Protein AF-A0AAE3VCZ1-F1 (afdb_monomer_lite)

pLDDT: mean 80.94, std 23.02, range [22.48, 98.75]

Secondary structure (DSSP, 8-state):
-HHHHHHHHHHHHHTT-HHHHHHHHHHHH---S---S----SSHHHHHHHHHHHS---HHHHHHHHHHHHHHHHHH-GGGPPPHHHHHHHHHHHHHHHHHTT-SSS-TTHHHHHHHHS---HHHHHHHHHHHHHHHHHHT-HHHHHHHHHTSPP--SSTTHHHHHHHHHHHHHHTT-HHHHHHHHHT----S-HHHHHHHHHHHHHHHHHTT-HHHHHHHHHHHTTSS-HHHHHHHHHHHHHHHHHHTSPBPPGGG-SEEE---B-SSTT-GGGTS-SSEEEETTTTSSS-EEE-SS---EEEEEESSTTSPPEEEEEEEEE--TTSEEETTTTEEEEEEEE--GGGS-TT-S--EEEEEEEEEEEEEEEEEE---GGG--TT--EEEEEE-TT--EEEEEEE---TT-EEEEEEEEEEEEEEEEEE-TTSSS-EE-EEEEE----PPPPGGGSSSSHHHHHHHHHHHHHHHHHH--GGGHHHHHHHHHHHHHHHHTT--S--HHHHHHHHHHHHHHHHHT-HHHHHHHHHHHHHT-SSHHHHHHHHHHHHHHHHTT------PPP-S-HHHHHHHHHHHHHHHHHHHT----S--------S-SSSSSS------------------------------------

Foldseek 3Di:
DLVVLLVVLVVCVVVVNLQLSLVSLVVSQDLDLFAFLDQDAQDPVLNVQNCSHLDGRDLVSLLSSLVSNLSSCCVQPVVQRDDPVVSVVLSVLSNVLRRQLSHLPHQNLVSLVVVLVPPHPPVSNLSSLLSSLSSCVSQLVLVVSLVSLVPDDDDPRHLCVLSSLQSNLSSCQLQQNLVVSLVSLVPRDNPSDLVSVLVSLLSNLQSCVQVVVLVVSLVSLVVNCPGPPPVSVQLSVLVNVVSVVQVPFAADDQVPFQKGWGRKGLNCAQVQVLQWAQQKKWFACLVVVGIDMDHQHDDKDKDKQWQPNVFRWDKDWPDNADPISNFHQDPVVRGGTPIFTKRQLLVDAFSDIGFMKMKIQDDAAKKKKKWKDAQRSNNHDPFFKKKKWKAFPSRHTRGIGIDTSANSMMIGIMIGHDSTIMMITIHRRRHSMGTTGMMTIGQLADAQQDVVLCPDDPSVVLNVLLVVLRVCSRVDRRSCLVVSLVSLVVSLVVLVVDDDDQDLSVLSSLQSNLSSCSSNNNSVVSVVSNVVSVVSDPDVVVVVCVVCSRCVVSPPPDLDDDDDAHDDDPVSVVVVVVNVVNVVVNVVPDDPDDDDDDDDPDPDDDPPPDDDDDDDDDDDDDDDDDDDDDDDDDDDDDDDDDDDDD

Radius of gyration: 28.64 Å; chains: 1; bounding box: 70×82×97 Å

Structure (mmCIF, N/CA/C/O backbone):
data_AF-A0AAE3VCZ1-F1
#
_entry.id   AF-A0AAE3VCZ1-F1
#
loop_
_atom_site.group_PDB
_atom_site.id
_atom_site.type_symbol
_atom_site.label_atom_id
_atom_site.label_alt_id
_atom_site.label_comp_id
_atom_site.label_asym_id
_atom_site.label_entity_id
_atom_site.label_seq_id
_atom_site.pdbx_PDB_ins_code
_atom_site.Cartn_x
_atom_site.Cartn_y
_atom_site.Cartn_z
_atom_site.occupancy
_atom_site.B_iso_or_equiv
_atom_site.auth_seq_id
_atom_site.auth_comp_id
_atom_site.auth_asym_id
_atom_site.auth_atom_id
_atom_site.pdbx_PDB_model_num
ATOM 1 N N . MET A 1 1 ? 13.447 -16.850 -12.783 1.00 76.75 1 MET A N 1
ATOM 2 C CA . MET A 1 1 ? 12.503 -15.849 -13.332 1.00 76.75 1 MET A CA 1
ATOM 3 C C . MET A 1 1 ? 13.233 -14.716 -14.045 1.00 76.75 1 MET A C 1
ATOM 5 O O . MET A 1 1 ? 13.114 -14.663 -15.256 1.00 76.75 1 MET A O 1
ATOM 9 N N . ARG A 1 2 ? 14.001 -13.852 -13.356 1.00 87.75 2 ARG A N 1
ATOM 10 C CA . ARG A 1 2 ? 14.729 -12.739 -14.011 1.00 87.75 2 ARG A CA 1
ATOM 11 C C . ARG A 1 2 ? 15.708 -13.219 -15.088 1.00 87.75 2 ARG A C 1
ATOM 13 O O . ARG A 1 2 ? 15.653 -12.732 -16.204 1.00 87.75 2 ARG A O 1
ATOM 20 N N . GLU A 1 3 ? 16.503 -14.243 -14.780 1.00 90.62 3 GLU A N 1
ATOM 21 C CA . GLU A 1 3 ? 17.408 -14.885 -15.747 1.00 90.62 3 GLU A CA 1
ATOM 22 C C . GLU A 1 3 ? 16.666 -15.373 -17.002 1.00 90.62 3 GLU A C 1
ATOM 24 O O . GLU A 1 3 ? 17.041 -15.050 -18.120 1.00 90.62 3 GLU A O 1
ATOM 29 N N . THR A 1 4 ? 15.546 -16.075 -16.811 1.00 90.69 4 THR A N 1
ATOM 30 C CA . THR A 1 4 ? 14.678 -16.540 -17.901 1.00 90.69 4 THR A CA 1
ATOM 31 C C . THR A 1 4 ? 14.129 -15.381 -18.737 1.00 90.69 4 THR A C 1
ATOM 33 O O . THR A 1 4 ? 14.042 -15.507 -19.953 1.00 90.69 4 THR A O 1
ATOM 36 N N . ALA A 1 5 ? 13.774 -14.253 -18.110 1.00 91.00 5 ALA A N 1
ATOM 37 C CA . ALA A 1 5 ? 13.305 -13.065 -18.821 1.00 91.00 5 ALA A CA 1
ATOM 38 C C . ALA A 1 5 ? 14.411 -12.464 -19.702 1.00 91.00 5 ALA A C 1
ATOM 40 O O . ALA A 1 5 ? 14.149 -12.197 -20.868 1.00 91.00 5 ALA A O 1
ATOM 41 N N . VAL A 1 6 ? 15.639 -12.332 -19.181 1.00 95.62 6 VAL A N 1
ATOM 42 C CA . VAL A 1 6 ? 16.805 -11.858 -19.952 1.00 95.62 6 VAL A CA 1
ATOM 43 C C . VAL A 1 6 ? 17.097 -12.799 -21.122 1.00 95.62 6 VAL A C 1
ATOM 45 O O . VAL A 1 6 ? 17.152 -12.351 -22.257 1.00 95.62 6 VAL A O 1
ATOM 48 N N . GLN A 1 7 ? 17.180 -14.109 -20.877 1.00 95.69 7 GLN A N 1
ATOM 49 C CA . GLN A 1 7 ? 17.443 -15.101 -21.928 1.00 95.69 7 GLN A CA 1
ATOM 50 C C . GLN A 1 7 ? 16.367 -15.102 -23.022 1.00 95.69 7 GLN A C 1
ATOM 52 O O . GLN A 1 7 ? 16.675 -15.203 -24.204 1.00 95.69 7 GLN A O 1
ATOM 57 N N . THR A 1 8 ? 15.094 -14.970 -22.640 1.00 94.69 8 THR A N 1
ATOM 58 C CA . THR A 1 8 ? 13.994 -14.892 -23.612 1.00 94.69 8 THR A CA 1
ATOM 59 C C . THR A 1 8 ? 14.058 -13.583 -24.402 1.00 94.69 8 THR A C 1
ATOM 61 O O . THR A 1 8 ? 13.832 -13.590 -25.606 1.00 94.69 8 THR A O 1
ATOM 64 N N . ALA A 1 9 ? 14.404 -12.468 -23.753 1.00 95.06 9 ALA A N 1
ATOM 65 C CA . ALA A 1 9 ? 14.588 -11.182 -24.418 1.00 95.06 9 ALA A CA 1
ATOM 66 C C . ALA A 1 9 ? 15.743 -11.215 -25.432 1.00 95.06 9 ALA A C 1
ATOM 68 O O . ALA A 1 9 ? 15.590 -10.699 -26.537 1.00 95.06 9 ALA A O 1
ATOM 69 N N . ASP A 1 10 ? 16.854 -11.876 -25.093 1.00 96.19 10 ASP A N 1
ATOM 70 C CA . ASP A 1 10 ? 17.996 -12.076 -25.993 1.00 96.19 10 ASP A CA 1
ATOM 71 C C . ASP A 1 10 ? 17.574 -12.844 -27.266 1.00 96.19 10 ASP A C 1
ATOM 73 O O . ASP A 1 10 ? 17.953 -12.468 -28.376 1.00 96.19 10 ASP A O 1
ATOM 77 N N . LEU A 1 11 ? 16.724 -13.873 -27.130 1.00 96.62 11 LEU A N 1
ATOM 78 C CA . LEU A 1 11 ? 16.164 -14.610 -28.273 1.00 96.62 11 LEU A CA 1
ATOM 79 C C . LEU A 1 11 ? 15.242 -13.734 -29.135 1.00 96.62 11 LEU A C 1
ATOM 81 O O . LEU A 1 11 ? 15.343 -13.757 -30.358 1.00 96.62 11 LEU A O 1
ATOM 85 N N . LEU A 1 12 ? 14.374 -12.927 -28.520 1.00 95.25 12 LEU A N 1
ATOM 86 C CA . LEU A 1 12 ? 13.495 -12.008 -29.255 1.00 95.25 12 LEU A CA 1
ATOM 87 C C . LEU A 1 12 ? 14.289 -10.935 -30.013 1.00 95.25 12 LEU A C 1
ATOM 89 O O . LEU A 1 12 ? 13.937 -10.587 -31.139 1.00 95.25 12 LEU A O 1
ATOM 93 N N . LEU A 1 13 ? 15.387 -10.440 -29.435 1.00 95.19 13 LEU A N 1
ATOM 94 C CA . LEU A 1 13 ? 16.310 -9.547 -30.135 1.00 95.19 13 LEU A CA 1
ATOM 95 C C . LEU A 1 13 ? 16.936 -10.220 -31.361 1.00 95.19 13 LEU A C 1
ATOM 97 O O . LEU A 1 13 ? 16.996 -9.595 -32.422 1.00 95.19 13 LEU A O 1
ATOM 101 N N . ALA A 1 14 ? 17.360 -11.482 -31.242 1.00 95.25 14 ALA A N 1
ATOM 102 C CA . ALA A 1 14 ? 17.897 -12.248 -32.367 1.00 95.25 14 ALA A CA 1
ATOM 103 C C . ALA A 1 14 ? 16.864 -12.422 -33.499 1.00 95.25 14 ALA A C 1
ATOM 105 O O . ALA A 1 14 ? 17.211 -12.313 -34.675 1.00 95.25 14 ALA A O 1
ATOM 106 N N . GLU A 1 15 ? 15.586 -12.576 -33.145 1.00 96.25 15 GLU A N 1
ATOM 107 C CA . GLU A 1 15 ? 14.443 -12.635 -34.070 1.00 96.25 15 GLU A CA 1
ATOM 108 C C . GLU A 1 15 ? 13.951 -11.252 -34.543 1.00 96.25 15 GLU A C 1
ATOM 110 O O . GLU A 1 15 ? 12.906 -11.137 -35.185 1.00 96.25 15 GLU A O 1
ATOM 115 N N . LYS A 1 16 ? 14.700 -10.176 -34.259 1.00 95.19 16 LYS A N 1
ATOM 116 C CA . LYS A 1 16 ? 14.382 -8.791 -34.652 1.00 95.19 16 LYS A CA 1
ATOM 117 C C . LYS A 1 16 ? 13.039 -8.289 -34.105 1.00 95.19 16 LYS A C 1
ATOM 119 O O . LYS A 1 16 ? 12.345 -7.517 -34.767 1.00 95.19 16 LYS A O 1
ATOM 124 N N . GLN A 1 17 ? 12.710 -8.668 -32.871 1.00 93.94 17 GLN A N 1
ATOM 125 C CA . GLN A 1 17 ? 11.534 -8.216 -32.118 1.00 93.94 17 GLN A CA 1
ATOM 126 C C . GLN A 1 17 ? 11.948 -7.311 -30.939 1.00 93.94 17 GLN A C 1
ATOM 128 O O . GLN A 1 17 ? 11.846 -7.694 -29.769 1.00 93.94 17 GLN A O 1
ATOM 133 N N . PRO A 1 18 ? 12.479 -6.098 -31.207 1.00 93.56 18 PRO A N 1
ATOM 134 C CA . PRO A 1 18 ? 13.075 -5.257 -30.171 1.00 93.56 18 PRO A CA 1
ATOM 135 C C . PRO A 1 18 ? 12.056 -4.682 -29.182 1.00 93.56 18 PRO A C 1
ATOM 137 O O . PRO A 1 18 ? 12.439 -4.344 -28.067 1.00 93.56 18 PRO A O 1
ATOM 140 N N . ARG A 1 19 ? 10.771 -4.553 -29.542 1.00 91.06 19 ARG A N 1
ATOM 141 C CA . ARG A 1 19 ? 9.749 -4.018 -28.622 1.00 91.06 19 ARG A CA 1
ATOM 142 C C . ARG A 1 19 ? 9.385 -5.033 -27.544 1.00 91.06 19 ARG A C 1
ATOM 144 O O . ARG A 1 19 ? 9.329 -4.696 -26.363 1.00 91.06 19 ARG A O 1
ATOM 151 N N . GLU A 1 20 ? 9.177 -6.273 -27.953 1.00 90.81 20 GLU A N 1
ATOM 152 C CA . GLU A 1 20 ? 8.859 -7.407 -27.098 1.00 90.81 20 GLU A CA 1
ATOM 153 C C . GLU A 1 20 ? 10.060 -7.750 -26.206 1.00 90.81 20 GLU A C 1
ATOM 155 O O . GLU A 1 20 ? 9.905 -7.932 -24.995 1.00 90.81 20 GLU A O 1
ATOM 160 N N . ALA A 1 21 ? 11.274 -7.732 -26.771 1.00 94.19 21 ALA A N 1
ATOM 161 C CA . ALA A 1 21 ? 12.503 -7.885 -26.000 1.00 94.19 21 ALA A CA 1
ATOM 162 C C . ALA A 1 21 ? 12.673 -6.776 -24.950 1.00 94.19 21 ALA A C 1
ATOM 164 O O . ALA A 1 21 ? 12.960 -7.072 -23.788 1.00 94.19 21 ALA A O 1
ATOM 165 N N . PHE A 1 22 ? 12.430 -5.510 -25.319 1.00 94.06 22 PHE A N 1
ATOM 166 C CA . PHE A 1 22 ? 12.506 -4.379 -24.389 1.00 94.06 22 PHE A CA 1
ATOM 167 C C . PHE A 1 22 ? 11.606 -4.606 -23.170 1.00 94.06 22 PHE A C 1
ATOM 169 O O . PHE A 1 22 ? 12.067 -4.471 -22.038 1.00 94.06 22 PHE A O 1
ATOM 176 N N . ALA A 1 23 ? 10.351 -5.019 -23.377 1.00 90.94 23 ALA A N 1
ATOM 177 C CA . ALA A 1 23 ? 9.414 -5.289 -22.285 1.00 90.94 23 ALA A CA 1
ATOM 178 C C . ALA A 1 23 ? 9.906 -6.400 -21.332 1.00 90.94 23 ALA A C 1
ATOM 180 O O . ALA A 1 23 ? 9.741 -6.301 -20.111 1.00 90.94 23 ALA A O 1
ATOM 181 N N . LEU A 1 24 ? 10.559 -7.443 -21.853 1.00 92.31 24 LEU A N 1
ATOM 182 C CA . LEU A 1 24 ? 11.150 -8.499 -21.025 1.00 92.31 24 LEU A CA 1
ATOM 183 C C . LEU A 1 24 ? 12.408 -8.041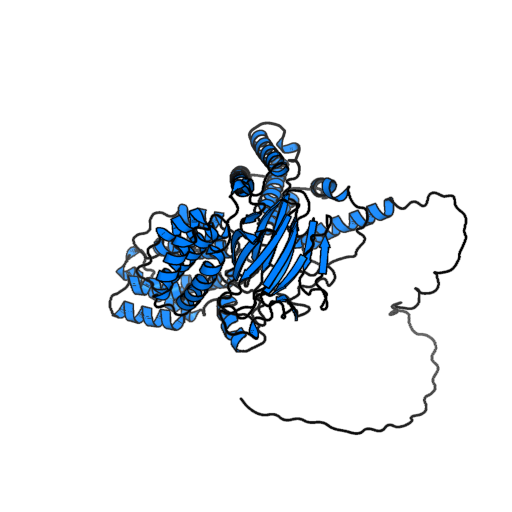 -20.272 1.00 92.31 24 LEU A C 1
ATOM 185 O O . LEU A 1 24 ? 12.578 -8.418 -19.109 1.00 92.31 24 LEU A O 1
ATOM 189 N N . PHE A 1 25 ? 13.249 -7.184 -20.862 1.00 95.31 25 PHE A N 1
ATOM 190 C CA . PHE A 1 25 ? 14.356 -6.570 -20.123 1.00 95.31 25 PHE A CA 1
ATOM 191 C C . PHE A 1 25 ? 13.854 -5.652 -19.005 1.00 95.31 25 PHE A C 1
ATOM 193 O O . PHE A 1 25 ? 14.390 -5.707 -17.896 1.00 95.31 25 PHE A O 1
ATOM 200 N N . LEU A 1 26 ? 12.778 -4.885 -19.225 1.00 92.62 26 LEU A N 1
ATOM 201 C CA . LEU A 1 26 ? 12.131 -4.136 -18.142 1.00 92.62 26 LEU A CA 1
ATOM 202 C C . LEU A 1 26 ? 11.672 -5.064 -17.025 1.00 92.62 26 LEU A C 1
ATOM 204 O O . LEU A 1 26 ? 11.907 -4.784 -15.854 1.00 92.62 26 LEU A O 1
ATOM 208 N N . ARG A 1 27 ? 11.080 -6.213 -17.360 1.00 89.50 27 ARG A N 1
ATOM 209 C CA . ARG A 1 27 ? 10.681 -7.200 -16.352 1.00 89.50 27 ARG A CA 1
ATOM 210 C C . ARG A 1 27 ? 11.870 -7.754 -15.558 1.00 89.50 27 ARG A C 1
ATOM 212 O O . ARG A 1 27 ? 11.703 -8.084 -14.385 1.00 89.50 27 ARG A O 1
ATOM 219 N N . ALA A 1 28 ? 13.053 -7.855 -16.158 1.00 92.06 28 ALA A N 1
ATOM 220 C CA . ALA A 1 28 ? 14.267 -8.239 -15.440 1.00 92.06 28 ALA A CA 1
ATOM 221 C C . ALA A 1 28 ? 14.766 -7.135 -14.484 1.00 92.06 28 ALA A C 1
ATOM 223 O O . ALA A 1 28 ? 15.277 -7.459 -13.409 1.00 92.06 28 ALA A O 1
ATOM 224 N N . LEU A 1 29 ? 14.577 -5.861 -14.853 1.00 91.88 29 LEU A N 1
ATOM 225 C CA . LEU A 1 29 ? 14.916 -4.678 -14.045 1.00 91.88 29 LEU A CA 1
ATOM 226 C C . LEU A 1 29 ? 13.864 -4.340 -12.976 1.00 91.88 29 LEU A C 1
ATOM 228 O O . LEU A 1 29 ? 14.154 -3.609 -12.028 1.00 91.88 29 LEU A O 1
ATOM 232 N N . ASP A 1 30 ? 12.648 -4.864 -13.111 1.00 87.31 30 ASP A N 1
ATOM 233 C CA . ASP A 1 30 ? 11.567 -4.682 -12.152 1.00 87.31 30 ASP A CA 1
ATOM 234 C C . ASP A 1 30 ? 11.934 -5.296 -10.786 1.00 87.31 30 ASP A C 1
ATOM 236 O O . ASP A 1 30 ? 12.222 -6.494 -10.630 1.00 87.31 30 ASP A O 1
ATOM 240 N N . SER A 1 31 ? 11.931 -4.439 -9.768 1.00 81.25 31 SER A N 1
ATOM 241 C CA . SER A 1 31 ? 12.227 -4.808 -8.385 1.00 81.25 31 SER A CA 1
ATOM 242 C C . SER A 1 31 ? 10.982 -5.155 -7.571 1.00 81.25 31 SER A C 1
ATOM 244 O O . SER A 1 31 ? 11.121 -5.500 -6.399 1.00 81.25 31 SER A O 1
ATOM 246 N N . GLY A 1 32 ? 9.797 -5.121 -8.191 1.00 86.62 32 GLY A N 1
ATOM 247 C CA . GLY A 1 32 ? 8.519 -5.414 -7.555 1.00 86.62 32 GLY A CA 1
ATOM 248 C C . GLY A 1 32 ? 8.104 -4.350 -6.541 1.00 86.62 32 GLY A C 1
ATOM 249 O O . GLY A 1 32 ? 8.879 -3.468 -6.177 1.00 86.62 32 GLY A O 1
ATOM 250 N N . LEU A 1 33 ? 6.858 -4.425 -6.078 1.00 89.06 33 LEU A N 1
ATOM 251 C CA . LEU A 1 33 ? 6.342 -3.513 -5.053 1.00 89.06 33 LEU A CA 1
ATOM 252 C C . LEU A 1 33 ? 6.476 -4.081 -3.642 1.00 89.06 33 LEU A C 1
ATOM 254 O O . LEU A 1 33 ? 6.589 -3.318 -2.690 1.00 89.06 33 LEU A O 1
ATOM 258 N N . ASP A 1 34 ? 6.494 -5.406 -3.497 1.00 91.25 34 ASP A N 1
ATOM 259 C CA . ASP A 1 34 ? 6.707 -6.019 -2.193 1.00 91.25 34 ASP A CA 1
ATOM 260 C C . ASP A 1 34 ? 8.178 -5.939 -1.784 1.00 91.25 34 ASP A C 1
ATOM 262 O O . ASP A 1 34 ? 9.071 -6.233 -2.585 1.00 91.25 34 ASP A O 1
ATOM 266 N N . ARG A 1 35 ? 8.431 -5.534 -0.539 1.00 88.56 35 ARG A N 1
ATOM 267 C CA . ARG A 1 35 ? 9.783 -5.342 -0.011 1.00 88.56 35 ARG A CA 1
ATOM 268 C C . ARG A 1 35 ? 9.901 -5.753 1.425 1.00 88.56 35 ARG A C 1
ATOM 270 O O . ARG A 1 35 ? 9.105 -5.319 2.235 1.00 88.56 35 ARG A O 1
ATOM 277 N N . CYS A 1 36 ? 10.958 -6.482 1.747 1.00 90.56 36 CYS A N 1
ATOM 278 C CA . CYS A 1 36 ? 11.313 -6.789 3.126 1.00 90.56 36 CYS A CA 1
ATOM 279 C C . CYS A 1 36 ? 12.678 -6.193 3.455 1.00 90.56 36 CYS A C 1
ATOM 281 O O . CYS A 1 36 ? 13.575 -6.177 2.616 1.00 90.56 36 CYS A O 1
ATOM 283 N N . PHE A 1 37 ? 12.848 -5.731 4.691 1.00 88.56 37 PHE A N 1
ATOM 284 C CA . PHE A 1 37 ? 14.122 -5.173 5.158 1.00 88.56 37 PHE A CA 1
ATOM 285 C C . PHE A 1 37 ? 14.983 -6.218 5.872 1.00 88.56 37 PHE A C 1
ATOM 287 O O . PHE A 1 37 ? 16.201 -6.073 5.971 1.00 88.56 37 PHE A O 1
ATOM 294 N N . SER A 1 38 ? 14.363 -7.306 6.327 1.00 90.06 38 SER A N 1
ATOM 295 C CA . SER A 1 38 ? 15.065 -8.477 6.840 1.00 90.06 38 SER A CA 1
ATOM 296 C C . SER A 1 38 ? 15.505 -9.404 5.716 1.00 90.06 38 SER A C 1
ATOM 298 O O . SER A 1 38 ? 14.793 -9.610 4.738 1.00 90.06 38 SER A O 1
ATOM 300 N N . THR A 1 39 ? 16.678 -10.014 5.882 1.00 90.94 39 THR A N 1
ATOM 301 C CA . THR A 1 39 ? 17.327 -10.819 4.836 1.00 90.94 39 THR A CA 1
ATOM 302 C C . THR A 1 39 ? 17.480 -12.295 5.191 1.00 90.94 39 THR A C 1
ATOM 304 O O . THR A 1 39 ? 17.992 -13.051 4.363 1.00 90.94 39 THR A O 1
ATOM 307 N N . THR A 1 40 ? 17.017 -12.712 6.374 1.00 91.62 40 THR A N 1
ATOM 308 C CA . THR A 1 40 ? 17.169 -14.080 6.883 1.00 91.62 40 THR A CA 1
ATOM 309 C C . THR A 1 40 ? 15.815 -14.658 7.275 1.00 91.62 40 THR A C 1
ATOM 311 O O . THR A 1 40 ? 15.200 -14.198 8.234 1.00 91.62 40 THR A O 1
ATOM 314 N N . ALA A 1 41 ? 15.373 -15.682 6.551 1.00 93.44 41 ALA A N 1
ATOM 315 C CA . ALA A 1 41 ? 14.187 -16.467 6.866 1.00 93.44 41 ALA A CA 1
ATOM 316 C C . ALA A 1 41 ? 14.555 -17.718 7.680 1.00 93.44 41 ALA A C 1
ATOM 318 O O . ALA A 1 41 ? 15.723 -18.092 7.790 1.00 93.44 41 ALA A O 1
ATOM 319 N N . ARG A 1 42 ? 13.551 -18.396 8.243 1.00 91.75 42 ARG A N 1
ATOM 320 C CA . ARG A 1 42 ? 13.755 -19.579 9.090 1.00 91.75 42 ARG A CA 1
ATOM 321 C C . ARG A 1 42 ? 13.974 -20.867 8.296 1.00 91.75 42 ARG A C 1
ATOM 323 O O . ARG A 1 42 ? 14.730 -21.723 8.742 1.00 91.75 42 ARG A O 1
ATOM 330 N N . LEU A 1 43 ? 13.306 -21.018 7.151 1.00 93.06 43 LEU A N 1
ATOM 331 C CA . LEU A 1 43 ? 13.392 -22.209 6.297 1.00 93.06 43 LEU A CA 1
ATOM 332 C C . LEU A 1 43 ? 14.013 -21.862 4.942 1.00 93.06 43 LEU A C 1
ATOM 334 O O . LEU A 1 43 ? 13.855 -20.747 4.445 1.00 93.06 43 LEU A O 1
ATOM 338 N N . ALA A 1 44 ? 14.669 -22.837 4.309 1.00 94.88 44 ALA A N 1
ATOM 339 C CA . ALA A 1 44 ? 15.352 -22.640 3.029 1.00 94.88 44 ALA A CA 1
ATOM 340 C C . ALA A 1 44 ? 14.408 -22.181 1.902 1.00 94.88 44 ALA A C 1
ATOM 342 O O . ALA A 1 44 ? 14.780 -21.327 1.099 1.00 94.88 44 ALA A O 1
ATOM 343 N N . GLU A 1 45 ? 13.178 -22.703 1.850 1.00 93.44 45 GLU A N 1
ATOM 344 C CA . GLU A 1 45 ? 12.182 -22.263 0.864 1.00 93.44 45 GLU A CA 1
ATOM 345 C C . GLU A 1 45 ? 11.736 -20.816 1.113 1.00 93.44 45 GLU A C 1
ATOM 347 O O . GLU A 1 45 ? 11.767 -20.003 0.191 1.00 93.44 45 GLU A O 1
ATOM 352 N N . ASN A 1 46 ? 11.430 -20.448 2.362 1.00 94.12 46 ASN A N 1
ATOM 353 C CA . ASN A 1 46 ? 11.118 -19.057 2.702 1.00 94.12 46 ASN A CA 1
ATOM 354 C C . ASN A 1 46 ? 12.303 -18.131 2.404 1.00 94.12 46 ASN A C 1
ATOM 356 O O . ASN A 1 46 ? 12.100 -17.018 1.936 1.00 94.12 46 ASN A O 1
ATOM 360 N N . GLN A 1 47 ? 13.544 -18.591 2.596 1.00 95.56 47 GLN A N 1
ATOM 361 C CA . GLN A 1 47 ? 14.738 -17.817 2.255 1.00 95.56 47 GLN A CA 1
ATOM 362 C C . GLN A 1 47 ? 14.840 -17.562 0.747 1.00 95.56 47 GLN A C 1
ATOM 364 O O . GLN A 1 47 ? 15.195 -16.454 0.340 1.00 95.56 47 GLN A O 1
ATOM 369 N N . ARG A 1 48 ? 14.522 -18.561 -0.091 1.00 92.69 48 ARG A N 1
ATOM 370 C CA . ARG A 1 48 ? 14.480 -18.389 -1.552 1.00 92.69 48 ARG A CA 1
ATOM 371 C C . ARG A 1 48 ? 13.470 -17.320 -1.955 1.00 92.69 48 ARG A C 1
ATOM 373 O O . ARG A 1 48 ? 13.805 -16.471 -2.776 1.00 92.69 48 ARG A O 1
ATOM 380 N N . GLN A 1 49 ? 12.280 -17.340 -1.359 1.00 93.12 49 GLN A N 1
ATOM 381 C CA . GLN A 1 49 ? 11.230 -16.357 -1.630 1.00 93.12 49 GLN A CA 1
ATOM 382 C C . GLN A 1 49 ? 11.599 -14.966 -1.097 1.00 93.12 49 GLN A C 1
ATOM 384 O O . GLN A 1 49 ? 11.527 -13.989 -1.839 1.00 93.12 49 GLN A O 1
ATOM 389 N N . LEU A 1 50 ? 12.094 -14.879 0.142 1.00 94.19 50 LEU A N 1
ATOM 390 C CA . LEU A 1 50 ? 12.524 -13.630 0.775 1.00 94.19 50 LEU A CA 1
ATOM 391 C C . LEU A 1 50 ? 13.627 -12.939 -0.036 1.00 94.19 50 LEU A C 1
ATOM 393 O O . LEU A 1 50 ? 13.589 -11.728 -0.224 1.00 94.19 50 LEU A O 1
ATOM 397 N N . ASN A 1 51 ? 14.581 -13.694 -0.592 1.00 92.06 51 ASN A N 1
ATOM 398 C CA . ASN A 1 51 ? 15.651 -13.138 -1.426 1.00 92.06 51 ASN A CA 1
ATOM 399 C C . ASN A 1 51 ? 15.138 -12.377 -2.663 1.00 92.06 51 ASN A C 1
ATOM 401 O O . ASN A 1 51 ? 15.867 -11.533 -3.180 1.00 92.06 51 ASN A O 1
ATOM 405 N N . LEU A 1 52 ? 13.918 -12.647 -3.144 1.00 89.12 52 LEU A N 1
ATOM 406 C CA . LEU A 1 52 ? 13.344 -11.943 -4.296 1.00 89.12 52 LEU A CA 1
ATOM 407 C C . LEU A 1 52 ? 12.925 -10.502 -3.966 1.00 89.12 52 LEU A C 1
ATOM 409 O O . LEU A 1 52 ? 12.933 -9.662 -4.871 1.00 89.12 52 LEU A O 1
ATOM 413 N N . VAL A 1 53 ? 12.591 -10.236 -2.698 1.00 91.00 53 VAL A N 1
ATOM 414 C CA . VAL A 1 53 ? 12.014 -8.967 -2.215 1.00 91.00 53 VAL A CA 1
ATOM 415 C C . VAL A 1 53 ? 12.864 -8.254 -1.163 1.00 91.00 53 VAL A C 1
ATOM 417 O O . VAL A 1 53 ? 12.652 -7.075 -0.900 1.00 91.00 53 VAL A O 1
ATOM 420 N N . ALA A 1 54 ? 13.834 -8.947 -0.566 1.00 91.44 54 ALA A N 1
ATOM 421 C CA . ALA A 1 54 ? 14.758 -8.394 0.424 1.00 91.44 54 ALA A CA 1
ATOM 422 C C . ALA A 1 54 ? 16.124 -8.024 -0.160 1.00 91.44 54 ALA A C 1
ATOM 424 O O . ALA A 1 54 ? 16.970 -7.457 0.530 1.00 91.44 54 ALA A O 1
ATOM 425 N N . ARG A 1 55 ? 16.380 -8.384 -1.423 1.00 89.62 55 ARG A N 1
ATOM 426 C CA . ARG A 1 55 ? 17.641 -8.092 -2.105 1.00 89.62 55 ARG A CA 1
ATOM 427 C C . ARG A 1 55 ? 17.379 -7.549 -3.505 1.00 89.62 55 ARG A C 1
ATOM 429 O O . ARG A 1 55 ? 16.442 -8.006 -4.168 1.00 89.62 55 ARG A O 1
ATOM 436 N N . PRO A 1 56 ? 18.218 -6.615 -3.982 1.00 89.06 56 PRO A N 1
ATOM 437 C CA . PRO A 1 56 ? 18.174 -6.214 -5.375 1.00 89.06 56 PRO A CA 1
ATOM 438 C C . PRO A 1 56 ? 18.507 -7.406 -6.296 1.00 89.06 56 PRO A C 1
ATOM 440 O O . PRO A 1 56 ? 19.168 -8.359 -5.867 1.00 89.06 56 PRO A O 1
ATOM 443 N N . PRO A 1 57 ? 18.073 -7.363 -7.570 1.00 88.44 57 PRO A N 1
ATOM 444 C CA . PRO A 1 57 ? 18.651 -8.172 -8.640 1.00 88.44 57 PRO A CA 1
ATOM 445 C C . PRO A 1 57 ? 20.186 -8.197 -8.577 1.00 88.44 57 PRO A C 1
ATOM 447 O O . PRO A 1 57 ? 20.815 -7.224 -8.156 1.00 88.44 57 PRO A O 1
ATOM 450 N N . SER A 1 58 ? 20.797 -9.309 -8.998 1.00 90.94 58 SER A N 1
ATOM 451 C CA . SER A 1 58 ? 22.257 -9.395 -9.021 1.00 90.94 58 SER A CA 1
ATOM 452 C C . SER A 1 58 ? 22.840 -8.370 -10.005 1.00 90.94 58 SER A C 1
ATOM 454 O O . SER A 1 58 ? 22.238 -8.136 -11.058 1.00 90.94 58 SER A O 1
ATOM 456 N N . PRO A 1 59 ? 24.027 -7.801 -9.719 1.00 94.38 59 PRO A N 1
ATOM 457 C CA . PRO A 1 59 ? 24.657 -6.830 -10.611 1.00 94.38 59 PRO A CA 1
ATOM 458 C C . PRO A 1 59 ? 24.831 -7.328 -12.049 1.00 94.38 59 PRO A C 1
ATOM 460 O O . PRO A 1 59 ? 24.685 -6.542 -12.981 1.00 94.38 59 PRO A O 1
ATOM 463 N N . ASP A 1 60 ? 25.085 -8.629 -12.234 1.00 94.94 60 ASP A N 1
ATOM 464 C CA . ASP A 1 60 ? 25.212 -9.239 -13.561 1.00 94.94 60 ASP A CA 1
ATOM 465 C C . ASP A 1 60 ? 23.892 -9.238 -14.347 1.00 94.94 60 ASP A C 1
ATOM 467 O O . ASP A 1 60 ? 23.871 -8.811 -15.501 1.00 94.94 60 ASP A O 1
ATOM 471 N N . ILE A 1 61 ? 22.778 -9.627 -13.711 1.00 94.44 61 ILE A N 1
ATOM 472 C CA . ILE A 1 61 ? 21.450 -9.584 -14.339 1.00 94.44 61 ILE A CA 1
ATOM 473 C C . ILE A 1 61 ? 21.093 -8.142 -14.701 1.00 94.44 61 ILE A C 1
ATOM 475 O O . ILE A 1 61 ? 20.631 -7.895 -15.813 1.00 94.44 61 ILE A O 1
ATOM 479 N N . THR A 1 62 ? 21.334 -7.187 -13.796 1.00 95.31 62 THR A N 1
ATOM 480 C CA . THR A 1 62 ? 21.086 -5.763 -14.059 1.00 95.31 62 THR A CA 1
ATOM 481 C C . THR A 1 62 ? 21.896 -5.277 -15.260 1.00 95.31 62 THR A C 1
ATOM 483 O O . THR A 1 62 ? 21.332 -4.690 -16.179 1.00 95.31 62 THR A O 1
ATOM 486 N N . ARG A 1 63 ? 23.206 -5.555 -15.291 1.00 96.62 63 ARG A N 1
ATOM 487 C CA . ARG A 1 63 ? 24.106 -5.146 -16.379 1.00 96.62 63 ARG A CA 1
ATOM 488 C C . ARG A 1 63 ? 23.671 -5.743 -17.719 1.00 96.62 63 ARG A C 1
ATOM 490 O O . ARG A 1 63 ? 23.571 -5.016 -18.702 1.00 96.62 63 ARG A O 1
ATOM 497 N N . ARG A 1 64 ? 23.356 -7.043 -17.760 1.00 97.12 64 ARG A N 1
ATOM 498 C CA . ARG A 1 64 ? 22.851 -7.712 -18.971 1.00 97.12 64 ARG A CA 1
ATOM 499 C C . ARG A 1 64 ? 21.525 -7.123 -19.440 1.00 97.12 64 ARG A C 1
ATOM 501 O O . ARG A 1 64 ? 21.372 -6.859 -20.626 1.00 97.12 64 ARG A O 1
ATOM 508 N N . ALA A 1 65 ? 20.595 -6.863 -18.522 1.00 97.31 65 ALA A N 1
ATOM 509 C CA . ALA A 1 65 ? 19.309 -6.272 -18.868 1.00 97.31 65 ALA A CA 1
ATOM 510 C C . ALA A 1 65 ? 19.454 -4.838 -19.405 1.00 97.31 65 ALA A C 1
ATOM 512 O O . ALA A 1 65 ? 18.835 -4.510 -20.412 1.00 97.31 65 ALA A O 1
ATOM 513 N N . LEU A 1 66 ? 20.303 -3.999 -18.798 1.00 97.81 66 LEU A N 1
ATOM 514 C CA . LEU A 1 66 ? 20.586 -2.650 -19.305 1.00 97.81 66 LEU A CA 1
ATOM 515 C C . LEU A 1 66 ? 21.291 -2.693 -20.669 1.00 97.81 66 LEU A C 1
ATOM 517 O O . LEU A 1 66 ? 20.955 -1.911 -21.555 1.00 97.81 66 LEU A O 1
ATOM 521 N N . ALA A 1 67 ? 22.213 -3.634 -20.883 1.00 97.75 67 ALA A N 1
ATOM 522 C CA . ALA A 1 67 ? 22.824 -3.838 -22.194 1.00 97.75 67 ALA A CA 1
ATOM 523 C C . ALA A 1 67 ? 21.797 -4.251 -23.259 1.00 97.75 67 ALA A C 1
ATOM 525 O O . ALA A 1 67 ? 21.799 -3.692 -24.355 1.00 97.75 67 ALA A O 1
ATOM 526 N N . GLY A 1 68 ? 20.878 -5.154 -22.919 1.00 97.62 68 GLY A N 1
ATOM 527 C CA . GLY A 1 68 ? 19.763 -5.543 -23.780 1.00 97.62 68 GLY A CA 1
ATOM 528 C C . GLY A 1 68 ? 18.813 -4.386 -24.100 1.00 97.62 68 GLY A C 1
ATOM 529 O O . GLY A 1 68 ? 18.461 -4.176 -25.261 1.00 97.62 68 GLY A O 1
ATOM 530 N N . VAL A 1 69 ? 18.468 -3.562 -23.101 1.00 97.31 69 VAL A N 1
ATOM 531 C CA . VAL A 1 69 ? 17.725 -2.303 -23.305 1.00 97.31 69 VAL A CA 1
ATOM 532 C C . VAL A 1 69 ? 18.460 -1.404 -24.297 1.00 97.31 69 VAL A C 1
ATOM 534 O O . VAL A 1 69 ? 17.844 -0.918 -25.243 1.00 97.31 69 VAL A O 1
ATOM 537 N N . ASN A 1 70 ? 19.773 -1.223 -24.137 1.00 97.75 70 ASN A N 1
ATOM 538 C CA . ASN A 1 70 ? 20.569 -0.399 -25.044 1.00 97.75 70 ASN A CA 1
ATOM 539 C C . ASN A 1 70 ? 20.535 -0.930 -26.488 1.00 97.75 70 ASN A C 1
ATOM 541 O O . ASN A 1 70 ? 20.368 -0.154 -27.424 1.00 97.75 70 ASN A O 1
ATOM 545 N N . GLN A 1 71 ? 20.620 -2.251 -26.678 1.00 97.31 71 GLN A N 1
ATOM 546 C CA . GLN A 1 71 ? 20.504 -2.885 -27.998 1.00 97.31 71 GLN A CA 1
ATOM 547 C C . GLN A 1 71 ? 19.113 -2.698 -28.619 1.00 97.31 71 GLN A C 1
ATOM 549 O O . GLN A 1 71 ? 18.999 -2.422 -29.814 1.00 97.31 71 GLN A O 1
ATOM 554 N N . CYS A 1 72 ? 18.050 -2.780 -27.816 1.00 96.62 72 CYS A N 1
ATOM 555 C CA . CYS A 1 72 ? 16.702 -2.460 -28.278 1.00 96.62 72 CYS A CA 1
ATOM 556 C C . CYS A 1 72 ? 16.616 -0.994 -28.737 1.00 96.62 72 CYS A C 1
ATOM 558 O O . CYS A 1 72 ? 16.050 -0.711 -29.793 1.00 96.62 72 CYS A O 1
ATOM 560 N N . LEU A 1 73 ? 17.211 -0.060 -27.981 1.00 96.06 73 LEU A N 1
ATOM 561 C CA . LEU A 1 73 ? 17.226 1.366 -28.325 1.00 96.06 73 LEU A CA 1
ATOM 562 C C . LEU A 1 73 ? 17.963 1.647 -29.635 1.00 96.06 73 LEU A C 1
ATOM 564 O O . LEU A 1 73 ? 17.481 2.471 -30.403 1.00 96.06 73 LEU A O 1
ATOM 568 N N . VAL A 1 74 ? 19.037 0.919 -29.961 1.00 95.62 74 VAL A N 1
ATOM 569 C CA . VAL A 1 74 ? 19.697 1.026 -31.280 1.00 95.62 74 VAL A CA 1
ATOM 570 C C . VAL A 1 74 ? 18.707 0.806 -32.431 1.00 95.62 74 VAL A C 1
ATOM 572 O O . VAL A 1 74 ? 18.849 1.432 -33.474 1.00 95.62 74 VAL A O 1
ATOM 575 N N . SER A 1 75 ? 17.692 -0.044 -32.247 1.00 93.31 75 SER A N 1
ATOM 576 C CA . SER A 1 75 ? 16.674 -0.308 -33.275 1.00 93.31 75 SER A CA 1
ATOM 577 C C . SER A 1 75 ? 15.465 0.628 -33.187 1.00 93.31 75 SER A C 1
ATOM 579 O O . SER A 1 75 ? 14.884 0.980 -34.209 1.00 93.31 75 SER A O 1
ATOM 581 N N . LEU A 1 76 ? 15.053 1.004 -31.973 1.00 92.44 76 LEU A N 1
ATOM 582 C CA . LEU A 1 76 ? 13.819 1.761 -31.733 1.00 92.44 76 LEU A CA 1
ATOM 583 C C . LEU A 1 76 ? 14.027 3.277 -31.787 1.00 92.44 76 LEU A C 1
ATOM 585 O O . LEU A 1 76 ? 13.215 3.993 -32.370 1.00 92.44 76 LEU A O 1
ATOM 589 N N . VAL A 1 77 ? 15.092 3.762 -31.149 1.00 94.00 77 VAL A N 1
ATOM 590 C CA . VAL A 1 77 ? 15.427 5.184 -30.998 1.00 94.00 77 VAL A CA 1
ATOM 591 C C . VAL A 1 77 ? 16.960 5.327 -30.987 1.00 94.00 77 VAL A C 1
ATOM 593 O O . VAL A 1 77 ? 17.551 5.532 -29.925 1.00 94.00 77 VAL A O 1
ATOM 596 N N . PRO A 1 78 ? 17.640 5.216 -32.148 1.00 93.88 78 PRO A N 1
ATOM 597 C CA . PRO A 1 78 ? 19.104 5.124 -32.200 1.00 93.88 78 PRO A CA 1
ATOM 598 C C . PRO A 1 78 ? 19.839 6.285 -31.511 1.00 93.88 78 PRO A C 1
ATOM 600 O O . PRO A 1 78 ? 20.916 6.089 -30.957 1.00 93.88 78 PRO A O 1
ATOM 603 N N . ALA A 1 79 ? 19.243 7.483 -31.508 1.00 94.19 79 ALA A N 1
ATOM 604 C CA . ALA A 1 79 ? 19.795 8.677 -30.863 1.00 94.19 79 ALA A CA 1
ATOM 605 C C . ALA A 1 79 ? 19.927 8.557 -29.331 1.00 94.19 79 ALA A C 1
ATOM 607 O O . ALA A 1 79 ? 20.720 9.280 -28.732 1.00 94.19 79 ALA A O 1
ATOM 608 N N . ASP A 1 80 ? 19.177 7.644 -28.706 1.00 94.81 80 ASP A N 1
ATOM 609 C CA . ASP A 1 80 ? 19.203 7.409 -27.261 1.00 94.81 80 ASP A CA 1
ATOM 610 C C . ASP A 1 80 ? 20.115 6.232 -26.858 1.00 94.81 80 ASP A C 1
ATOM 612 O O . ASP A 1 80 ? 20.266 5.951 -25.664 1.00 94.81 80 ASP A O 1
ATOM 616 N N . ALA A 1 81 ? 20.734 5.538 -27.820 1.00 96.06 81 ALA A N 1
ATOM 617 C CA . ALA A 1 81 ? 21.681 4.466 -27.533 1.00 96.06 81 ALA A CA 1
ATOM 618 C C . ALA A 1 81 ? 22.981 5.027 -26.929 1.00 96.06 81 ALA A C 1
ATOM 620 O O . ALA A 1 81 ? 23.555 6.006 -27.407 1.00 96.06 81 ALA A O 1
ATOM 621 N N . LEU A 1 82 ? 23.461 4.391 -25.863 1.00 97.06 82 LEU A N 1
ATOM 622 C CA . LEU A 1 82 ? 24.669 4.787 -25.150 1.00 97.06 82 LEU A CA 1
ATOM 623 C C . LEU A 1 82 ? 25.901 4.043 -25.677 1.00 97.06 82 LEU A C 1
ATOM 625 O O . LEU A 1 82 ? 25.808 2.849 -25.988 1.00 97.06 82 LEU A O 1
ATOM 629 N N . PRO A 1 83 ? 27.072 4.704 -25.710 1.00 96.50 83 PRO A N 1
ATOM 630 C CA . PRO A 1 83 ? 28.335 4.023 -25.945 1.00 96.50 83 PRO A CA 1
ATOM 631 C C . PRO A 1 83 ? 28.708 3.124 -24.746 1.00 96.50 83 PRO A C 1
ATOM 633 O O . PRO A 1 83 ? 28.234 3.363 -23.625 1.00 96.50 83 PRO A O 1
ATOM 636 N N . PRO A 1 84 ? 29.554 2.094 -24.950 1.00 95.19 84 PRO A N 1
ATOM 637 C CA . PRO A 1 84 ? 29.839 1.074 -23.938 1.00 95.19 84 PRO A CA 1
ATOM 638 C C . PRO A 1 84 ? 30.319 1.628 -22.589 1.00 95.19 84 PRO A C 1
ATOM 640 O O . PRO A 1 84 ? 29.843 1.194 -21.543 1.00 95.19 84 PRO A O 1
ATOM 643 N N . GLU A 1 85 ? 31.202 2.629 -22.585 1.00 95.00 85 GLU A N 1
ATOM 644 C CA . GLU A 1 85 ? 31.749 3.212 -21.354 1.00 95.00 85 GLU A CA 1
ATOM 645 C C . GLU A 1 85 ? 30.691 3.943 -20.512 1.00 95.00 85 GLU A C 1
ATOM 647 O O . GLU A 1 85 ? 30.704 3.876 -19.277 1.00 95.00 85 GLU A O 1
ATOM 652 N N . LYS A 1 86 ? 29.722 4.596 -21.169 1.00 95.75 86 LYS A N 1
ATOM 653 C CA . LYS A 1 86 ? 28.595 5.240 -20.482 1.00 95.75 86 LYS A CA 1
ATOM 654 C C . LYS A 1 86 ? 27.600 4.208 -19.968 1.00 95.75 86 LYS A C 1
ATOM 656 O O . LYS A 1 86 ? 27.053 4.396 -18.885 1.00 95.75 86 LYS A O 1
ATOM 661 N N . LEU A 1 87 ? 27.384 3.123 -20.710 1.00 96.88 87 LEU A N 1
ATOM 662 C CA . LEU A 1 87 ? 26.493 2.038 -20.303 1.00 96.88 87 LEU A CA 1
ATOM 663 C C . LEU A 1 87 ? 27.017 1.287 -19.067 1.00 96.88 87 LEU A C 1
ATOM 665 O O . LEU A 1 87 ? 26.239 0.990 -18.161 1.00 96.88 87 LEU A O 1
ATOM 669 N N . GLU A 1 88 ? 28.321 1.013 -18.994 1.00 95.94 88 GLU A N 1
ATOM 670 C CA . GLU A 1 88 ? 28.937 0.405 -17.805 1.00 95.94 88 GLU A CA 1
ATOM 671 C C . GLU A 1 88 ? 28.841 1.337 -16.589 1.00 95.94 88 GLU A C 1
ATOM 673 O O . GLU A 1 88 ? 28.405 0.921 -15.512 1.00 95.94 88 GLU A O 1
ATOM 678 N N . SER A 1 89 ? 29.136 2.629 -16.777 1.00 95.88 89 SER A N 1
ATOM 679 C CA . SER A 1 89 ? 28.988 3.643 -15.723 1.00 95.88 89 SER A CA 1
ATOM 680 C C . SER A 1 89 ? 27.539 3.742 -15.222 1.00 95.88 89 SER A C 1
ATOM 682 O O . SER A 1 89 ? 27.291 3.744 -14.013 1.00 95.88 89 SER A O 1
ATOM 684 N N . LEU A 1 90 ? 26.566 3.753 -16.141 1.00 96.94 90 LEU A N 1
ATOM 685 C CA . LEU A 1 90 ? 25.140 3.735 -15.815 1.00 96.94 90 LEU A CA 1
ATOM 686 C C . LEU A 1 90 ? 24.752 2.455 -15.070 1.00 96.94 90 LEU A C 1
ATOM 688 O O . LEU A 1 90 ? 24.008 2.525 -14.098 1.00 96.94 90 LEU A O 1
ATOM 692 N N . SER A 1 91 ? 25.270 1.296 -15.477 1.00 96.88 91 SER A N 1
ATOM 693 C CA . SER A 1 91 ? 24.979 0.015 -14.824 1.00 96.88 91 SER A CA 1
ATOM 694 C C . SER A 1 91 ? 25.472 -0.021 -13.376 1.00 96.88 91 SER A C 1
ATOM 696 O O . SER A 1 91 ? 24.766 -0.514 -12.491 1.00 96.88 91 SER A O 1
ATOM 698 N N . ALA A 1 92 ? 26.654 0.538 -13.103 1.00 95.81 92 ALA A N 1
ATOM 699 C CA . ALA A 1 92 ? 27.171 0.679 -11.744 1.00 95.81 92 ALA A CA 1
ATOM 700 C C . ALA A 1 92 ? 26.281 1.603 -10.894 1.00 95.81 92 ALA A C 1
ATOM 702 O O . ALA A 1 92 ? 25.848 1.219 -9.803 1.00 95.81 92 ALA A O 1
ATOM 703 N N . ALA A 1 93 ? 25.941 2.783 -11.421 1.00 95.75 93 ALA A N 1
ATOM 704 C CA . ALA A 1 93 ? 25.098 3.750 -10.725 1.00 95.75 93 ALA A CA 1
ATOM 705 C C . ALA A 1 93 ? 23.661 3.233 -10.511 1.00 95.75 93 ALA A C 1
ATOM 707 O O . ALA A 1 93 ? 23.089 3.417 -9.437 1.00 95.75 93 ALA A O 1
ATOM 708 N N . TRP A 1 94 ? 23.100 2.502 -11.478 1.00 96.06 94 TRP A N 1
ATOM 709 C CA . TRP A 1 94 ? 21.796 1.847 -11.364 1.00 96.06 94 TRP A CA 1
ATOM 710 C C . TRP A 1 94 ? 21.785 0.799 -10.252 1.00 96.06 94 TRP A C 1
ATOM 712 O O . TRP A 1 94 ? 20.859 0.767 -9.447 1.00 96.06 94 TRP A O 1
ATOM 722 N N . ASN A 1 95 ? 22.816 -0.047 -10.162 1.00 94.56 95 ASN A N 1
ATOM 723 C CA . ASN A 1 95 ? 22.927 -1.030 -9.082 1.00 94.56 95 ASN A CA 1
ATOM 724 C C . ASN A 1 95 ? 23.019 -0.358 -7.705 1.00 94.56 95 ASN A C 1
ATOM 726 O O . ASN A 1 95 ? 22.390 -0.824 -6.753 1.00 94.56 95 ASN A O 1
ATOM 730 N N . GLN A 1 96 ? 23.755 0.753 -7.596 1.00 92.31 96 GLN A N 1
ATOM 731 C CA . GLN A 1 96 ? 23.828 1.533 -6.361 1.00 92.31 96 GLN A CA 1
ATOM 732 C C . GLN A 1 96 ? 22.469 2.144 -5.999 1.00 92.31 96 GLN A C 1
ATOM 734 O O . GLN A 1 96 ? 22.028 2.013 -4.854 1.00 92.31 96 GLN A O 1
ATOM 739 N N . ALA A 1 97 ? 21.793 2.766 -6.968 1.00 92.38 97 ALA A N 1
ATOM 740 C CA . ALA A 1 97 ? 20.462 3.327 -6.787 1.00 92.38 97 ALA A CA 1
ATOM 741 C C . ALA A 1 97 ? 19.474 2.252 -6.337 1.00 92.38 97 ALA A C 1
ATOM 743 O O . ALA A 1 97 ? 18.786 2.416 -5.332 1.00 92.38 97 ALA A O 1
ATOM 744 N N . LEU A 1 98 ? 19.483 1.101 -7.008 1.00 90.56 98 LEU A N 1
ATOM 745 C CA . LEU A 1 98 ? 18.631 -0.027 -6.685 1.00 90.56 98 LEU A CA 1
ATOM 746 C C . LEU A 1 98 ? 18.902 -0.559 -5.277 1.00 90.56 98 LEU A C 1
ATOM 748 O O . LEU A 1 98 ? 17.958 -0.729 -4.513 1.00 90.56 98 LEU A O 1
ATOM 752 N N . ALA A 1 99 ? 20.165 -0.756 -4.895 1.00 89.62 99 ALA A N 1
ATOM 753 C CA . ALA A 1 99 ? 20.541 -1.207 -3.557 1.00 89.62 99 ALA A CA 1
ATOM 754 C C . ALA A 1 99 ? 20.109 -0.229 -2.453 1.00 89.62 99 ALA A C 1
ATOM 756 O O . ALA A 1 99 ? 19.665 -0.671 -1.393 1.00 89.62 99 ALA A O 1
ATOM 757 N N . ALA A 1 100 ? 20.196 1.083 -2.695 1.00 88.25 100 ALA A N 1
ATOM 758 C CA . ALA A 1 100 ? 19.736 2.099 -1.748 1.00 88.25 100 ALA A CA 1
ATOM 759 C C . ALA A 1 100 ? 18.243 1.955 -1.443 1.00 88.25 100 ALA A C 1
ATOM 761 O O . ALA A 1 100 ? 17.818 2.126 -0.306 1.00 88.25 100 ALA A O 1
ATOM 762 N N . THR A 1 101 ? 17.457 1.546 -2.436 1.00 86.31 101 THR A N 1
ATOM 763 C CA . THR A 1 101 ? 16.018 1.385 -2.261 1.00 86.31 101 THR A CA 1
ATOM 764 C C . THR A 1 101 ? 15.642 0.215 -1.317 1.00 86.31 101 THR A C 1
ATOM 766 O O . THR A 1 101 ? 14.529 0.188 -0.805 1.00 86.31 101 THR A O 1
ATOM 769 N N . TYR A 1 102 ? 16.543 -0.739 -1.045 1.00 85.56 102 TYR A N 1
ATOM 770 C CA . TYR A 1 102 ? 16.318 -1.838 -0.082 1.00 85.56 102 TYR A CA 1
ATOM 771 C C . TYR A 1 102 ? 16.719 -1.475 1.353 1.00 85.56 102 TYR A C 1
ATOM 773 O O . TYR A 1 102 ? 16.666 -2.324 2.244 1.00 85.56 102 TYR A O 1
ATOM 781 N N . ARG A 1 103 ? 17.144 -0.232 1.594 1.00 82.12 103 ARG A N 1
ATOM 782 C CA . ARG A 1 103 ? 17.497 0.233 2.932 1.00 82.12 103 ARG A CA 1
ATOM 783 C C . ARG A 1 103 ? 16.306 0.955 3.563 1.00 82.12 103 ARG A C 1
ATOM 785 O O . ARG A 1 103 ? 15.708 1.802 2.907 1.00 82.12 103 ARG A O 1
ATOM 792 N N . PRO A 1 104 ? 15.942 0.637 4.815 1.00 71.88 104 PRO A N 1
ATOM 793 C CA . PRO A 1 104 ? 14.765 1.219 5.450 1.00 71.88 104 PRO A CA 1
ATOM 794 C C . PRO A 1 104 ? 14.919 2.717 5.767 1.00 71.88 104 PRO A C 1
ATOM 796 O O . PRO A 1 104 ? 13.918 3.407 5.927 1.00 71.88 104 PRO A O 1
ATOM 799 N N . ASP A 1 105 ? 16.144 3.210 5.889 1.00 65.56 105 ASP A N 1
ATOM 800 C CA . ASP A 1 105 ? 16.516 4.557 6.328 1.00 65.56 105 ASP A CA 1
ATOM 801 C C . ASP A 1 105 ? 16.791 5.533 5.173 1.00 65.56 105 ASP A C 1
ATOM 803 O O . ASP A 1 105 ? 16.683 6.747 5.348 1.00 65.56 105 ASP A O 1
ATOM 807 N N . ILE A 1 106 ? 17.111 5.025 3.980 1.00 56.69 106 ILE A N 1
ATOM 808 C CA . ILE A 1 106 ? 17.401 5.856 2.809 1.00 56.69 106 ILE A CA 1
ATOM 809 C C . ILE A 1 106 ? 16.108 6.117 2.038 1.00 56.69 106 ILE A C 1
ATOM 811 O O . ILE A 1 106 ? 15.419 5.182 1.638 1.00 56.69 106 ILE A O 1
ATOM 815 N N . GLY A 1 107 ? 15.798 7.395 1.788 1.00 59.88 107 GLY A N 1
ATOM 816 C CA . GLY A 1 107 ? 14.713 7.789 0.886 1.00 59.88 107 GLY A CA 1
ATOM 817 C C . GLY A 1 107 ? 14.857 7.068 -0.456 1.00 59.88 107 GLY A C 1
ATOM 818 O O . GLY A 1 107 ? 15.828 7.276 -1.183 1.00 59.88 107 GLY A O 1
ATOM 819 N N . THR A 1 108 ? 13.918 6.175 -0.765 1.00 75.06 108 THR A N 1
ATOM 820 C CA . THR A 1 108 ? 14.145 5.103 -1.746 1.00 75.06 108 THR A CA 1
ATOM 821 C C . THR A 1 108 ? 14.119 5.572 -3.201 1.00 75.06 108 THR A C 1
ATOM 823 O O . THR A 1 108 ? 14.572 4.844 -4.079 1.00 75.06 108 THR A O 1
ATOM 826 N N . ALA A 1 109 ? 13.636 6.784 -3.473 1.00 88.06 109 ALA A N 1
ATOM 827 C CA . ALA A 1 109 ? 13.516 7.343 -4.819 1.00 88.06 109 ALA A CA 1
ATOM 828 C C . ALA A 1 109 ? 14.688 8.264 -5.222 1.00 88.06 109 ALA A C 1
ATOM 830 O O . ALA A 1 109 ? 15.009 8.365 -6.407 1.00 88.06 109 ALA A O 1
ATOM 831 N N . ALA A 1 110 ? 15.358 8.903 -4.254 1.00 89.19 110 ALA A N 1
ATOM 832 C CA . ALA A 1 110 ? 16.329 9.975 -4.506 1.00 89.19 110 ALA A CA 1
ATOM 833 C C . ALA A 1 110 ? 17.489 9.588 -5.449 1.00 89.19 110 ALA A C 1
ATOM 835 O O . ALA A 1 110 ? 17.805 10.373 -6.343 1.00 89.19 110 ALA A O 1
ATOM 836 N N . PRO A 1 111 ? 18.094 8.387 -5.351 1.00 91.81 111 PRO A N 1
ATOM 837 C CA . PRO A 1 111 ? 19.156 7.996 -6.279 1.00 91.81 111 PRO A CA 1
ATOM 838 C C . PRO A 1 111 ? 18.698 7.904 -7.742 1.00 91.81 111 PRO A C 1
ATOM 840 O O . PRO A 1 111 ? 19.462 8.239 -8.643 1.00 91.81 111 PRO A O 1
ATOM 843 N N . PHE A 1 112 ? 17.454 7.479 -7.992 1.00 94.12 112 PHE A N 1
ATOM 844 C CA . PHE A 1 112 ? 16.903 7.424 -9.349 1.00 94.12 112 PHE A CA 1
ATOM 845 C C . PHE A 1 112 ? 16.513 8.807 -9.881 1.00 94.12 112 PHE A C 1
ATOM 847 O O . PHE A 1 112 ? 16.663 9.049 -11.078 1.00 94.12 112 PHE A O 1
ATOM 854 N N . ILE A 1 113 ? 16.100 9.730 -9.006 1.00 92.88 113 ILE A N 1
ATOM 855 C CA . ILE A 1 113 ? 15.916 11.148 -9.356 1.00 92.88 113 ILE A CA 1
ATOM 856 C C . ILE A 1 113 ? 17.255 11.744 -9.809 1.00 92.88 113 ILE A C 1
ATOM 858 O O . ILE A 1 113 ? 17.358 12.208 -10.943 1.00 92.88 113 ILE A O 1
ATOM 862 N N . ALA A 1 114 ? 18.310 11.610 -9.002 1.00 92.75 114 ALA A N 1
ATOM 863 C CA . ALA A 1 114 ? 19.640 12.117 -9.347 1.00 92.75 114 ALA A CA 1
ATOM 864 C C . ALA A 1 114 ? 20.178 11.516 -10.662 1.00 92.75 114 ALA A C 1
ATOM 866 O O . ALA A 1 114 ? 20.758 12.214 -11.491 1.00 92.75 114 ALA A O 1
ATOM 867 N N . LEU A 1 115 ? 19.939 10.220 -10.895 1.00 94.06 115 LEU A N 1
ATOM 868 C CA . LEU A 1 115 ? 20.255 9.565 -12.169 1.00 94.06 115 LEU A CA 1
ATOM 869 C C . LEU A 1 115 ? 19.496 10.186 -13.348 1.00 94.06 115 LEU A C 1
ATOM 871 O O . LEU A 1 115 ? 20.100 10.439 -14.390 1.00 94.06 115 LEU A O 1
ATOM 875 N N . SER A 1 116 ? 18.200 10.468 -13.197 1.00 93.50 116 SER A N 1
ATOM 876 C CA . SER A 1 116 ? 17.398 11.101 -14.254 1.00 93.50 116 SER A CA 1
ATOM 877 C C . SER A 1 116 ? 17.887 12.513 -14.623 1.00 93.50 116 SER A C 1
ATOM 879 O O . SER A 1 116 ? 17.737 12.940 -15.767 1.00 93.50 116 SER A O 1
ATOM 881 N N . GLU A 1 117 ? 18.549 13.204 -13.693 1.00 93.88 117 GLU A N 1
ATOM 882 C CA . GLU A 1 117 ? 19.083 14.564 -13.856 1.00 93.88 117 GLU A CA 1
ATOM 883 C C . GLU A 1 117 ? 20.532 14.595 -14.379 1.00 93.88 117 GLU A C 1
ATOM 885 O O . GLU A 1 117 ? 21.045 15.651 -14.742 1.00 93.88 117 GLU A O 1
ATOM 890 N N . SER A 1 118 ? 21.192 13.437 -14.502 1.00 92.88 118 SER A N 1
ATOM 891 C CA . SER A 1 118 ? 22.615 13.306 -14.874 1.00 92.88 118 SER A CA 1
ATOM 892 C C . SER A 1 118 ? 22.931 13.526 -16.365 1.00 92.88 118 SER A C 1
ATOM 894 O O . SER A 1 118 ? 24.010 13.174 -16.844 1.00 92.88 118 SER A O 1
ATOM 896 N N . GLY A 1 119 ? 21.997 14.104 -17.126 1.00 92.56 119 GLY A N 1
ATOM 897 C CA . GLY A 1 119 ? 22.171 14.360 -18.559 1.00 92.56 119 GLY A CA 1
ATOM 898 C C . GLY A 1 119 ? 22.000 13.122 -19.449 1.00 92.56 119 GLY A C 1
ATOM 899 O O . GLY A 1 119 ? 22.515 13.092 -20.567 1.00 92.56 119 GLY A O 1
ATOM 900 N N . LEU A 1 120 ? 21.293 12.092 -18.970 1.00 95.31 120 LEU A N 1
ATOM 901 C CA . LEU A 1 120 ? 20.972 10.905 -19.766 1.00 95.31 120 LEU A CA 1
ATOM 902 C C . LEU A 1 120 ? 20.040 11.232 -20.957 1.00 95.31 120 LEU A C 1
ATOM 904 O O . LEU A 1 120 ? 19.211 12.149 -20.866 1.00 95.31 120 LEU A O 1
ATOM 908 N N . PRO A 1 121 ? 20.105 10.453 -22.057 1.00 95.06 121 PRO A N 1
ATOM 909 C CA . PRO A 1 121 ? 19.146 10.560 -23.156 1.00 95.06 121 PRO A CA 1
ATOM 910 C C . PRO A 1 121 ? 17.699 10.330 -22.696 1.00 95.06 121 PRO A C 1
ATOM 912 O O . PRO A 1 121 ? 17.448 9.781 -21.618 1.00 95.06 121 PRO A O 1
ATOM 915 N N . ALA A 1 122 ? 16.725 10.755 -23.505 1.00 92.56 122 ALA A N 1
ATOM 916 C CA . ALA A 1 122 ? 15.321 10.821 -23.090 1.00 92.56 122 ALA A CA 1
ATOM 917 C C . ALA A 1 122 ? 14.763 9.457 -22.644 1.00 92.56 122 ALA A C 1
ATOM 919 O O . ALA A 1 122 ? 14.174 9.367 -21.565 1.00 92.56 122 ALA A O 1
ATOM 920 N N . SER A 1 123 ? 15.015 8.392 -23.409 1.00 93.88 123 SER A N 1
ATOM 921 C CA . SER A 1 123 ? 14.575 7.029 -23.074 1.00 93.88 123 SER A CA 1
ATOM 922 C C . SER A 1 123 ? 15.124 6.536 -21.731 1.00 93.88 123 SER A C 1
ATOM 924 O O . SER A 1 123 ? 14.396 5.932 -20.944 1.00 93.88 123 SER A O 1
ATOM 926 N N . TRP A 1 124 ? 16.385 6.840 -21.417 1.00 95.31 124 TRP A N 1
ATOM 927 C CA . TRP A 1 124 ? 17.009 6.459 -20.147 1.00 95.31 124 TRP A CA 1
ATOM 928 C C . TRP A 1 124 ? 16.466 7.260 -18.964 1.00 95.31 124 TRP A C 1
ATOM 930 O O . TRP A 1 124 ? 16.213 6.686 -17.907 1.00 95.31 124 TRP A O 1
ATOM 940 N N . ARG A 1 125 ? 16.197 8.559 -19.148 1.00 94.12 125 ARG A N 1
ATOM 941 C CA . ARG A 1 125 ? 15.527 9.375 -18.120 1.00 94.12 125 ARG A CA 1
ATOM 942 C C . ARG A 1 125 ? 14.137 8.843 -17.793 1.00 94.12 125 ARG A C 1
ATOM 944 O O . ARG A 1 125 ? 13.778 8.766 -16.622 1.00 94.12 125 ARG A O 1
ATOM 951 N N . LEU A 1 126 ? 13.383 8.403 -18.801 1.00 93.69 126 LEU A N 1
ATOM 952 C CA . LEU A 1 126 ? 12.077 7.770 -18.597 1.00 93.69 126 LEU A CA 1
ATOM 953 C C . LEU A 1 126 ? 12.181 6.464 -17.798 1.00 93.69 126 LEU A C 1
ATOM 955 O O . LEU A 1 126 ? 11.350 6.222 -16.926 1.00 93.69 126 LEU A O 1
ATOM 959 N N . LEU A 1 127 ? 13.216 5.649 -18.027 1.00 94.50 127 LEU A N 1
ATOM 960 C CA . LEU A 1 127 ? 13.470 4.453 -17.215 1.00 94.50 127 LEU A CA 1
ATOM 961 C C . LEU A 1 127 ? 13.779 4.799 -15.755 1.00 94.50 127 LEU A C 1
ATOM 963 O O . LEU A 1 127 ? 13.271 4.136 -14.848 1.00 94.50 127 LEU A O 1
ATOM 967 N N . CYS A 1 128 ? 14.562 5.854 -15.519 1.00 95.00 128 CYS A N 1
ATOM 968 C CA . CYS A 1 128 ? 14.798 6.365 -14.172 1.00 95.00 128 CYS A CA 1
ATOM 969 C C . CYS A 1 128 ? 13.492 6.853 -13.530 1.00 95.00 128 CYS A C 1
ATOM 971 O O . CYS A 1 128 ? 13.204 6.460 -12.405 1.00 95.00 128 CYS A O 1
ATOM 973 N N . HIS A 1 129 ? 12.653 7.611 -14.244 1.00 94.44 129 HIS A N 1
ATOM 974 C CA . HIS A 1 129 ? 11.349 8.052 -13.736 1.00 94.44 129 HIS A CA 1
ATOM 975 C C . HIS A 1 129 ? 10.408 6.888 -13.411 1.00 94.44 129 HIS A C 1
ATOM 977 O O . HIS A 1 129 ? 9.707 6.934 -12.403 1.00 94.44 129 HIS A O 1
ATOM 983 N N . TRP A 1 130 ? 10.413 5.821 -14.212 1.00 93.75 130 TRP A N 1
ATOM 984 C CA . TRP A 1 130 ? 9.660 4.602 -13.913 1.00 93.75 130 TRP A CA 1
ATOM 985 C C . TRP A 1 130 ? 10.107 3.957 -12.590 1.00 93.75 130 TRP A C 1
ATOM 987 O O . TRP A 1 130 ? 9.267 3.605 -11.753 1.00 93.75 130 TRP A O 1
ATOM 997 N N . GLN A 1 131 ? 11.418 3.854 -12.351 1.00 93.75 131 GLN A N 1
ATOM 998 C CA . GLN A 1 131 ? 11.951 3.339 -11.084 1.00 93.75 131 GLN A CA 1
ATOM 999 C C . GLN A 1 131 ? 11.685 4.283 -9.908 1.00 93.75 131 GLN A C 1
ATOM 1001 O O . GLN A 1 131 ? 11.331 3.812 -8.826 1.00 93.75 131 GLN A O 1
ATOM 1006 N N . THR A 1 132 ? 11.788 5.597 -10.119 1.00 94.62 132 THR A N 1
ATOM 1007 C CA . THR A 1 132 ? 11.424 6.626 -9.137 1.00 94.62 132 THR A CA 1
ATOM 1008 C C . THR A 1 132 ? 9.961 6.479 -8.726 1.00 94.62 132 THR A C 1
ATOM 1010 O O . THR A 1 132 ? 9.681 6.324 -7.541 1.00 94.62 132 THR A O 1
ATOM 1013 N N . ALA A 1 133 ? 9.028 6.434 -9.683 1.00 94.62 133 ALA A N 1
ATOM 1014 C CA . ALA A 1 133 ? 7.601 6.277 -9.405 1.00 94.62 133 ALA A CA 1
ATOM 1015 C C . ALA A 1 133 ? 7.301 4.964 -8.662 1.00 94.62 133 ALA A C 1
ATOM 1017 O O . ALA A 1 133 ? 6.537 4.951 -7.699 1.00 94.62 133 ALA A O 1
ATOM 1018 N N . SER A 1 134 ? 7.964 3.870 -9.050 1.00 93.06 134 SER A N 1
ATOM 1019 C CA . SER A 1 134 ? 7.847 2.579 -8.360 1.00 93.06 134 SER A CA 1
ATOM 1020 C C . SER A 1 134 ? 8.376 2.640 -6.921 1.00 93.06 134 SER A C 1
ATOM 1022 O O . SER A 1 134 ? 7.798 2.037 -6.021 1.00 93.06 134 SER A O 1
ATOM 1024 N N . ALA A 1 135 ? 9.475 3.360 -6.676 1.00 92.38 135 ALA A N 1
ATOM 1025 C CA . ALA A 1 135 ? 10.017 3.561 -5.334 1.00 92.38 135 ALA A CA 1
ATOM 1026 C C . ALA A 1 135 ? 9.088 4.408 -4.458 1.00 92.38 135 ALA A C 1
ATOM 1028 O O . ALA A 1 135 ? 8.805 4.008 -3.332 1.00 92.38 135 ALA A O 1
ATOM 1029 N N . LEU A 1 136 ? 8.552 5.502 -4.999 1.00 92.50 136 LEU A N 1
ATOM 1030 C CA . LEU A 1 136 ? 7.581 6.356 -4.318 1.00 92.50 136 LEU A CA 1
ATOM 1031 C C . LEU A 1 136 ? 6.317 5.581 -3.924 1.00 92.50 136 LEU A C 1
ATOM 1033 O O . LEU A 1 136 ? 5.897 5.649 -2.772 1.00 92.50 136 LEU A O 1
ATOM 1037 N N . LEU A 1 137 ? 5.765 4.775 -4.838 1.00 92.69 137 LEU A N 1
ATOM 1038 C CA . LEU A 1 137 ? 4.599 3.925 -4.568 1.00 92.69 137 LEU A CA 1
ATOM 1039 C C . LEU A 1 137 ? 4.847 2.966 -3.388 1.00 92.69 137 LEU A C 1
ATOM 1041 O O . LEU A 1 137 ? 3.989 2.811 -2.524 1.00 92.69 137 LEU A O 1
ATOM 1045 N N . ARG A 1 138 ? 6.041 2.364 -3.304 1.00 90.19 138 ARG A N 1
ATOM 1046 C CA . ARG A 1 138 ? 6.407 1.460 -2.197 1.00 90.19 138 ARG A CA 1
ATOM 1047 C C . ARG A 1 138 ? 6.473 2.147 -0.840 1.00 90.19 138 ARG A C 1
ATOM 1049 O O . ARG A 1 138 ? 6.137 1.520 0.158 1.00 90.19 138 ARG A O 1
ATOM 1056 N N . GLU A 1 139 ? 6.883 3.409 -0.805 1.00 88.19 139 GLU A N 1
ATOM 1057 C CA . GLU A 1 139 ? 6.956 4.190 0.435 1.00 88.19 139 GLU A CA 1
ATOM 1058 C C . GLU A 1 139 ? 5.628 4.850 0.812 1.00 88.19 139 GLU A C 1
ATOM 1060 O O . GLU A 1 139 ? 5.543 5.481 1.859 1.00 88.19 139 GLU A O 1
ATOM 1065 N N . GLY A 1 140 ? 4.581 4.698 -0.002 1.00 90.31 140 GLY A N 1
ATOM 1066 C CA . GLY A 1 140 ? 3.299 5.356 0.242 1.00 90.31 140 GLY A CA 1
ATOM 1067 C C . GLY A 1 140 ? 3.213 6.787 -0.298 1.00 90.31 140 GLY A C 1
ATOM 1068 O O . GLY A 1 140 ? 2.242 7.485 -0.029 1.00 90.31 140 GLY A O 1
ATOM 1069 N N . ASN A 1 141 ? 4.193 7.236 -1.090 1.00 91.25 141 ASN A N 1
ATOM 1070 C CA . ASN A 1 141 ? 4.227 8.579 -1.681 1.00 91.25 141 ASN A CA 1
ATOM 1071 C C . ASN A 1 141 ? 3.421 8.621 -2.993 1.00 91.25 141 ASN A C 1
ATOM 1073 O O . ASN A 1 141 ? 3.935 8.961 -4.063 1.00 91.25 141 ASN A O 1
ATOM 1077 N N . PHE A 1 142 ? 2.142 8.241 -2.926 1.00 92.25 142 PHE A N 1
ATOM 1078 C CA . PHE A 1 142 ? 1.269 8.059 -4.095 1.00 92.25 142 PHE A CA 1
ATOM 1079 C C . PHE A 1 142 ? 1.104 9.340 -4.911 1.00 92.25 142 PHE A C 1
ATOM 1081 O O . PHE A 1 142 ? 1.182 9.322 -6.140 1.00 92.25 142 PHE A O 1
ATOM 1088 N N . ARG A 1 143 ? 0.945 10.476 -4.227 1.00 89.06 143 ARG A N 1
ATOM 1089 C CA . ARG A 1 143 ? 0.824 11.790 -4.858 1.00 89.06 143 ARG A CA 1
ATOM 1090 C C . ARG A 1 143 ? 2.050 12.146 -5.691 1.00 89.06 143 ARG A C 1
ATOM 1092 O O . ARG A 1 143 ? 1.898 12.535 -6.846 1.00 89.06 143 ARG A O 1
ATOM 1099 N N . GLU A 1 144 ? 3.245 11.999 -5.123 1.00 91.25 144 GLU A N 1
ATOM 1100 C CA . GLU A 1 144 ? 4.505 12.292 -5.816 1.00 91.25 144 GLU A CA 1
ATOM 1101 C C . GLU A 1 144 ? 4.689 11.361 -7.019 1.00 91.25 144 GLU A C 1
ATOM 1103 O O . GLU A 1 144 ? 5.065 11.818 -8.097 1.00 91.25 144 GLU A O 1
ATOM 1108 N N . ALA A 1 145 ? 4.344 10.075 -6.875 1.00 94.00 145 ALA A N 1
ATOM 1109 C CA . ALA A 1 145 ? 4.389 9.119 -7.979 1.00 94.00 145 ALA A CA 1
ATOM 1110 C C . ALA A 1 145 ? 3.470 9.542 -9.139 1.00 94.00 145 ALA A C 1
ATOM 1112 O O . ALA A 1 145 ? 3.910 9.593 -10.288 1.00 94.00 145 ALA A O 1
ATOM 1113 N N . LYS A 1 146 ? 2.212 9.908 -8.852 1.00 93.06 146 LYS A N 1
ATOM 1114 C CA . LYS A 1 146 ? 1.267 10.399 -9.869 1.00 93.06 146 LYS A CA 1
ATOM 1115 C C . LYS A 1 146 ? 1.713 11.723 -10.478 1.00 93.06 146 LYS A C 1
ATOM 1117 O O . LYS A 1 146 ? 1.614 11.889 -11.689 1.00 93.06 146 LYS A O 1
ATOM 1122 N N . GLY A 1 147 ? 2.186 12.663 -9.659 1.00 92.12 147 GLY A N 1
ATOM 1123 C CA . GLY A 1 147 ? 2.681 13.963 -10.111 1.00 92.12 147 GLY A CA 1
ATOM 1124 C C . GLY A 1 147 ? 3.836 13.804 -11.095 1.00 92.12 147 GLY A C 1
ATOM 1125 O O . GLY A 1 147 ? 3.796 14.377 -12.182 1.00 92.12 147 GLY A O 1
ATOM 1126 N N . LEU A 1 148 ? 4.795 12.934 -10.761 1.00 93.12 148 LEU A N 1
ATOM 1127 C CA . LEU A 1 148 ? 5.895 12.571 -11.645 1.00 93.12 148 LEU A CA 1
ATOM 1128 C C . LEU A 1 148 ? 5.381 12.004 -12.970 1.00 93.12 148 LEU A C 1
ATOM 1130 O O . LEU A 1 148 ? 5.791 12.481 -14.020 1.00 93.12 148 LEU A O 1
ATOM 1134 N N . ILE A 1 149 ? 4.469 11.027 -12.933 1.00 92.12 149 ILE A N 1
ATOM 1135 C CA . ILE A 1 149 ? 3.938 10.365 -14.136 1.00 92.12 149 ILE A CA 1
ATOM 1136 C C . ILE A 1 149 ? 3.165 11.339 -15.028 1.00 92.12 149 ILE A C 1
ATOM 1138 O O . ILE A 1 149 ? 3.355 11.350 -16.242 1.00 92.12 149 ILE A O 1
ATOM 1142 N N . ARG A 1 150 ? 2.303 12.170 -14.439 1.00 89.50 150 ARG A N 1
ATOM 1143 C CA . ARG A 1 150 ? 1.432 13.108 -15.165 1.00 89.50 150 ARG A CA 1
ATOM 1144 C C . ARG A 1 150 ? 2.195 14.277 -15.779 1.00 89.50 150 ARG A C 1
ATOM 1146 O O . ARG A 1 150 ? 1.710 14.868 -16.737 1.00 89.50 150 ARG A O 1
ATOM 1153 N N . ALA A 1 151 ? 3.370 14.600 -15.242 1.00 90.00 151 ALA A N 1
ATOM 1154 C CA . ALA A 1 151 ? 4.262 15.601 -15.812 1.00 90.00 151 ALA A CA 1
ATOM 1155 C C . ALA A 1 151 ? 5.053 15.081 -17.028 1.00 90.00 151 ALA A C 1
ATOM 1157 O O . ALA A 1 151 ? 5.667 15.879 -17.739 1.00 90.00 151 ALA A O 1
ATOM 1158 N N . LEU A 1 152 ? 5.066 13.765 -17.282 1.00 87.38 152 LEU A N 1
ATOM 1159 C CA . LEU A 1 152 ? 5.788 13.206 -18.422 1.00 87.38 152 LEU A CA 1
ATOM 1160 C C . LEU A 1 152 ? 5.046 13.485 -19.734 1.00 87.38 152 LEU A C 1
ATOM 1162 O O . LEU A 1 152 ? 3.822 13.354 -19.798 1.00 87.38 152 LEU A O 1
ATOM 1166 N N . PRO A 1 153 ? 5.775 13.815 -20.814 1.00 82.06 153 PRO A N 1
ATOM 1167 C CA . PRO A 1 153 ? 5.171 13.892 -22.135 1.00 82.06 153 PRO A CA 1
ATOM 1168 C C . PRO A 1 153 ? 4.647 12.509 -22.561 1.00 82.06 153 PRO A C 1
ATOM 1170 O O . PRO A 1 153 ? 5.191 11.492 -22.122 1.00 82.06 153 PRO A O 1
ATOM 1173 N N . PRO A 1 154 ? 3.645 12.434 -23.456 1.00 76.62 154 PRO A N 1
ATOM 1174 C CA . PRO A 1 154 ? 3.206 11.166 -24.029 1.00 76.62 154 PRO A CA 1
ATOM 1175 C C . PRO A 1 154 ? 4.385 10.411 -24.664 1.00 76.62 154 PRO A C 1
ATOM 1177 O O . PRO A 1 154 ? 5.065 10.935 -25.548 1.00 76.62 154 PRO A O 1
ATOM 1180 N N . VAL A 1 155 ? 4.633 9.177 -24.217 1.00 69.19 155 VAL A N 1
ATOM 1181 C CA . VAL A 1 155 ? 5.748 8.344 -24.692 1.00 69.19 155 VAL A CA 1
ATOM 1182 C C . VAL A 1 155 ? 5.213 7.243 -25.600 1.00 69.19 155 VAL A C 1
ATOM 1184 O O . VAL A 1 155 ? 4.663 6.260 -25.116 1.00 69.19 155 VAL A O 1
ATOM 1187 N N . ASN A 1 156 ? 5.427 7.371 -26.911 1.00 71.00 156 ASN A N 1
ATOM 1188 C CA . ASN A 1 156 ? 5.039 6.340 -27.890 1.00 71.00 156 ASN A CA 1
ATOM 1189 C C . ASN A 1 156 ? 6.242 5.596 -28.499 1.00 71.00 156 ASN A C 1
ATOM 1191 O O . ASN A 1 156 ? 6.070 4.652 -29.271 1.00 71.00 156 ASN A O 1
ATOM 1195 N N . THR A 1 157 ? 7.464 6.034 -28.194 1.00 71.25 157 THR A N 1
ATOM 1196 C CA . THR A 1 157 ? 8.696 5.539 -28.828 1.00 71.25 157 THR A CA 1
ATOM 1197 C C . THR A 1 157 ? 9.232 4.259 -28.186 1.00 71.25 157 THR A C 1
ATOM 1199 O O . THR A 1 157 ? 9.794 3.420 -28.887 1.00 71.25 157 THR A O 1
ATOM 1202 N N . ILE A 1 158 ? 9.011 4.074 -26.882 1.00 81.56 158 ILE A N 1
ATOM 1203 C CA . ILE A 1 158 ? 9.401 2.886 -26.108 1.00 81.56 158 ILE A CA 1
ATOM 1204 C C . ILE A 1 158 ? 8.215 2.377 -25.270 1.00 81.56 158 ILE A C 1
ATOM 1206 O O . ILE A 1 158 ? 7.370 3.184 -24.872 1.00 81.56 158 ILE A O 1
ATOM 1210 N N . PRO A 1 159 ? 8.126 1.065 -24.973 1.00 81.50 159 PRO A N 1
ATOM 1211 C CA . PRO A 1 159 ? 6.961 0.455 -24.327 1.00 81.50 159 PRO A CA 1
ATOM 1212 C C . PRO A 1 159 ? 6.960 0.682 -22.800 1.00 81.50 159 PRO A C 1
ATOM 1214 O O . PRO A 1 159 ? 6.978 -0.260 -22.012 1.00 81.50 159 PRO A O 1
ATOM 1217 N N . LEU A 1 160 ? 6.964 1.951 -22.374 1.00 86.81 160 LEU A N 1
ATOM 1218 C CA . LEU A 1 160 ? 6.881 2.366 -20.964 1.00 86.81 160 LEU A CA 1
ATOM 1219 C C . LEU A 1 160 ? 5.536 2.982 -20.577 1.00 86.81 160 LEU A C 1
ATOM 1221 O O . LEU A 1 160 ? 5.201 2.982 -19.394 1.00 86.81 160 LEU A O 1
ATOM 1225 N N . ALA A 1 161 ? 4.756 3.484 -21.539 1.00 86.12 161 ALA A N 1
ATOM 1226 C CA . ALA A 1 161 ? 3.463 4.112 -21.259 1.00 86.12 161 ALA A CA 1
ATOM 1227 C C . ALA A 1 161 ? 2.542 3.194 -20.437 1.00 86.12 161 ALA A C 1
ATOM 1229 O O . ALA A 1 161 ? 1.936 3.626 -19.463 1.00 86.12 161 ALA A O 1
ATOM 1230 N N . GLU A 1 162 ? 2.527 1.903 -20.767 1.00 86.81 162 GLU A N 1
ATOM 1231 C CA . GLU A 1 162 ? 1.732 0.882 -20.080 1.00 86.81 162 GLU A CA 1
ATOM 1232 C C . GLU A 1 162 ? 2.142 0.712 -18.606 1.00 86.81 162 GLU A C 1
ATOM 1234 O O . GLU A 1 162 ? 1.284 0.604 -17.732 1.00 86.81 162 GLU A O 1
ATOM 1239 N N . TYR A 1 163 ? 3.447 0.757 -18.307 1.00 89.88 163 TYR A N 1
ATOM 1240 C CA . TYR A 1 163 ? 3.963 0.700 -16.936 1.00 89.88 163 TYR A CA 1
ATOM 1241 C C . TYR A 1 163 ? 3.581 1.946 -16.136 1.00 89.88 163 TYR A C 1
ATOM 1243 O O . TYR A 1 163 ? 3.217 1.835 -14.967 1.00 89.88 163 TYR A O 1
ATOM 1251 N N . PHE A 1 164 ? 3.631 3.125 -16.756 1.00 91.50 164 PHE A N 1
ATOM 1252 C CA . PHE A 1 164 ? 3.207 4.364 -16.110 1.00 91.50 164 PHE A CA 1
ATOM 1253 C C . PHE A 1 164 ? 1.704 4.377 -15.823 1.00 91.50 164 PHE A C 1
ATOM 1255 O O . PHE A 1 164 ? 1.313 4.703 -14.705 1.00 91.50 164 PHE A O 1
ATOM 1262 N N . SER A 1 165 ? 0.866 3.954 -16.774 1.00 91.12 165 SER A N 1
ATOM 1263 C CA . SER A 1 165 ? -0.579 3.813 -16.546 1.00 91.12 165 SER A CA 1
ATOM 1264 C C . SER A 1 165 ? -0.891 2.798 -15.446 1.00 91.12 165 SER A C 1
ATOM 1266 O O . SER A 1 165 ? -1.777 3.035 -14.628 1.00 91.12 165 SER A O 1
ATOM 1268 N N . TYR A 1 166 ? -0.146 1.690 -15.391 1.00 93.25 166 TYR A N 1
ATOM 1269 C CA . TYR A 1 166 ? -0.271 0.712 -14.314 1.00 93.25 166 TYR A CA 1
ATOM 1270 C C . TYR A 1 166 ? 0.082 1.316 -12.945 1.00 93.25 166 TYR A C 1
ATOM 1272 O O . TYR A 1 166 ? -0.688 1.156 -12.002 1.00 93.25 166 TYR A O 1
ATOM 1280 N N . ILE A 1 167 ? 1.195 2.052 -12.831 1.00 94.38 167 ILE A N 1
ATOM 1281 C CA . ILE A 1 167 ? 1.599 2.699 -11.570 1.00 94.38 167 ILE A CA 1
ATOM 1282 C C . ILE A 1 167 ? 0.607 3.793 -11.148 1.00 94.38 167 ILE A C 1
ATOM 1284 O O . ILE A 1 167 ? 0.269 3.853 -9.970 1.00 94.38 167 ILE A O 1
ATOM 1288 N N . ASP A 1 168 ? 0.108 4.623 -12.073 1.00 94.88 168 ASP A N 1
ATOM 1289 C CA . ASP A 1 168 ? -0.927 5.637 -11.780 1.00 94.88 168 ASP A CA 1
ATOM 1290 C C . ASP A 1 168 ? -2.214 4.965 -11.269 1.00 94.88 168 ASP A C 1
ATOM 1292 O O . ASP A 1 168 ? -2.764 5.374 -10.248 1.00 94.88 168 ASP A O 1
ATOM 1296 N N . GLY A 1 169 ? -2.632 3.861 -11.901 1.00 96.31 169 GLY A N 1
ATOM 1297 C CA . GLY A 1 169 ? -3.755 3.045 -11.438 1.00 96.31 169 GLY A CA 1
ATOM 1298 C C . GLY A 1 169 ? -3.557 2.495 -10.022 1.00 96.31 169 GLY A C 1
ATOM 1299 O O . GLY A 1 169 ? -4.448 2.630 -9.185 1.00 96.31 169 GLY A O 1
ATOM 1300 N N . LEU A 1 170 ? -2.384 1.929 -9.721 1.00 96.44 170 LEU A N 1
ATOM 1301 C CA . LEU A 1 170 ? -2.067 1.430 -8.379 1.00 96.44 170 LEU A CA 1
ATOM 1302 C C . LEU A 1 170 ? -2.000 2.535 -7.324 1.00 96.44 170 LEU A C 1
ATOM 1304 O O . LEU A 1 170 ? -2.464 2.328 -6.206 1.00 96.44 170 LEU A O 1
ATOM 1308 N N . ALA A 1 171 ? -1.450 3.701 -7.664 1.00 96.12 171 ALA A N 1
ATOM 1309 C CA . ALA A 1 171 ? -1.425 4.842 -6.758 1.00 96.12 171 ALA A CA 1
ATOM 1310 C C . ALA A 1 171 ? -2.855 5.263 -6.378 1.00 96.12 171 ALA A C 1
ATOM 1312 O O . ALA A 1 171 ? -3.130 5.495 -5.205 1.00 96.12 171 ALA A O 1
ATOM 1313 N N . CYS A 1 172 ? -3.790 5.272 -7.335 1.00 95.69 172 CYS A N 1
ATOM 1314 C CA . CYS A 1 172 ? -5.204 5.513 -7.045 1.00 95.69 172 CYS A CA 1
ATOM 1315 C C . CYS A 1 172 ? -5.837 4.418 -6.167 1.00 95.69 172 CYS A C 1
ATOM 1317 O O . CYS A 1 172 ? -6.662 4.739 -5.312 1.00 95.69 172 CYS A O 1
ATOM 1319 N N . MET A 1 173 ? -5.465 3.142 -6.348 1.00 96.00 173 MET A N 1
ATOM 1320 C CA . MET A 1 173 ? -5.947 2.051 -5.484 1.00 96.00 173 MET A CA 1
ATOM 1321 C C . MET A 1 173 ? -5.494 2.236 -4.038 1.00 96.00 173 MET A C 1
ATOM 1323 O O . MET A 1 173 ? -6.307 2.106 -3.123 1.00 96.00 173 MET A O 1
ATOM 1327 N N . ASP A 1 174 ? -4.212 2.533 -3.833 1.00 94.38 174 ASP A N 1
ATOM 1328 C CA . ASP A 1 174 ? -3.635 2.677 -2.497 1.00 94.38 174 ASP A CA 1
ATOM 1329 C C . ASP A 1 174 ? -4.078 3.987 -1.810 1.00 94.38 174 ASP A C 1
ATOM 1331 O O . ASP A 1 174 ? -4.117 4.051 -0.587 1.00 94.38 174 ASP A O 1
ATOM 1335 N N . GLU A 1 175 ? -4.520 5.002 -2.558 1.00 92.44 175 GLU A N 1
ATOM 1336 C CA . GLU A 1 175 ? -5.248 6.165 -2.017 1.00 92.44 175 GLU A CA 1
ATOM 1337 C C . GLU A 1 175 ? -6.709 5.851 -1.638 1.00 92.44 175 GLU A C 1
ATOM 1339 O O . GLU A 1 175 ? -7.414 6.692 -1.089 1.00 92.44 175 GLU A O 1
ATOM 1344 N N . GLY A 1 176 ? -7.212 4.655 -1.945 1.00 91.88 176 GLY A N 1
ATOM 1345 C CA . GLY A 1 176 ? -8.615 4.300 -1.729 1.00 91.88 176 GLY A CA 1
ATOM 1346 C C . GLY A 1 176 ? -9.578 4.865 -2.783 1.00 91.88 176 GLY A C 1
ATOM 1347 O O . GLY A 1 176 ? -10.792 4.695 -2.656 1.00 91.88 176 GLY A O 1
ATOM 1348 N N . ASN A 1 177 ? -9.077 5.485 -3.860 1.00 93.94 177 ASN A N 1
ATOM 1349 C CA . ASN A 1 177 ? -9.890 5.959 -4.982 1.00 93.94 177 ASN A CA 1
ATOM 1350 C C . ASN A 1 177 ? -10.049 4.867 -6.055 1.00 93.94 177 ASN A C 1
ATOM 1352 O O . ASN A 1 177 ? -9.521 4.940 -7.168 1.00 93.94 177 ASN A O 1
ATOM 1356 N N . PHE A 1 178 ? -10.806 3.827 -5.706 1.00 96.06 178 PHE A N 1
ATOM 1357 C CA . PHE A 1 178 ? -10.949 2.626 -6.533 1.00 96.06 178 PHE A CA 1
ATOM 1358 C C . PHE A 1 178 ? -11.671 2.856 -7.869 1.00 96.06 178 PHE A C 1
ATOM 1360 O O . PHE A 1 178 ? -11.393 2.153 -8.840 1.00 96.06 178 PHE A O 1
ATOM 1367 N N . ARG A 1 179 ? -12.568 3.848 -7.955 1.00 95.25 179 ARG A N 1
ATOM 1368 C CA . ARG A 1 179 ? -13.252 4.183 -9.217 1.00 95.25 179 ARG A CA 1
ATOM 1369 C C . ARG A 1 179 ? -12.290 4.804 -10.220 1.00 95.25 179 ARG A C 1
ATOM 1371 O O . ARG A 1 179 ? -12.269 4.399 -11.381 1.00 95.25 179 ARG A O 1
ATOM 1378 N N . GLU A 1 180 ? -11.474 5.751 -9.762 1.00 95.25 180 GLU A N 1
ATOM 1379 C CA . GLU A 1 180 ? -10.431 6.344 -10.596 1.00 95.25 180 GLU A CA 1
ATOM 1380 C C . GLU A 1 180 ? -9.399 5.288 -10.995 1.00 95.25 180 GLU A C 1
ATOM 1382 O O . GLU A 1 180 ? -9.057 5.185 -12.170 1.00 95.25 180 GLU A O 1
ATOM 1387 N N . ALA A 1 181 ? -8.979 4.431 -10.058 1.00 97.06 181 ALA A N 1
ATOM 1388 C CA . ALA A 1 181 ? -8.083 3.317 -10.359 1.00 97.06 181 ALA A CA 1
ATOM 1389 C C . ALA A 1 181 ? -8.633 2.409 -11.471 1.00 97.06 181 ALA A C 1
ATOM 1391 O O . ALA A 1 181 ? -7.930 2.133 -12.443 1.00 97.06 181 ALA A O 1
ATOM 1392 N N . ALA A 1 182 ? -9.903 1.998 -11.376 1.00 97.62 182 ALA A N 1
ATOM 1393 C CA . ALA A 1 182 ? -10.551 1.185 -12.402 1.00 97.62 182 ALA A CA 1
ATOM 1394 C C . ALA A 1 182 ? -10.574 1.899 -13.765 1.00 97.62 182 ALA A C 1
ATOM 1396 O O . ALA A 1 182 ? -10.226 1.289 -14.773 1.00 97.62 182 ALA A O 1
ATOM 1397 N N . SER A 1 183 ? -10.904 3.195 -13.800 1.00 96.00 183 SER A N 1
ATOM 1398 C CA . SER A 1 183 ? -10.875 4.008 -15.026 1.00 96.00 183 SER A CA 1
ATOM 1399 C C . SER A 1 183 ? -9.479 4.042 -15.666 1.00 96.00 183 SER A C 1
ATOM 1401 O O . SER A 1 183 ? -9.327 3.794 -16.864 1.00 96.00 183 SER A O 1
ATOM 1403 N N . ARG A 1 184 ? -8.428 4.277 -14.870 1.00 93.88 184 ARG A N 1
ATOM 1404 C CA . ARG A 1 184 ? -7.035 4.312 -15.350 1.00 93.88 184 ARG A CA 1
ATOM 1405 C C . ARG A 1 184 ? -6.578 2.956 -15.882 1.00 93.88 184 ARG A C 1
ATOM 1407 O O . ARG A 1 184 ? -6.007 2.884 -16.969 1.00 93.88 184 ARG A O 1
ATOM 1414 N N . LEU A 1 185 ? -6.870 1.883 -15.151 1.00 95.88 185 LEU A N 1
ATOM 1415 C CA . LEU A 1 185 ? -6.463 0.523 -15.509 1.00 95.88 185 LEU A CA 1
ATOM 1416 C C . LEU A 1 185 ? -7.245 -0.023 -16.710 1.00 95.88 185 LEU A C 1
ATOM 1418 O O . LEU A 1 185 ? -6.680 -0.756 -17.515 1.00 95.88 185 LEU A O 1
ATOM 1422 N N . GLN A 1 186 ? -8.509 0.368 -16.884 1.00 94.31 186 GLN A N 1
ATOM 1423 C CA . GLN A 1 186 ? -9.330 -0.019 -18.036 1.00 94.31 186 GLN A CA 1
ATOM 1424 C C . GLN A 1 186 ? -8.772 0.513 -19.364 1.00 94.31 186 GLN A C 1
ATOM 1426 O O . GLN A 1 186 ? -8.925 -0.148 -20.393 1.00 94.31 186 GLN A O 1
ATOM 1431 N N . ASN A 1 187 ? -8.114 1.675 -19.324 1.00 87.56 187 ASN A N 1
ATOM 1432 C CA . ASN A 1 187 ? -7.455 2.309 -20.469 1.00 87.56 187 ASN A CA 1
ATOM 1433 C C . ASN A 1 187 ? -6.015 1.808 -20.692 1.00 87.56 187 ASN A C 1
ATOM 1435 O O . ASN A 1 187 ? -5.363 2.192 -21.663 1.00 87.56 187 ASN A O 1
ATOM 1439 N N . CYS A 1 188 ? -5.494 0.965 -19.797 1.00 87.94 188 CYS A N 1
ATOM 1440 C CA . CYS A 1 188 ? -4.175 0.366 -19.932 1.00 87.94 188 CYS A CA 1
ATOM 1441 C C . CYS A 1 188 ? -4.279 -0.910 -20.786 1.00 87.94 188 CYS A C 1
ATOM 1443 O O . CYS A 1 188 ? -4.941 -1.877 -20.407 1.00 87.94 188 CYS A O 1
ATOM 1445 N N . HIS A 1 189 ? -3.611 -0.930 -21.942 1.00 81.19 189 HIS A N 1
ATOM 1446 C CA . HIS A 1 189 ? -3.662 -2.048 -22.893 1.00 81.19 189 HIS A CA 1
ATOM 1447 C C . HIS A 1 189 ? -2.279 -2.665 -23.137 1.00 81.19 189 HIS A C 1
ATOM 1449 O O . HIS A 1 189 ? -1.731 -2.512 -24.228 1.00 81.19 189 HIS A O 1
ATOM 1455 N N . PRO A 1 190 ? -1.711 -3.377 -22.148 1.00 75.44 190 PRO A N 1
ATOM 1456 C CA . PRO A 1 190 ? -0.372 -3.940 -22.253 1.00 75.44 190 PRO A CA 1
ATOM 1457 C C . PRO A 1 190 ? -0.280 -5.135 -23.199 1.00 75.44 190 PRO A C 1
ATOM 1459 O O . PRO A 1 190 ? -0.404 -6.290 -22.796 1.00 75.44 190 PRO A O 1
ATOM 1462 N N . SER A 1 191 ? -0.077 -4.864 -24.483 1.00 69.19 191 SER A N 1
ATOM 1463 C CA . SER A 1 191 ? -0.121 -5.897 -25.528 1.00 69.19 191 SER A CA 1
ATOM 1464 C C . SER A 1 191 ? 1.178 -6.705 -25.647 1.00 69.19 191 SER A C 1
ATOM 1466 O O . SER A 1 191 ? 1.132 -7.885 -25.989 1.00 69.19 191 SER A O 1
ATOM 1468 N N . ALA A 1 192 ? 2.327 -6.110 -25.310 1.00 72.69 192 ALA A N 1
ATOM 1469 C CA . ALA A 1 192 ? 3.644 -6.718 -25.524 1.00 72.69 192 ALA A CA 1
ATOM 1470 C C . ALA A 1 192 ? 4.097 -7.670 -24.398 1.00 72.69 192 ALA A C 1
ATOM 1472 O O . ALA A 1 192 ? 4.984 -8.496 -24.602 1.00 72.69 192 ALA A O 1
ATOM 1473 N N . CYS A 1 193 ? 3.510 -7.574 -23.199 1.00 81.75 193 CYS A N 1
ATOM 1474 C CA . CYS A 1 193 ? 3.924 -8.354 -22.031 1.00 81.75 193 CYS A CA 1
ATOM 1475 C C . CYS A 1 193 ? 2.721 -9.060 -21.386 1.00 81.75 193 CYS A C 1
ATOM 1477 O O . CYS A 1 193 ? 1.994 -8.443 -20.602 1.00 81.75 193 CYS A O 1
ATOM 1479 N N . PRO A 1 194 ? 2.526 -10.375 -21.626 1.00 85.31 194 PRO A N 1
ATOM 1480 C CA . PRO A 1 194 ? 1.395 -11.122 -21.070 1.00 85.31 194 PRO A CA 1
ATOM 1481 C C . PRO A 1 194 ? 1.333 -11.103 -19.539 1.00 85.31 194 PRO A C 1
ATOM 1483 O O . PRO A 1 194 ? 0.253 -11.191 -18.955 1.00 85.31 194 PRO A O 1
ATOM 1486 N N . VAL A 1 195 ? 2.489 -10.975 -18.878 1.00 87.88 195 VAL A N 1
ATOM 1487 C CA . VAL A 1 195 ? 2.564 -10.852 -17.419 1.00 87.88 195 VAL A CA 1
ATOM 1488 C C . VAL A 1 195 ? 2.009 -9.506 -16.967 1.00 87.88 195 VAL A C 1
ATOM 1490 O O . VAL A 1 195 ? 1.125 -9.497 -16.117 1.00 87.88 195 VAL A O 1
ATOM 1493 N N . LEU A 1 196 ? 2.464 -8.393 -17.557 1.00 89.75 196 LEU A N 1
ATOM 1494 C CA . LEU A 1 196 ? 1.945 -7.059 -17.239 1.00 89.75 196 LEU A CA 1
ATOM 1495 C C . LEU A 1 196 ? 0.446 -6.969 -17.540 1.00 89.75 196 LEU A C 1
ATOM 1497 O O . LEU A 1 196 ? -0.301 -6.467 -16.709 1.00 89.75 196 LEU A O 1
ATOM 1501 N N . ALA A 1 197 ? -0.008 -7.534 -18.661 1.00 91.88 197 ALA A N 1
ATOM 1502 C CA . ALA A 1 197 ? -1.427 -7.614 -19.002 1.00 91.88 197 ALA A CA 1
ATOM 1503 C C . ALA A 1 197 ? -2.267 -8.318 -17.957 1.00 91.88 197 ALA A C 1
ATOM 1505 O O . ALA A 1 197 ? -3.315 -7.821 -17.547 1.00 91.88 197 ALA A O 1
ATOM 1506 N N . SER A 1 198 ? -1.777 -9.459 -17.491 1.00 94.38 198 SER A N 1
ATOM 1507 C CA . SER A 1 198 ? -2.427 -10.198 -16.426 1.00 94.38 198 SER A CA 1
ATOM 1508 C C . SER A 1 198 ? -2.448 -9.399 -15.116 1.00 94.38 198 SER A C 1
ATOM 1510 O O . SER A 1 198 ? -3.468 -9.368 -14.436 1.00 94.38 198 SER A O 1
ATOM 1512 N N . THR A 1 199 ? -1.359 -8.700 -14.782 1.00 94.12 199 THR A N 1
ATOM 1513 C CA . THR A 1 199 ? -1.269 -7.863 -13.575 1.00 94.12 199 THR A CA 1
ATOM 1514 C C . THR A 1 199 ? -2.210 -6.654 -13.622 1.00 94.12 199 THR A C 1
ATOM 1516 O O . THR A 1 199 ? -2.909 -6.388 -12.648 1.00 94.12 199 THR A O 1
ATOM 1519 N N . VAL A 1 200 ? -2.271 -5.941 -14.750 1.00 95.88 200 VAL A N 1
ATOM 1520 C CA . VAL A 1 200 ? -3.180 -4.799 -14.958 1.00 95.88 200 VAL A CA 1
ATOM 1521 C C . VAL A 1 200 ? -4.633 -5.248 -14.843 1.00 95.88 200 VAL A C 1
ATOM 1523 O O . VAL A 1 200 ? -5.425 -4.614 -14.150 1.00 95.88 200 VAL A O 1
ATOM 1526 N N . LEU A 1 201 ? -4.983 -6.372 -15.473 1.00 96.94 201 LEU A N 1
ATOM 1527 C CA . LEU A 1 201 ? -6.340 -6.907 -15.423 1.00 96.94 201 LEU A CA 1
ATOM 1528 C C . LEU A 1 201 ? -6.730 -7.378 -14.010 1.00 96.94 201 LEU A C 1
ATOM 1530 O O . LEU A 1 201 ? -7.883 -7.214 -13.615 1.00 96.94 201 LEU A O 1
ATOM 1534 N N . LEU A 1 202 ? -5.784 -7.921 -13.237 1.00 97.44 202 LEU A N 1
ATOM 1535 C CA . LEU A 1 202 ? -5.983 -8.248 -11.822 1.00 97.44 202 LEU A CA 1
ATOM 1536 C C . LEU A 1 202 ? -6.245 -6.993 -10.989 1.00 97.44 202 LEU A C 1
ATOM 1538 O O . LEU A 1 202 ? -7.258 -6.939 -10.298 1.00 97.44 202 LEU A O 1
ATOM 1542 N N . ALA A 1 203 ? -5.407 -5.965 -11.117 1.00 97.62 203 ALA A N 1
ATOM 1543 C CA . ALA A 1 203 ? -5.600 -4.696 -10.419 1.00 97.62 203 ALA A CA 1
ATOM 1544 C C . ALA A 1 203 ? -6.943 -4.029 -10.788 1.00 97.62 203 ALA A C 1
ATOM 1546 O O . ALA A 1 203 ? -7.628 -3.482 -9.921 1.00 97.62 203 ALA A O 1
ATOM 1547 N N . LEU A 1 204 ? -7.365 -4.124 -12.056 1.00 98.38 204 LEU A N 1
ATOM 1548 C CA . LEU A 1 204 ? -8.669 -3.641 -12.520 1.00 98.38 204 LEU A CA 1
ATOM 1549 C C . LEU A 1 204 ? -9.815 -4.400 -11.841 1.00 98.38 204 LEU A C 1
ATOM 1551 O O . LEU A 1 204 ? -10.747 -3.780 -11.332 1.00 98.38 204 LEU A O 1
ATOM 1555 N N . ALA A 1 205 ? -9.746 -5.733 -11.814 1.00 98.50 205 ALA A N 1
ATOM 1556 C CA . ALA A 1 205 ? -10.763 -6.568 -11.182 1.00 98.50 205 ALA A CA 1
ATOM 1557 C C . ALA A 1 205 ? -10.901 -6.258 -9.680 1.00 98.50 205 ALA A C 1
ATOM 1559 O O . ALA A 1 205 ? -12.018 -6.125 -9.182 1.00 98.50 205 ALA A O 1
ATOM 1560 N N . GLU A 1 206 ? -9.777 -6.073 -8.985 1.00 98.38 206 GLU A N 1
ATOM 1561 C CA . GLU A 1 206 ? -9.739 -5.678 -7.571 1.00 98.38 206 GLU A CA 1
ATOM 1562 C C . GLU A 1 206 ? -10.281 -4.260 -7.342 1.00 98.38 206 GLU A C 1
ATOM 1564 O O . GLU A 1 206 ? -11.049 -4.035 -6.411 1.00 98.38 206 GLU A O 1
ATOM 1569 N N . SER A 1 207 ? -9.965 -3.305 -8.220 1.00 98.50 207 SER A N 1
ATOM 1570 C CA . SER A 1 207 ? -10.513 -1.940 -8.148 1.00 98.50 207 SER A CA 1
ATOM 1571 C C . SER A 1 207 ? -12.035 -1.919 -8.328 1.00 98.50 207 SER A C 1
ATOM 1573 O O . SER A 1 207 ? -12.750 -1.211 -7.613 1.00 98.50 207 SER A O 1
ATOM 1575 N N . LEU A 1 208 ? -12.558 -2.728 -9.254 1.00 98.56 208 LEU A N 1
ATOM 1576 C CA . LEU A 1 208 ? -13.999 -2.890 -9.461 1.00 98.56 208 LEU A CA 1
ATOM 1577 C C . LEU A 1 208 ? -14.663 -3.565 -8.253 1.00 98.56 208 LEU A C 1
ATOM 1579 O O . LEU A 1 208 ? -15.732 -3.137 -7.818 1.00 98.56 208 LEU A O 1
ATOM 1583 N N . GLU A 1 209 ? -14.025 -4.588 -7.676 1.00 98.31 209 GLU A N 1
ATOM 1584 C CA . GLU A 1 209 ? -14.508 -5.265 -6.469 1.00 98.31 209 GLU A CA 1
ATOM 1585 C C . GLU A 1 209 ? -14.563 -4.304 -5.270 1.00 98.31 209 GLU A C 1
ATOM 1587 O O . GLU A 1 209 ? -15.599 -4.210 -4.610 1.00 98.31 209 GLU A O 1
ATOM 1592 N N . ALA A 1 210 ? -13.498 -3.533 -5.038 1.00 97.75 210 ALA A N 1
ATOM 1593 C CA . ALA A 1 210 ? -13.422 -2.522 -3.984 1.00 97.75 210 ALA A CA 1
ATOM 1594 C C . ALA A 1 210 ? -14.422 -1.367 -4.181 1.00 97.75 210 ALA A C 1
ATOM 1596 O O . ALA A 1 210 ? -14.956 -0.827 -3.212 1.00 97.75 210 ALA A O 1
ATOM 1597 N N . SER A 1 211 ? -14.756 -1.047 -5.436 1.00 96.25 211 SER A N 1
ATOM 1598 C CA . SER A 1 211 ? -15.826 -0.100 -5.792 1.00 96.25 211 SER A CA 1
ATOM 1599 C C . SER A 1 211 ? -17.241 -0.682 -5.643 1.00 96.25 211 SER A C 1
ATOM 1601 O O . SER A 1 211 ? -18.216 0.028 -5.885 1.00 96.25 211 SER A O 1
ATOM 1603 N N . LEU A 1 212 ? -17.369 -1.952 -5.234 1.00 95.69 212 LEU A N 1
ATOM 1604 C CA . LEU A 1 212 ? -18.618 -2.722 -5.152 1.00 95.69 212 LEU A CA 1
ATOM 1605 C C . LEU A 1 212 ? -19.339 -2.924 -6.499 1.00 95.69 212 LEU A C 1
ATOM 1607 O O . LEU A 1 212 ? -20.528 -3.265 -6.526 1.00 95.69 212 LEU A O 1
ATOM 1611 N N . GLU A 1 213 ? -18.611 -2.810 -7.611 1.00 96.88 213 GLU A N 1
ATOM 1612 C CA . GLU A 1 213 ? -19.065 -3.122 -8.972 1.00 96.88 213 GLU A CA 1
ATOM 1613 C C . GLU A 1 213 ? -18.928 -4.633 -9.243 1.00 96.88 213 GLU A C 1
ATOM 1615 O O . GLU A 1 213 ? -18.237 -5.092 -10.155 1.00 96.88 213 GLU A O 1
ATOM 1620 N N . LEU A 1 214 ? -19.585 -5.449 -8.406 1.00 96.88 214 LEU A N 1
ATOM 1621 C CA . LEU A 1 214 ? -19.350 -6.900 -8.303 1.00 96.88 214 LEU A CA 1
ATOM 1622 C C . LEU A 1 214 ? -19.634 -7.684 -9.597 1.00 96.88 214 LEU A C 1
ATOM 1624 O O . LEU A 1 214 ? -19.126 -8.798 -9.776 1.00 96.88 214 LEU A O 1
ATOM 1628 N N . ILE A 1 215 ? -20.475 -7.157 -10.494 1.00 97.00 215 ILE A N 1
ATOM 1629 C CA . ILE A 1 215 ? -20.749 -7.773 -11.802 1.00 97.00 215 ILE A CA 1
ATOM 1630 C C . ILE A 1 215 ? -19.527 -7.617 -12.707 1.00 97.00 215 ILE A C 1
ATOM 1632 O O . ILE A 1 215 ? -18.971 -8.630 -13.140 1.00 97.00 215 ILE A O 1
ATOM 1636 N N . GLN A 1 216 ? -19.074 -6.376 -12.896 1.00 98.12 216 GLN A N 1
ATOM 1637 C CA . GLN A 1 216 ? -17.925 -6.015 -13.729 1.00 98.12 216 GLN A CA 1
ATOM 1638 C C . GLN A 1 216 ? -16.629 -6.624 -13.180 1.00 98.12 216 GLN A C 1
ATOM 1640 O O . GLN A 1 216 ? -15.853 -7.209 -13.934 1.00 98.12 216 GLN A O 1
ATOM 1645 N N . ALA A 1 217 ? -16.438 -6.608 -11.855 1.00 98.44 217 ALA A N 1
ATOM 1646 C CA . ALA A 1 217 ? -15.326 -7.301 -11.202 1.00 98.44 217 ALA A CA 1
ATOM 1647 C C . ALA A 1 217 ? -15.306 -8.795 -11.569 1.00 98.44 217 ALA A C 1
ATOM 1649 O O . ALA A 1 217 ? -14.281 -9.344 -11.969 1.00 98.44 217 ALA A O 1
ATOM 1650 N N . GLY A 1 218 ? -16.469 -9.455 -11.516 1.00 98.50 218 GLY A N 1
ATOM 1651 C CA . GLY A 1 218 ? -16.593 -10.862 -11.892 1.00 98.50 218 GLY A CA 1
ATOM 1652 C C . GLY A 1 218 ? -16.334 -11.131 -13.377 1.00 98.50 218 GLY A C 1
ATOM 1653 O O . GLY A 1 218 ? -15.896 -12.225 -13.722 1.00 98.50 218 GLY A O 1
ATOM 1654 N N . GLU A 1 219 ? -16.608 -10.180 -14.269 1.00 98.19 219 GLU A N 1
ATOM 1655 C CA . GLU A 1 219 ? -16.237 -10.281 -15.688 1.00 98.19 219 GLU A CA 1
ATOM 1656 C C . GLU A 1 219 ? -14.727 -10.159 -15.883 1.00 98.19 219 GLU A C 1
ATOM 1658 O O . GLU A 1 219 ? -14.137 -10.962 -16.607 1.00 98.19 219 GLU A O 1
ATOM 1663 N N . ALA A 1 220 ? -14.089 -9.207 -15.200 1.00 97.69 220 ALA A N 1
ATOM 1664 C CA . ALA A 1 220 ? -12.642 -9.035 -15.229 1.00 97.69 220 ALA A CA 1
ATOM 1665 C C . ALA A 1 220 ? -11.909 -10.275 -14.675 1.00 97.69 220 ALA A C 1
ATOM 1667 O O . ALA A 1 220 ? -11.009 -10.796 -15.335 1.00 97.69 220 ALA A O 1
ATOM 1668 N N . PHE A 1 221 ? -12.355 -10.841 -13.546 1.00 98.44 221 PHE A N 1
ATOM 1669 C CA . PHE A 1 221 ? -11.803 -12.099 -13.026 1.00 98.44 221 PHE A CA 1
ATOM 1670 C C . PHE A 1 221 ? -12.024 -13.286 -13.976 1.00 98.44 221 PHE A C 1
ATOM 1672 O O . PHE A 1 221 ? -11.115 -14.087 -14.172 1.00 98.44 221 PHE A O 1
ATOM 1679 N N . ARG A 1 222 ? -13.180 -13.393 -14.645 1.00 98.31 222 ARG A N 1
ATOM 1680 C CA . ARG A 1 222 ? -13.401 -14.433 -15.673 1.00 98.31 222 ARG A CA 1
ATOM 1681 C C . ARG A 1 222 ? -12.458 -14.300 -16.872 1.00 98.31 222 ARG A C 1
ATOM 1683 O O . ARG A 1 222 ? -12.072 -15.305 -17.453 1.00 98.31 222 ARG A O 1
ATOM 1690 N N . LYS A 1 223 ? -12.049 -13.086 -17.246 1.00 96.81 223 LYS A N 1
ATOM 1691 C CA . LYS A 1 223 ? -11.004 -12.904 -18.270 1.00 96.81 223 LYS A CA 1
ATOM 1692 C C . LYS A 1 223 ? -9.649 -13.426 -17.773 1.00 96.81 223 LYS A C 1
ATOM 1694 O O . LYS A 1 223 ? -8.926 -14.065 -18.536 1.00 96.81 223 LYS A O 1
ATOM 1699 N N . LEU A 1 224 ? -9.332 -13.226 -16.490 1.00 96.38 224 LEU A N 1
ATOM 1700 C CA . LEU A 1 224 ? -8.092 -13.722 -15.882 1.00 96.38 224 LEU A CA 1
ATOM 1701 C C . LEU A 1 224 ? -8.003 -15.241 -15.826 1.00 96.38 224 LEU A C 1
ATOM 1703 O O . LEU A 1 224 ? -6.896 -15.749 -15.929 1.00 96.38 224 LEU A O 1
ATOM 1707 N N . THR A 1 225 ? -9.103 -15.993 -15.736 1.00 96.56 225 THR A N 1
ATOM 1708 C CA . THR A 1 225 ? -9.024 -17.469 -15.712 1.00 96.56 225 THR A CA 1
ATOM 1709 C C . THR A 1 225 ? -8.431 -18.064 -16.997 1.00 96.56 225 THR A C 1
ATOM 1711 O O . THR A 1 225 ? -7.986 -19.208 -16.990 1.00 96.56 225 THR A O 1
ATOM 1714 N N . ASN A 1 226 ? -8.351 -17.280 -18.079 1.00 93.31 226 ASN A N 1
ATOM 1715 C CA . ASN A 1 226 ? -7.777 -17.681 -19.368 1.00 93.31 226 ASN A CA 1
ATOM 1716 C C . ASN A 1 226 ? -6.380 -17.084 -19.639 1.00 93.31 226 ASN A C 1
ATOM 1718 O O . ASN A 1 226 ? -5.843 -17.243 -20.732 1.00 93.31 226 ASN A O 1
ATOM 1722 N N . THR A 1 227 ? -5.773 -16.383 -18.675 1.00 92.94 227 THR A N 1
ATOM 1723 C CA . THR A 1 227 ? -4.436 -15.785 -18.839 1.00 92.94 227 THR A CA 1
ATOM 1724 C C . THR A 1 227 ? -3.319 -16.845 -18.782 1.00 92.94 227 THR A C 1
ATOM 1726 O O . THR A 1 227 ? -3.445 -17.828 -18.044 1.00 92.94 227 THR A O 1
ATOM 1729 N N . PRO A 1 228 ? -2.178 -16.666 -19.481 1.00 90.56 228 PRO A N 1
ATOM 1730 C CA . PRO A 1 228 ? -1.039 -17.586 -19.371 1.00 90.56 228 PRO A CA 1
ATOM 1731 C C . PRO A 1 228 ? -0.375 -17.584 -17.980 1.00 90.56 228 PRO A C 1
ATOM 1733 O O . PRO A 1 228 ? 0.368 -18.507 -17.644 1.00 90.56 228 PRO A O 1
ATOM 1736 N N . VAL A 1 229 ? -0.643 -16.580 -17.137 1.00 91.94 229 VAL A N 1
ATOM 1737 C CA . VAL A 1 229 ? -0.068 -16.476 -15.788 1.00 91.94 229 VAL A CA 1
ATOM 1738 C C . VAL A 1 229 ? -0.839 -17.357 -14.801 1.00 91.94 229 VAL A C 1
ATOM 1740 O O . VAL A 1 229 ? -1.896 -16.984 -14.295 1.00 91.94 229 VAL A O 1
ATOM 1743 N N . LEU A 1 230 ? -0.287 -18.536 -14.494 1.00 92.94 230 LEU A N 1
ATOM 1744 C CA . LEU A 1 230 ? -0.920 -19.542 -13.626 1.00 92.94 230 LEU A CA 1
ATOM 1745 C C . LEU A 1 230 ? -1.389 -18.988 -12.272 1.00 92.94 230 LEU A C 1
ATOM 1747 O O . LEU A 1 230 ? -2.475 -19.338 -11.820 1.00 92.94 230 LEU A O 1
ATOM 1751 N N . TRP A 1 231 ? -0.585 -18.146 -11.619 1.00 92.56 231 TRP A N 1
ATOM 1752 C CA . TRP A 1 231 ? -0.936 -17.616 -10.300 1.00 92.56 231 TRP A CA 1
ATOM 1753 C C . TRP A 1 231 ? -2.176 -16.713 -10.350 1.00 92.56 231 TRP A C 1
ATOM 1755 O O . TRP A 1 231 ? -3.093 -16.895 -9.555 1.00 92.56 231 TRP A O 1
ATOM 1765 N N . HIS A 1 232 ? -2.268 -15.824 -11.343 1.00 95.62 232 HIS A N 1
ATOM 1766 C CA . HIS A 1 232 ? -3.439 -14.960 -11.509 1.00 95.62 232 HIS A CA 1
ATOM 1767 C C . HIS A 1 232 ? -4.699 -15.744 -11.893 1.00 95.62 232 HIS A C 1
ATOM 1769 O O . HIS A 1 232 ? -5.786 -15.371 -11.461 1.00 95.62 232 HIS A O 1
ATOM 1775 N N . ARG A 1 233 ? -4.574 -16.865 -12.626 1.00 96.38 233 ARG A N 1
ATOM 1776 C CA . ARG A 1 233 ? -5.711 -17.779 -12.846 1.00 96.38 233 ARG A CA 1
ATOM 1777 C C . ARG A 1 233 ? -6.264 -18.304 -11.526 1.00 96.38 233 ARG A C 1
ATOM 1779 O O . ARG A 1 233 ? -7.458 -18.184 -11.279 1.00 96.38 233 ARG A O 1
ATOM 1786 N N . LYS A 1 234 ? -5.387 -18.827 -10.663 1.00 95.62 234 LYS A N 1
ATOM 1787 C CA . LYS A 1 234 ? -5.776 -19.369 -9.353 1.00 95.62 234 LYS A CA 1
ATOM 1788 C C . LYS A 1 234 ? -6.400 -18.305 -8.449 1.00 95.62 234 LYS A C 1
ATOM 1790 O O . LYS A 1 234 ? -7.425 -18.562 -7.822 1.00 95.62 234 LYS A O 1
ATOM 1795 N N . GLU A 1 235 ? -5.813 -17.109 -8.398 1.00 95.88 235 GLU A N 1
ATOM 1796 C CA . GLU A 1 235 ? -6.389 -15.990 -7.644 1.00 95.88 235 GLU A CA 1
ATOM 1797 C C . GLU A 1 235 ? -7.772 -15.597 -8.177 1.00 95.88 235 GLU A C 1
ATOM 1799 O O . GLU A 1 235 ? -8.694 -15.400 -7.387 1.00 95.88 235 GLU A O 1
ATOM 1804 N N . ALA A 1 236 ? -7.946 -15.536 -9.499 1.00 97.62 236 ALA A N 1
ATOM 1805 C CA . ALA A 1 236 ? -9.223 -15.203 -10.118 1.00 97.62 236 ALA A CA 1
ATOM 1806 C C . ALA A 1 236 ? -10.297 -16.273 -9.868 1.00 97.62 236 ALA A C 1
ATOM 1808 O O . ALA A 1 236 ? -11.433 -15.940 -9.536 1.00 97.62 236 ALA A O 1
ATOM 1809 N N . GLU A 1 237 ? -9.946 -17.557 -9.962 1.00 96.75 237 GLU A N 1
ATOM 1810 C CA . GLU A 1 237 ? -10.842 -18.670 -9.624 1.00 96.75 237 GLU A CA 1
ATOM 1811 C C . GLU A 1 237 ? -11.325 -18.586 -8.170 1.00 96.75 237 GLU A C 1
ATOM 1813 O O . GLU A 1 237 ? -12.510 -18.787 -7.894 1.00 96.75 237 GLU A O 1
ATOM 1818 N N . TYR A 1 238 ? -10.430 -18.251 -7.235 1.00 96.69 238 TYR A N 1
ATOM 1819 C CA . TYR A 1 238 ? -10.812 -18.011 -5.846 1.00 96.69 238 TYR A CA 1
ATOM 1820 C C . TYR A 1 238 ? -11.695 -16.765 -5.705 1.00 96.69 238 TYR A C 1
ATOM 1822 O O . TYR A 1 238 ? -12.741 -16.819 -5.054 1.00 96.69 238 TYR A O 1
ATOM 1830 N N . ALA A 1 239 ? -11.313 -15.652 -6.337 1.00 97.88 239 ALA A N 1
ATOM 1831 C CA . ALA A 1 239 ? -12.060 -14.400 -6.285 1.00 97.88 239 ALA A CA 1
ATOM 1832 C C . ALA A 1 239 ? -13.500 -14.576 -6.786 1.00 97.88 239 ALA A C 1
ATOM 1834 O O . ALA A 1 239 ? -14.426 -14.052 -6.178 1.00 97.88 239 ALA A O 1
ATOM 1835 N N . LEU A 1 240 ? -13.726 -15.387 -7.823 1.00 98.25 240 LEU A N 1
ATOM 1836 C CA . LEU A 1 240 ? -15.073 -15.701 -8.309 1.00 98.25 240 LEU A CA 1
ATOM 1837 C C . LEU A 1 240 ? -15.930 -16.429 -7.261 1.00 98.25 240 LEU A C 1
ATOM 1839 O O . LEU A 1 240 ? -17.120 -16.130 -7.141 1.00 98.25 240 LEU A O 1
ATOM 1843 N N . LYS A 1 241 ? -15.341 -17.330 -6.460 1.00 96.38 241 LYS A N 1
ATOM 1844 C CA . LYS A 1 241 ? -16.039 -17.978 -5.332 1.00 96.38 241 LYS A CA 1
ATOM 1845 C C . LYS A 1 241 ? -16.388 -16.964 -4.243 1.00 96.38 241 LYS A C 1
ATOM 1847 O O . LYS A 1 241 ? -17.513 -16.961 -3.751 1.00 96.38 241 LYS A O 1
ATOM 1852 N N . ARG A 1 242 ? -15.451 -16.074 -3.900 1.00 96.75 242 ARG A N 1
ATOM 1853 C CA . ARG A 1 242 ? -15.686 -14.977 -2.948 1.00 96.75 242 ARG A CA 1
ATOM 1854 C C . ARG A 1 242 ? -16.799 -14.047 -3.435 1.00 96.75 242 ARG A C 1
ATOM 1856 O O . ARG A 1 242 ? -17.736 -13.784 -2.690 1.00 96.75 242 ARG A O 1
ATOM 1863 N N . LEU A 1 243 ? -16.755 -13.608 -4.693 1.00 97.81 243 LEU A N 1
ATOM 1864 C CA . LEU A 1 243 ? -17.777 -12.745 -5.289 1.00 97.81 243 LEU A CA 1
ATOM 1865 C C . LEU A 1 243 ? -19.169 -13.383 -5.271 1.00 97.81 243 LEU A C 1
ATOM 1867 O O . LEU A 1 243 ? -20.151 -12.665 -5.104 1.00 97.81 243 LEU A O 1
ATOM 1871 N N . ALA A 1 244 ? -19.278 -14.707 -5.406 1.00 96.69 244 ALA A N 1
ATOM 1872 C CA . ALA A 1 244 ? -20.558 -15.398 -5.258 1.00 96.69 244 ALA A CA 1
ATOM 1873 C C . ALA A 1 244 ? -21.148 -15.227 -3.847 1.00 96.69 244 ALA A C 1
ATOM 1875 O O . ALA A 1 244 ? -22.352 -15.028 -3.716 1.00 96.69 244 ALA A O 1
ATOM 1876 N N . VAL A 1 245 ? -20.309 -15.228 -2.803 1.00 95.31 245 VAL A N 1
ATOM 1877 C CA . VAL A 1 245 ? -20.739 -14.919 -1.429 1.00 95.31 245 VAL A CA 1
ATOM 1878 C C . VAL A 1 245 ? -21.149 -13.451 -1.312 1.00 95.31 245 VAL A C 1
ATOM 1880 O O . VAL A 1 245 ? -22.239 -13.162 -0.828 1.00 95.31 245 VAL A O 1
ATOM 1883 N N . LEU A 1 246 ? -20.316 -12.526 -1.800 1.00 96.81 246 LEU A N 1
ATOM 1884 C CA . LEU A 1 246 ? -20.563 -11.084 -1.667 1.00 96.81 246 LEU A CA 1
ATOM 1885 C C . LEU A 1 246 ? -21.814 -10.615 -2.417 1.00 96.81 246 LEU A C 1
ATOM 1887 O O . LEU A 1 246 ? -22.501 -9.712 -1.954 1.00 96.81 246 LEU A O 1
ATOM 1891 N N . ARG A 1 247 ? -22.149 -11.237 -3.552 1.00 95.44 247 ARG A N 1
ATOM 1892 C CA . ARG A 1 247 ? -23.371 -10.932 -4.317 1.00 95.44 247 ARG A CA 1
ATOM 1893 C C . ARG A 1 247 ? -24.659 -11.306 -3.587 1.00 95.44 247 ARG A C 1
ATOM 1895 O O . ARG A 1 247 ? -25.696 -10.738 -3.905 1.00 95.44 247 ARG A O 1
ATOM 1902 N N . ASN A 1 248 ? -24.587 -12.237 -2.638 1.00 95.06 248 ASN A N 1
ATOM 1903 C CA . ASN A 1 248 ? -25.729 -12.637 -1.815 1.00 95.06 248 ASN A CA 1
ATOM 1904 C C . ASN A 1 248 ? -25.897 -11.754 -0.572 1.00 95.06 248 ASN A C 1
ATOM 1906 O O . ASN A 1 248 ? -26.874 -11.915 0.155 1.00 95.06 248 ASN A O 1
ATOM 1910 N N . MET A 1 249 ? -24.955 -10.846 -0.308 1.00 95.56 249 MET A N 1
ATOM 1911 C CA . MET A 1 249 ? -25.074 -9.874 0.771 1.00 95.56 249 MET A CA 1
ATOM 1912 C C . MET A 1 249 ? -25.829 -8.644 0.271 1.00 95.56 249 MET A C 1
ATOM 1914 O O . MET A 1 249 ? -25.557 -8.124 -0.815 1.00 95.56 249 MET A O 1
ATOM 1918 N N . GLU A 1 250 ? -26.750 -8.140 1.086 1.00 95.12 250 GLU A N 1
ATOM 1919 C CA . GLU A 1 250 ? -27.327 -6.818 0.860 1.00 95.12 250 GLU A CA 1
ATOM 1920 C C . GLU A 1 250 ? -26.225 -5.755 0.989 1.00 95.12 250 GLU A C 1
ATOM 1922 O O . GLU A 1 250 ? -25.331 -5.872 1.822 1.00 95.12 250 GLU A O 1
ATOM 1927 N N . ARG A 1 251 ? -26.255 -4.718 0.149 1.00 94.69 251 ARG A N 1
ATOM 1928 C CA . ARG A 1 251 ? -25.284 -3.615 0.196 1.00 94.69 251 ARG A CA 1
ATOM 1929 C C . ARG A 1 251 ? -25.897 -2.445 0.947 1.00 94.69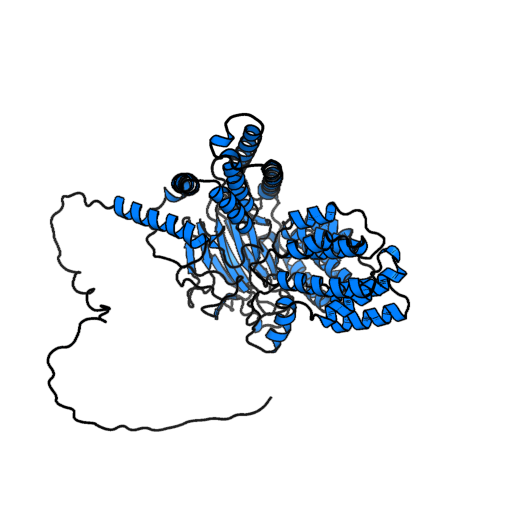 251 ARG A C 1
ATOM 1931 O O . ARG A 1 251 ? -26.991 -2.015 0.594 1.00 94.69 251 ARG A O 1
ATOM 1938 N N . ALA A 1 252 ? -25.171 -1.881 1.908 1.00 91.88 252 ALA A N 1
ATOM 1939 C CA . ALA A 1 252 ? -25.623 -0.649 2.542 1.00 91.88 252 ALA A CA 1
ATOM 1940 C C . ALA A 1 252 ? -25.578 0.527 1.537 1.00 91.88 252 ALA A C 1
ATOM 1942 O O . ALA A 1 252 ? -24.584 0.651 0.793 1.00 91.88 252 ALA A O 1
ATOM 1943 N N . PRO A 1 253 ? -26.607 1.403 1.520 1.00 88.62 253 PRO A N 1
ATOM 1944 C CA . PRO A 1 253 ? -26.572 2.668 0.786 1.00 88.62 253 PRO A CA 1
ATOM 1945 C C . PRO A 1 253 ? -25.328 3.472 1.158 1.00 88.62 253 PRO A C 1
ATOM 1947 O O . PRO A 1 253 ? -24.904 3.437 2.312 1.00 88.62 253 PRO A O 1
ATOM 1950 N N . GLN A 1 254 ? -24.716 4.161 0.194 1.00 85.25 254 GLN A N 1
ATOM 1951 C CA . GLN A 1 254 ? -23.418 4.809 0.398 1.00 85.25 254 GLN A CA 1
ATOM 1952 C C . GLN A 1 254 ? -23.461 5.841 1.531 1.00 85.25 254 GLN A C 1
ATOM 1954 O O . GLN A 1 254 ? -22.558 5.860 2.361 1.00 85.25 254 GLN A O 1
ATOM 1959 N N . GLU A 1 255 ? -24.536 6.620 1.607 1.00 84.19 255 GLU A N 1
ATOM 1960 C CA . GLU A 1 255 ? -24.776 7.671 2.601 1.00 84.19 255 GLU A CA 1
ATOM 1961 C C . GLU A 1 255 ? -24.986 7.114 4.018 1.00 84.19 255 GLU A C 1
ATOM 1963 O O . GLU A 1 255 ? -24.886 7.841 4.999 1.00 84.19 255 GLU A O 1
ATOM 1968 N N . GLN A 1 256 ? -25.284 5.817 4.136 1.00 83.44 256 GLN A N 1
ATOM 1969 C CA . GLN A 1 256 ? -25.532 5.135 5.408 1.00 83.44 256 GLN A CA 1
ATOM 1970 C C . GLN A 1 256 ? -24.324 4.326 5.887 1.00 83.44 256 GLN A C 1
ATOM 1972 O O . GLN A 1 256 ? -24.417 3.625 6.895 1.00 83.44 256 GLN A O 1
ATOM 1977 N N . ARG A 1 257 ? -23.197 4.356 5.163 1.00 92.19 257 ARG A N 1
ATOM 1978 C CA . ARG A 1 257 ? -22.026 3.550 5.519 1.00 92.19 257 ARG A CA 1
ATOM 1979 C C . ARG A 1 257 ? -21.274 4.198 6.676 1.00 92.19 257 ARG A C 1
ATOM 1981 O O . ARG A 1 257 ? -20.688 5.262 6.492 1.00 92.19 257 ARG A O 1
ATOM 1988 N N . PRO A 1 258 ? -21.152 3.518 7.828 1.00 95.62 258 PRO A N 1
ATOM 1989 C CA . PRO A 1 258 ? -20.371 4.013 8.955 1.00 95.62 258 PRO A CA 1
ATOM 1990 C C . PRO A 1 258 ? -18.861 3.818 8.748 1.00 95.62 258 PRO A C 1
ATOM 1992 O O . PRO A 1 258 ? -18.104 3.861 9.713 1.00 95.62 258 PRO A O 1
ATOM 1995 N N . ILE A 1 259 ? -18.414 3.509 7.525 1.00 97.50 259 ILE A N 1
ATOM 1996 C CA . ILE A 1 259 ? -17.021 3.206 7.209 1.00 97.50 259 ILE A CA 1
ATOM 1997 C C . ILE A 1 259 ? -16.687 3.521 5.750 1.00 97.50 259 ILE A C 1
ATOM 1999 O O . ILE A 1 259 ? -17.421 3.130 4.841 1.00 97.50 259 ILE A O 1
ATOM 2003 N N . VAL A 1 260 ? -15.534 4.153 5.528 1.00 96.06 260 VAL A N 1
ATOM 2004 C CA . VAL A 1 260 ? -14.943 4.377 4.200 1.00 96.06 260 VAL A CA 1
ATOM 2005 C C . VAL A 1 260 ? -13.436 4.091 4.256 1.00 96.06 260 VAL A C 1
ATOM 2007 O O . VAL A 1 260 ? -12.776 4.532 5.199 1.00 96.06 260 VAL A O 1
ATOM 2010 N N . PRO A 1 261 ? -12.872 3.330 3.297 1.00 96.06 261 PRO A N 1
ATOM 2011 C CA . PRO A 1 261 ? -11.427 3.135 3.195 1.00 96.06 261 PRO A CA 1
ATOM 2012 C C . PRO A 1 261 ? -10.715 4.448 2.847 1.00 96.06 261 PRO A C 1
ATOM 2014 O O . PRO A 1 261 ? -11.206 5.231 2.039 1.00 96.06 261 PRO A O 1
ATOM 2017 N N . LEU A 1 262 ? -9.554 4.668 3.456 1.00 95.38 262 LEU A N 1
ATOM 2018 C CA . LEU A 1 262 ? -8.692 5.830 3.234 1.00 95.38 262 LEU A CA 1
ATOM 2019 C C . LEU A 1 262 ? -7.373 5.399 2.584 1.00 95.38 262 LEU A C 1
ATOM 2021 O O . LEU A 1 262 ? -7.164 4.217 2.313 1.00 95.38 262 LEU A O 1
ATOM 2025 N N . HIS A 1 263 ? -6.476 6.367 2.390 1.00 92.62 263 HIS A N 1
ATOM 2026 C CA . HIS A 1 263 ? -5.133 6.138 1.873 1.00 92.62 263 HIS A CA 1
ATOM 2027 C C . HIS A 1 263 ? -4.381 5.163 2.782 1.00 92.62 263 HIS A C 1
ATOM 2029 O O . HIS A 1 263 ? -4.352 5.353 4.003 1.00 92.62 263 HIS A O 1
ATOM 2035 N N . ASP A 1 264 ? -3.752 4.159 2.187 1.00 95.31 264 ASP A N 1
ATOM 2036 C CA . ASP A 1 264 ? -2.865 3.231 2.871 1.00 95.31 264 ASP A CA 1
ATOM 2037 C C . ASP A 1 264 ? -1.592 3.939 3.354 1.00 95.31 264 ASP A C 1
ATOM 2039 O O . ASP A 1 264 ? -1.097 4.871 2.725 1.00 95.31 264 ASP A O 1
ATOM 2043 N N . ASP A 1 265 ? -1.015 3.466 4.459 1.00 95.56 265 ASP A N 1
ATOM 2044 C CA . ASP A 1 265 ? 0.293 3.937 4.924 1.00 95.56 265 ASP A CA 1
ATOM 2045 C C . ASP A 1 265 ? 1.316 2.803 4.892 1.00 95.56 265 ASP A C 1
ATOM 2047 O O . ASP A 1 265 ? 1.209 1.803 5.611 1.00 95.56 265 ASP A O 1
ATOM 2051 N N . ARG A 1 266 ? 2.327 2.990 4.044 1.00 92.94 266 ARG A N 1
ATOM 2052 C CA . ARG A 1 266 ? 3.480 2.094 3.875 1.00 92.94 266 ARG A CA 1
ATOM 2053 C C . ARG A 1 266 ? 4.755 2.661 4.518 1.00 92.94 266 ARG A C 1
ATOM 2055 O O . ARG A 1 266 ? 5.714 1.928 4.747 1.00 92.94 266 ARG A O 1
ATOM 2062 N N . SER A 1 267 ? 4.757 3.952 4.853 1.00 89.38 267 SER A N 1
ATOM 2063 C CA . SER A 1 267 ? 5.926 4.697 5.331 1.00 89.38 267 SER A CA 1
ATOM 2064 C C . SER A 1 267 ? 6.214 4.463 6.814 1.00 89.38 267 SER A C 1
ATOM 2066 O O . SER A 1 267 ? 7.373 4.365 7.217 1.00 89.38 267 SER A O 1
ATOM 2068 N N . THR A 1 268 ? 5.169 4.336 7.638 1.00 89.56 268 THR A N 1
ATOM 2069 C CA . THR A 1 268 ? 5.306 4.230 9.101 1.00 89.56 268 THR A CA 1
ATOM 2070 C C . THR A 1 268 ? 5.869 2.899 9.547 1.00 89.56 268 THR A C 1
ATOM 2072 O O . THR A 1 268 ? 6.603 2.827 10.539 1.00 89.56 268 THR A O 1
ATOM 2075 N N . ARG A 1 269 ? 5.553 1.836 8.802 1.00 91.62 269 ARG A N 1
ATOM 2076 C CA . ARG A 1 269 ? 6.016 0.475 9.088 1.00 91.62 269 ARG A CA 1
ATOM 2077 C C . ARG A 1 269 ? 5.739 0.115 10.557 1.00 91.62 269 ARG A C 1
ATOM 2079 O O . ARG A 1 269 ? 4.682 0.437 11.088 1.00 91.62 269 ARG A O 1
ATOM 2086 N N . GLY A 1 270 ? 6.680 -0.503 11.260 1.00 90.81 270 GLY A N 1
ATOM 2087 C CA . GLY A 1 270 ? 6.514 -0.893 12.657 1.00 90.81 270 GLY A CA 1
ATOM 2088 C C . GLY A 1 270 ? 6.491 0.261 13.674 1.00 90.81 270 GLY A C 1
ATOM 2089 O O . GLY A 1 270 ? 6.307 0.009 14.867 1.00 90.81 270 GLY A O 1
ATOM 2090 N N . ASN A 1 271 ? 6.703 1.513 13.247 1.00 87.94 271 ASN A N 1
ATOM 2091 C CA . ASN A 1 271 ? 6.774 2.700 14.111 1.00 87.94 271 ASN A CA 1
ATOM 2092 C C . ASN A 1 271 ? 5.397 3.307 14.398 1.00 87.94 271 ASN A C 1
ATOM 2094 O O . ASN A 1 271 ? 5.219 4.520 14.326 1.00 87.94 271 ASN A O 1
ATOM 2098 N N . TRP A 1 272 ? 4.426 2.468 14.754 1.00 90.50 272 TRP A N 1
ATOM 2099 C CA . TRP A 1 272 ? 3.047 2.886 15.013 1.00 90.50 272 TRP A CA 1
ATOM 2100 C C . TRP A 1 272 ? 2.887 4.098 15.960 1.00 90.50 272 TRP A C 1
ATOM 2102 O O . TRP A 1 272 ? 2.020 4.921 15.665 1.00 90.50 272 TRP A O 1
ATOM 2112 N N . PRO A 1 273 ? 3.722 4.325 17.010 1.00 82.56 273 PRO A N 1
ATOM 2113 C CA . PRO A 1 273 ? 3.552 5.487 17.892 1.00 82.56 273 PRO A CA 1
ATOM 2114 C C . PRO A 1 273 ? 3.749 6.836 17.190 1.00 82.56 273 PRO A C 1
ATOM 2116 O O . PRO A 1 273 ? 3.513 7.884 17.784 1.00 82.56 273 PRO A O 1
ATOM 2119 N N . LEU A 1 274 ? 4.212 6.833 15.936 1.00 78.69 274 LEU A N 1
ATOM 2120 C CA . LEU A 1 274 ? 4.340 8.039 15.135 1.00 78.69 274 LEU A CA 1
ATOM 2121 C C . LEU A 1 274 ? 3.018 8.676 14.753 1.00 78.69 274 LEU A C 1
ATOM 2123 O O . LEU A 1 274 ? 3.005 9.873 14.494 1.00 78.69 274 LEU A O 1
ATOM 2127 N N . GLY A 1 275 ? 1.929 7.924 14.685 1.00 78.50 275 GLY A N 1
ATOM 2128 C CA . GLY A 1 275 ? 0.660 8.484 14.226 1.00 78.50 275 GLY A CA 1
ATOM 2129 C C . GLY A 1 275 ? -0.555 7.612 14.470 1.00 78.50 275 GLY A C 1
ATOM 2130 O O . GLY A 1 275 ? -1.641 8.009 14.065 1.00 78.50 275 GLY A O 1
ATOM 2131 N N . TYR A 1 276 ? -0.381 6.460 15.114 1.00 89.62 276 TYR A N 1
ATOM 2132 C CA . TYR A 1 276 ? -1.440 5.491 15.323 1.00 89.62 276 TYR A CA 1
ATOM 2133 C C . TYR A 1 276 ? -1.593 5.155 16.800 1.00 89.62 276 TYR A C 1
ATOM 2135 O O . TYR A 1 276 ? -0.628 5.168 17.564 1.00 89.62 276 TYR A O 1
ATOM 2143 N N . GLY A 1 277 ? -2.798 4.763 17.188 1.00 87.50 277 GLY A N 1
ATOM 2144 C CA . GLY A 1 277 ? -3.052 4.080 18.445 1.00 87.50 277 GLY A CA 1
ATOM 2145 C C . GLY A 1 277 ? -3.086 4.953 19.690 1.00 87.50 277 GLY A C 1
ATOM 2146 O O . GLY A 1 277 ? -2.945 4.419 20.798 1.00 87.50 277 GLY A O 1
ATOM 2147 N N . MET A 1 278 ? -3.246 6.267 19.526 1.00 84.38 278 MET A N 1
ATOM 2148 C CA . MET A 1 278 ? -3.306 7.217 20.635 1.00 84.38 278 MET A CA 1
ATOM 2149 C C . MET A 1 278 ? -4.592 7.041 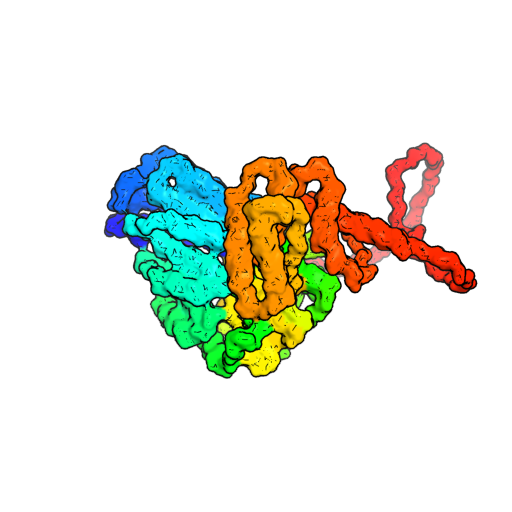21.441 1.00 84.38 278 MET A C 1
ATOM 2151 O O . MET A 1 278 ? -4.548 7.068 22.670 1.00 84.38 278 MET A O 1
ATOM 2155 N N . ILE A 1 279 ? -5.729 6.824 20.770 1.00 84.62 279 ILE A N 1
ATOM 2156 C CA . ILE A 1 279 ? -7.009 6.551 21.440 1.00 84.62 279 ILE A CA 1
ATOM 2157 C C . ILE A 1 279 ? -7.053 5.102 21.902 1.00 84.62 279 ILE A C 1
ATOM 2159 O O . ILE A 1 279 ? -7.310 4.843 23.075 1.00 84.62 279 ILE A O 1
ATOM 2163 N N . PHE A 1 280 ? -6.743 4.168 21.006 1.00 93.00 280 PHE A N 1
ATOM 2164 C CA . PHE A 1 280 ? -6.637 2.754 21.335 1.00 93.00 280 PHE A CA 1
ATOM 2165 C C . PHE A 1 280 ? -5.641 2.056 20.416 1.00 93.00 280 PHE A C 1
ATOM 2167 O O . PHE A 1 280 ? -5.672 2.238 19.204 1.00 93.00 280 PHE A O 1
ATOM 2174 N N . HIS A 1 281 ? -4.827 1.166 20.967 1.00 94.50 281 HIS A N 1
ATOM 2175 C CA . HIS A 1 281 ? -4.035 0.219 20.195 1.00 94.50 281 HIS A CA 1
ATOM 2176 C C . HIS A 1 281 ? -4.191 -1.196 20.736 1.00 94.50 281 HIS A C 1
ATOM 2178 O O . HIS A 1 281 ? -4.340 -1.417 21.937 1.00 94.50 281 HIS A O 1
ATOM 2184 N N . LEU A 1 282 ? -4.075 -2.160 19.831 1.00 96.50 282 LEU A N 1
ATOM 2185 C CA . LEU A 1 282 ? -3.921 -3.580 20.094 1.00 96.50 282 LEU A CA 1
ATOM 2186 C C . LEU A 1 282 ? -2.746 -4.086 19.258 1.00 96.50 282 LEU A C 1
ATOM 2188 O O . LEU A 1 282 ? -2.788 -4.039 18.032 1.00 96.50 282 LEU A O 1
ATOM 2192 N N . LEU A 1 283 ? -1.712 -4.590 19.924 1.00 96.88 283 LEU A N 1
ATOM 2193 C CA . LEU A 1 283 ? -0.558 -5.251 19.323 1.00 96.88 283 LEU A CA 1
ATOM 2194 C C . LEU A 1 283 ? -0.739 -6.766 19.471 1.00 96.88 283 LEU A C 1
ATOM 2196 O O . LEU A 1 283 ? -0.796 -7.295 20.592 1.00 96.88 283 LEU A O 1
ATOM 2200 N N . ALA A 1 284 ? -0.867 -7.463 18.347 1.00 97.00 284 ALA A N 1
ATOM 2201 C CA . ALA A 1 284 ? -1.273 -8.859 18.313 1.00 97.00 284 ALA A CA 1
ATOM 2202 C C . ALA A 1 284 ? -0.217 -9.781 18.937 1.00 97.00 284 ALA A C 1
ATOM 2204 O O . ALA A 1 284 ? 0.946 -9.745 18.557 1.00 97.00 284 ALA A O 1
ATOM 2205 N N . ALA A 1 285 ? -0.603 -10.622 19.900 1.00 95.38 285 ALA A N 1
ATOM 2206 C CA . ALA A 1 285 ? 0.285 -11.579 20.582 1.00 95.38 285 ALA A CA 1
ATOM 2207 C C . ALA A 1 285 ? 1.542 -10.993 21.284 1.00 95.38 285 ALA A C 1
ATOM 2209 O O . ALA A 1 285 ? 2.407 -11.738 21.752 1.00 95.38 285 ALA A O 1
ATOM 2210 N N . HIS A 1 286 ? 1.644 -9.670 21.457 1.00 92.50 286 HIS A N 1
ATOM 2211 C CA . HIS A 1 286 ? 2.804 -9.010 22.082 1.00 92.50 286 HIS A CA 1
ATOM 2212 C C . HIS A 1 286 ? 2.994 -9.329 23.584 1.00 92.50 286 HIS A C 1
ATOM 2214 O O . HIS A 1 286 ? 4.060 -9.053 24.145 1.00 92.50 286 HIS A O 1
ATOM 2220 N N . ASN A 1 287 ? 2.003 -9.957 24.231 1.00 85.81 287 ASN A N 1
ATOM 2221 C CA . ASN A 1 287 ? 2.090 -10.488 25.597 1.00 85.81 287 ASN A CA 1
ATOM 2222 C C . ASN A 1 287 ? 2.191 -12.035 25.638 1.00 85.81 287 ASN A C 1
ATOM 2224 O O . ASN A 1 287 ? 1.951 -12.654 26.675 1.00 85.81 287 ASN A O 1
ATOM 2228 N N . PHE A 1 288 ? 2.535 -12.679 24.514 1.00 79.94 288 PHE A N 1
ATOM 2229 C CA . PHE A 1 288 ? 2.632 -14.135 24.280 1.00 79.94 288 PHE A CA 1
ATOM 2230 C C . PHE A 1 288 ? 1.328 -14.923 24.401 1.00 79.94 288 PHE A C 1
ATOM 2232 O O . PHE A 1 288 ? 0.978 -15.677 23.502 1.00 79.94 288 PHE A O 1
ATOM 2239 N N . ARG A 1 289 ? 0.633 -14.790 25.532 1.00 83.25 289 ARG A N 1
ATOM 2240 C CA . ARG A 1 289 ? -0.633 -15.478 25.818 1.00 83.25 289 ARG A CA 1
ATOM 2241 C C . ARG A 1 289 ? -1.849 -14.645 25.436 1.00 83.25 289 ARG A C 1
ATOM 2243 O O . ARG A 1 289 ? -2.942 -15.189 25.323 1.00 83.25 289 ARG A O 1
ATOM 2250 N N . THR A 1 290 ? -1.665 -13.338 25.275 1.00 88.81 290 THR A N 1
ATOM 2251 C CA . THR A 1 290 ? -2.713 -12.389 24.904 1.00 88.81 290 THR A CA 1
ATOM 2252 C C . THR A 1 290 ? -2.153 -11.329 23.966 1.00 88.81 290 THR A C 1
ATOM 2254 O O . THR A 1 290 ? -0.934 -11.154 23.846 1.00 88.81 290 THR A O 1
ATOM 2257 N N . ASP A 1 291 ? -3.055 -10.580 23.345 1.00 93.88 291 ASP A N 1
ATOM 2258 C CA . ASP A 1 291 ? -2.701 -9.299 22.747 1.00 93.88 291 ASP A CA 1
ATOM 2259 C C . ASP A 1 291 ? -2.291 -8.304 23.842 1.00 93.88 291 ASP A C 1
ATOM 2261 O O . ASP A 1 291 ? -2.667 -8.452 25.013 1.00 93.88 291 ASP A O 1
ATOM 2265 N N . TYR A 1 292 ? -1.504 -7.303 23.460 1.00 91.44 292 TYR A N 1
ATOM 2266 C CA . TYR A 1 292 ? -1.203 -6.142 24.293 1.00 91.44 292 TYR A CA 1
ATOM 2267 C C . TYR A 1 292 ? -2.080 -4.980 23.835 1.00 91.44 292 TYR A C 1
ATOM 2269 O O . TYR A 1 292 ? -2.045 -4.642 22.658 1.00 91.44 292 TYR A O 1
ATOM 2277 N N . SER A 1 293 ? -2.857 -4.369 24.728 1.00 91.62 293 SER A N 1
ATOM 2278 C CA . SER A 1 293 ? -3.722 -3.238 24.377 1.00 91.62 293 SER A CA 1
ATOM 2279 C C . SER A 1 293 ? -3.569 -2.071 25.343 1.00 91.62 293 SER A C 1
ATOM 2281 O O . SER A 1 293 ? -3.420 -2.302 26.543 1.00 91.62 293 SER A O 1
ATOM 2283 N N . GLY A 1 294 ? -3.698 -0.849 24.837 1.00 86.56 294 GLY A N 1
ATOM 2284 C CA . GLY A 1 294 ? -3.640 0.395 25.607 1.00 86.56 294 GLY A CA 1
ATOM 2285 C C . GLY A 1 294 ? -4.246 1.562 24.825 1.00 86.56 294 GLY A C 1
ATOM 2286 O O . GLY A 1 294 ? -4.907 1.338 23.814 1.00 86.56 294 GLY A O 1
ATOM 2287 N N . GLY A 1 295 ? -4.019 2.792 25.286 1.00 82.69 295 GLY A N 1
ATOM 2288 C CA . GLY A 1 295 ? -4.540 4.019 24.671 1.00 82.69 295 GLY A CA 1
ATOM 2289 C C . GLY A 1 295 ? -5.132 4.983 25.703 1.00 82.69 295 GLY A C 1
ATOM 2290 O O . GLY A 1 295 ? -5.271 4.620 26.870 1.00 82.69 295 GLY A O 1
ATOM 2291 N N . LEU A 1 296 ? -5.417 6.214 25.274 1.00 77.56 296 LEU A N 1
ATOM 2292 C CA . LEU A 1 296 ? -5.924 7.306 26.117 1.00 77.56 296 LEU A CA 1
ATOM 2293 C C . LEU A 1 296 ? -7.451 7.427 26.136 1.00 77.56 296 LEU A C 1
ATOM 2295 O O . LEU A 1 296 ? -7.991 8.102 27.008 1.00 77.56 296 LEU A O 1
ATOM 2299 N N . GLY A 1 297 ? -8.141 6.850 25.152 1.00 76.00 297 GLY A N 1
ATOM 2300 C CA . GLY A 1 297 ? -9.587 6.999 25.013 1.00 76.00 297 GLY A CA 1
ATOM 2301 C C . GLY A 1 297 ? -10.351 5.716 25.305 1.00 76.00 297 GLY A C 1
ATOM 2302 O O . GLY A 1 297 ? -9.850 4.790 25.948 1.00 76.00 297 GLY A O 1
ATOM 2303 N N . ASP A 1 298 ? -11.593 5.673 24.828 1.00 77.75 298 ASP A N 1
ATOM 2304 C CA . ASP A 1 298 ? -12.479 4.545 25.079 1.00 77.75 298 ASP A CA 1
ATOM 2305 C C . ASP A 1 298 ? -11.931 3.245 24.495 1.00 77.75 298 ASP A C 1
ATOM 2307 O O . ASP A 1 298 ? -11.420 3.167 23.373 1.00 77.75 298 ASP A O 1
ATOM 2311 N N . LYS A 1 299 ? -12.074 2.175 25.276 1.00 78.94 299 LYS A N 1
ATOM 2312 C CA . LYS A 1 299 ? -11.586 0.858 24.888 1.00 78.94 299 LYS A CA 1
ATOM 2313 C C . LYS A 1 299 ? -12.375 0.327 23.689 1.00 78.94 299 LYS A C 1
ATOM 2315 O O . LYS A 1 299 ? -13.531 -0.078 23.825 1.00 78.94 299 LYS A O 1
ATOM 2320 N N . LEU A 1 300 ? -11.705 0.186 22.547 1.00 90.25 300 LEU A N 1
ATOM 2321 C CA . LEU A 1 300 ? -12.235 -0.549 21.403 1.00 90.25 300 LEU A CA 1
ATOM 2322 C C . LEU A 1 300 ? -12.345 -2.042 21.749 1.00 90.25 300 LEU A C 1
ATOM 2324 O O . LEU A 1 300 ? -11.358 -2.719 22.052 1.00 90.25 300 LEU A O 1
ATOM 2328 N N . THR A 1 301 ? -13.555 -2.596 21.684 1.00 93.75 301 THR A N 1
ATOM 2329 C CA . THR A 1 301 ? -13.733 -4.043 21.865 1.00 93.75 301 THR A CA 1
ATOM 2330 C C . THR A 1 301 ? -13.423 -4.763 20.559 1.00 93.75 301 THR A C 1
ATOM 2332 O O . THR A 1 301 ? -14.194 -4.657 19.608 1.00 93.75 301 THR A O 1
ATOM 2335 N N . CYS A 1 302 ? -12.334 -5.535 20.548 1.00 95.62 302 CYS A N 1
ATOM 2336 C CA . CYS A 1 302 ? -11.945 -6.409 19.441 1.00 95.62 302 CYS A CA 1
ATOM 2337 C C . CYS A 1 302 ? -12.222 -7.877 19.794 1.00 95.62 302 CYS A C 1
ATOM 2339 O O . CYS A 1 302 ? -11.803 -8.360 20.850 1.00 95.62 302 CYS A O 1
ATOM 2341 N N . ARG A 1 303 ? -12.900 -8.613 18.909 1.00 95.44 303 ARG A N 1
ATOM 2342 C CA . ARG A 1 303 ? -13.116 -10.061 19.039 1.00 95.44 303 ARG A CA 1
ATOM 2343 C C . ARG A 1 303 ? -12.653 -10.780 17.782 1.00 95.44 303 ARG A C 1
ATOM 2345 O O . ARG A 1 303 ? -13.116 -10.463 16.694 1.00 95.44 303 ARG A O 1
ATOM 2352 N N . PHE A 1 304 ? -11.817 -11.797 17.965 1.00 95.81 304 PHE A N 1
ATOM 2353 C CA . PHE A 1 304 ? -11.274 -12.610 16.880 1.00 95.81 304 PHE A CA 1
ATOM 2354 C C . PHE A 1 304 ? -11.958 -13.974 16.811 1.00 95.81 304 PHE A C 1
ATOM 2356 O O . PHE A 1 304 ? -12.158 -14.630 17.837 1.00 95.81 304 PHE A O 1
ATOM 2363 N N . ARG A 1 305 ? -12.310 -14.398 15.599 1.00 95.75 305 ARG A N 1
ATOM 2364 C CA . ARG A 1 305 ? -12.828 -15.732 15.259 1.00 95.75 305 ARG A CA 1
ATOM 2365 C C . ARG A 1 305 ? -12.245 -16.146 13.909 1.00 95.75 305 ARG A C 1
ATOM 2367 O O . ARG A 1 305 ? -11.576 -15.347 13.263 1.00 95.75 305 ARG A O 1
ATOM 2374 N N . THR A 1 306 ? -12.521 -17.364 13.475 1.00 96.50 306 THR A N 1
ATOM 2375 C CA . THR A 1 306 ? -12.301 -17.757 12.081 1.00 96.50 306 THR A CA 1
ATOM 2376 C C . THR A 1 306 ? -13.649 -18.034 11.418 1.00 96.50 306 THR A C 1
ATOM 2378 O O . THR A 1 306 ? -14.667 -18.159 12.110 1.00 96.50 306 THR A O 1
ATOM 2381 N N . GLY A 1 307 ? -13.682 -18.117 10.089 1.00 91.62 307 GLY A N 1
ATOM 2382 C CA . GLY A 1 307 ? -14.880 -18.528 9.350 1.00 91.62 307 GLY A CA 1
ATOM 2383 C C . GLY A 1 307 ? -15.299 -19.977 9.617 1.00 91.62 307 GLY A C 1
ATOM 2384 O O . GLY A 1 307 ? -16.428 -20.339 9.297 1.00 91.62 307 GLY A O 1
ATOM 2385 N N . ASN A 1 308 ? -14.446 -20.786 10.258 1.00 90.81 308 ASN A N 1
ATOM 2386 C CA . ASN A 1 308 ? -14.839 -22.058 10.850 1.00 90.81 308 ASN A CA 1
ATOM 2387 C C . ASN A 1 308 ? -15.134 -21.872 12.356 1.00 90.81 308 ASN A C 1
ATOM 2389 O O . ASN A 1 308 ? -14.208 -21.666 13.140 1.00 90.81 308 ASN A O 1
ATOM 2393 N N . PRO A 1 309 ? -16.391 -22.009 12.819 1.00 88.38 309 PRO A N 1
ATOM 2394 C CA . PRO A 1 309 ? -16.735 -21.823 14.229 1.00 88.38 309 PRO A CA 1
ATOM 2395 C C . PRO A 1 309 ? -15.992 -22.740 15.213 1.00 88.38 309 PRO A C 1
ATOM 2397 O O . PRO A 1 309 ? -15.896 -22.381 16.389 1.00 88.38 309 PRO A O 1
ATOM 2400 N N . SER A 1 310 ? -15.487 -23.899 14.766 1.00 88.38 310 SER A N 1
ATOM 2401 C CA . SER A 1 310 ? -14.700 -24.811 15.606 1.00 88.38 310 SER A CA 1
ATOM 2402 C C . SER A 1 310 ? -13.228 -24.407 15.732 1.00 88.38 310 SER A C 1
ATOM 2404 O O . SER A 1 310 ? -12.556 -24.869 16.652 1.00 88.38 310 SER A O 1
ATOM 2406 N N . GLU A 1 311 ? -12.723 -23.551 14.839 1.00 89.31 311 GLU A N 1
ATOM 2407 C CA . GLU A 1 311 ? -11.335 -23.092 14.839 1.00 89.31 311 GLU A CA 1
ATOM 2408 C C . GLU A 1 311 ? -11.232 -21.698 15.469 1.00 89.31 311 GLU A C 1
ATOM 2410 O O . GLU A 1 311 ? -11.929 -20.744 15.099 1.00 89.31 311 GLU A O 1
ATOM 2415 N N . LYS A 1 312 ? -10.341 -21.568 16.453 1.00 88.31 312 LYS A N 1
ATOM 2416 C CA . LYS A 1 312 ? -10.077 -20.295 17.130 1.00 88.31 312 LYS A CA 1
ATOM 2417 C C . LYS A 1 312 ? -8.942 -19.571 16.418 1.00 88.31 312 LYS A C 1
ATOM 2419 O O . LYS A 1 312 ? -7.938 -20.192 16.093 1.00 88.31 312 LYS A O 1
ATOM 2424 N N . GLY A 1 313 ? -9.061 -18.249 16.286 1.00 88.06 313 GLY A N 1
ATOM 2425 C CA . GLY A 1 313 ? -7.934 -17.419 15.862 1.00 88.06 313 GLY A CA 1
ATOM 2426 C C . GLY A 1 313 ? -6.768 -17.579 16.839 1.00 88.06 313 GLY A C 1
ATOM 2427 O O . GLY A 1 313 ? -6.964 -17.562 18.063 1.00 88.06 313 GLY A O 1
ATOM 2428 N N . ARG A 1 314 ? -5.568 -17.757 16.305 1.00 91.69 314 ARG A N 1
ATOM 2429 C CA . ARG A 1 314 ? -4.365 -18.089 17.063 1.00 91.69 314 ARG A CA 1
ATOM 2430 C C . ARG A 1 314 ? -3.556 -16.832 17.369 1.00 91.69 314 ARG A C 1
ATOM 2432 O O . ARG A 1 314 ? -3.766 -15.762 16.799 1.00 91.69 314 ARG A O 1
ATOM 2439 N N . LEU A 1 315 ? -2.705 -16.962 18.379 1.00 94.38 315 LEU A N 1
ATOM 2440 C CA . LEU A 1 315 ? -1.717 -15.965 18.761 1.00 94.38 315 LEU A CA 1
ATOM 2441 C C . LEU A 1 315 ? -0.361 -16.547 18.403 1.00 94.38 315 LEU A C 1
ATOM 2443 O O . LEU A 1 315 ? 0.055 -17.541 19.003 1.00 94.38 315 LEU A O 1
ATOM 2447 N N . TRP A 1 316 ? 0.312 -15.928 17.447 1.00 93.50 316 TRP A N 1
ATOM 2448 C CA . TRP A 1 316 ? 1.589 -16.400 16.953 1.00 93.50 316 TRP A CA 1
ATOM 2449 C C . TRP A 1 316 ? 2.688 -15.405 17.288 1.00 93.50 316 TRP A C 1
ATOM 2451 O O . TRP A 1 316 ? 2.595 -14.221 16.974 1.00 93.50 316 TRP A O 1
ATOM 2461 N N . VAL A 1 317 ? 3.750 -15.892 17.928 1.00 94.88 317 VAL A N 1
ATOM 2462 C CA . VAL A 1 317 ? 4.959 -15.111 18.197 1.00 94.88 317 VAL A CA 1
ATOM 2463 C C . VAL A 1 317 ? 6.130 -15.835 17.571 1.00 94.88 317 VAL A C 1
ATOM 2465 O O . VAL A 1 317 ? 6.610 -16.838 18.098 1.00 94.88 317 VAL A O 1
ATOM 2468 N N . THR A 1 318 ? 6.604 -15.299 16.458 1.00 92.81 318 THR A N 1
ATOM 2469 C CA . THR A 1 318 ? 7.753 -15.839 15.739 1.00 92.81 318 THR A CA 1
ATOM 2470 C C . THR A 1 318 ? 9.052 -15.509 16.456 1.00 92.81 318 THR A C 1
ATOM 2472 O O . THR A 1 318 ? 9.885 -16.388 16.673 1.00 92.81 318 THR A O 1
ATOM 2475 N N . SER A 1 319 ? 9.221 -14.245 16.853 1.00 91.81 319 SER A N 1
ATOM 2476 C CA . SER A 1 319 ? 10.393 -13.794 17.599 1.00 91.81 319 SER A CA 1
ATOM 2477 C C . SER A 1 319 ? 10.042 -12.676 18.574 1.00 91.81 319 SER A C 1
ATOM 2479 O O . SER A 1 319 ? 9.249 -11.778 18.288 1.00 91.81 319 SER A O 1
ATOM 2481 N N . LYS A 1 320 ? 10.676 -12.736 19.748 1.00 90.31 320 LYS A N 1
ATOM 2482 C CA . LYS A 1 320 ? 10.473 -11.794 20.856 1.00 90.31 320 LYS A CA 1
ATOM 2483 C C . LYS A 1 320 ? 11.253 -10.489 20.694 1.00 90.31 320 LYS A C 1
ATOM 2485 O O . LYS A 1 320 ? 11.008 -9.561 21.456 1.00 90.31 320 LYS A O 1
ATOM 2490 N N . SER A 1 321 ? 12.223 -10.466 19.783 1.00 91.19 321 SER A N 1
ATOM 2491 C CA . SER A 1 321 ? 13.084 -9.320 19.508 1.00 91.19 321 SER A CA 1
ATOM 2492 C C . SER A 1 321 ? 13.627 -9.447 18.092 1.00 91.19 321 SER A C 1
ATOM 2494 O O . SER A 1 321 ? 14.250 -10.456 17.759 1.00 91.19 321 SER A O 1
ATOM 2496 N N . VAL A 1 322 ? 13.388 -8.437 17.263 1.00 91.38 322 VAL A N 1
ATOM 2497 C CA . VAL A 1 322 ? 13.859 -8.372 15.874 1.00 91.38 322 VAL A CA 1
ATOM 2498 C C . VAL A 1 322 ? 14.313 -6.955 15.534 1.00 91.38 322 VAL A C 1
ATOM 2500 O O . VAL A 1 322 ? 13.900 -5.999 16.185 1.00 91.38 322 VAL A O 1
ATOM 2503 N N . ASN A 1 323 ? 15.136 -6.820 14.493 1.00 87.88 323 ASN A N 1
ATOM 2504 C CA . ASN A 1 323 ? 15.604 -5.519 13.998 1.00 87.88 323 ASN A CA 1
ATOM 2505 C C . ASN A 1 323 ? 14.841 -5.044 12.750 1.00 87.88 323 ASN A C 1
ATOM 2507 O O . ASN A 1 323 ? 15.170 -3.997 12.200 1.00 87.88 323 ASN A O 1
ATOM 2511 N N . ASP A 1 324 ? 13.833 -5.794 12.297 1.00 90.25 324 ASP A N 1
ATOM 2512 C CA . ASP A 1 324 ? 13.046 -5.427 11.120 1.00 90.25 324 ASP A CA 1
ATOM 2513 C C . ASP A 1 324 ? 12.242 -4.149 11.365 1.00 90.25 324 ASP A C 1
ATOM 2515 O O . ASP A 1 324 ? 11.421 -4.108 12.279 1.00 90.25 324 ASP A O 1
ATOM 2519 N N . ALA A 1 325 ? 12.413 -3.131 10.522 1.00 89.56 325 ALA A N 1
ATOM 2520 C CA . ALA A 1 325 ? 11.647 -1.891 10.601 1.00 89.56 325 ALA A CA 1
ATOM 2521 C C . ALA A 1 325 ? 10.129 -2.103 10.437 1.00 89.56 325 ALA A C 1
ATOM 2523 O O . ALA A 1 325 ? 9.359 -1.290 10.945 1.00 89.56 325 ALA A O 1
ATOM 2524 N N . ALA A 1 326 ? 9.697 -3.179 9.772 1.00 93.25 326 ALA A N 1
ATOM 2525 C CA . ALA A 1 326 ? 8.290 -3.551 9.613 1.00 93.25 326 ALA A CA 1
ATOM 2526 C C . ALA A 1 326 ? 7.695 -4.251 10.850 1.00 93.25 326 ALA A C 1
ATOM 2528 O O . ALA A 1 326 ? 6.483 -4.328 11.010 1.00 93.25 326 ALA A O 1
ATOM 2529 N N . ALA A 1 327 ? 8.514 -4.746 11.777 1.00 94.81 327 ALA A N 1
ATOM 2530 C CA . ALA A 1 327 ? 7.992 -5.333 13.005 1.00 94.81 327 ALA A CA 1
ATOM 2531 C C . ALA A 1 327 ? 7.520 -4.238 13.977 1.00 94.81 327 ALA A C 1
ATOM 2533 O O . ALA A 1 327 ? 8.242 -3.266 14.243 1.00 94.81 327 ALA A O 1
ATOM 2534 N N . LEU A 1 328 ? 6.315 -4.406 14.533 1.00 95.19 328 LEU A N 1
ATOM 2535 C CA . LEU A 1 328 ? 5.718 -3.435 15.449 1.00 95.19 328 LEU A CA 1
ATOM 2536 C C . LEU A 1 328 ? 6.586 -3.248 16.696 1.00 95.19 328 LEU A C 1
ATOM 2538 O O . LEU A 1 328 ? 7.014 -4.211 17.342 1.00 95.19 328 LEU A O 1
ATOM 2542 N N . TRP A 1 329 ? 6.808 -1.987 17.062 1.00 90.19 329 TRP A N 1
ATOM 2543 C CA . TRP A 1 329 ? 7.467 -1.627 18.311 1.00 90.19 329 TRP A CA 1
ATOM 2544 C C . TRP A 1 329 ? 6.604 -2.006 19.521 1.00 90.19 329 TRP A C 1
ATOM 2546 O O . TRP A 1 329 ? 5.442 -1.613 19.624 1.00 90.19 329 TRP A O 1
ATOM 2556 N N . ASN A 1 330 ? 7.171 -2.756 20.465 1.00 85.69 330 ASN A N 1
ATOM 2557 C CA . ASN A 1 330 ? 6.544 -3.056 21.745 1.00 85.69 330 ASN A CA 1
ATOM 2558 C C . ASN A 1 330 ? 7.055 -2.070 22.814 1.00 85.69 330 ASN A C 1
ATOM 2560 O O . ASN A 1 330 ? 8.219 -2.176 23.215 1.00 85.69 330 ASN A O 1
ATOM 2564 N N . PRO A 1 331 ? 6.211 -1.160 23.337 1.00 77.62 331 PRO A N 1
ATOM 2565 C CA . PRO A 1 331 ? 6.651 -0.154 24.304 1.00 77.62 331 PRO A CA 1
ATOM 2566 C C . PRO A 1 331 ? 7.051 -0.756 25.659 1.00 77.62 331 PRO A C 1
ATOM 2568 O O . PRO A 1 331 ? 7.998 -0.286 26.286 1.00 77.62 331 PRO A O 1
ATOM 2571 N N . GLN A 1 332 ? 6.390 -1.834 26.096 1.00 77.00 332 GLN A N 1
ATOM 2572 C CA . GLN A 1 332 ? 6.682 -2.495 27.370 1.00 77.00 332 GLN A CA 1
ATOM 2573 C C . GLN A 1 332 ? 8.052 -3.186 27.351 1.00 77.00 332 GLN A C 1
ATOM 2575 O O . GLN A 1 332 ? 8.775 -3.175 28.345 1.00 77.00 332 GLN A O 1
ATOM 2580 N N . ARG A 1 333 ? 8.408 -3.804 26.221 1.00 79.00 333 ARG A N 1
ATOM 2581 C CA . ARG A 1 333 ? 9.667 -4.553 26.060 1.00 79.00 333 ARG A CA 1
ATOM 2582 C C . ARG A 1 333 ? 10.799 -3.732 25.463 1.00 79.00 333 ARG A C 1
ATOM 2584 O O . ARG A 1 333 ? 11.939 -4.177 25.520 1.00 79.00 333 ARG A O 1
ATOM 2591 N N . ARG A 1 334 ? 10.484 -2.571 24.884 1.00 83.38 334 ARG A N 1
ATOM 2592 C CA . ARG A 1 334 ? 11.426 -1.699 24.171 1.00 83.38 334 ARG A CA 1
ATOM 2593 C C . ARG A 1 334 ? 12.189 -2.437 23.075 1.00 83.38 334 ARG A C 1
ATOM 2595 O O . ARG A 1 334 ? 13.402 -2.313 22.937 1.00 83.38 334 ARG A O 1
ATOM 2602 N N . THR A 1 335 ? 11.461 -3.249 22.324 1.00 86.94 335 THR A N 1
ATOM 2603 C CA . THR A 1 335 ? 11.981 -3.979 21.170 1.00 86.94 335 THR A CA 1
ATOM 2604 C C . THR A 1 335 ? 10.875 -4.153 20.144 1.00 86.94 335 THR A C 1
ATOM 2606 O O . THR A 1 335 ? 9.691 -4.029 20.471 1.00 86.94 335 THR A O 1
ATOM 2609 N N . ARG A 1 336 ? 11.242 -4.461 18.904 1.00 91.31 336 ARG A N 1
ATOM 2610 C CA . ARG A 1 336 ? 10.277 -4.870 17.887 1.00 91.31 336 ARG A CA 1
ATOM 2611 C C . ARG A 1 336 ? 10.006 -6.359 17.997 1.00 91.31 336 ARG A C 1
ATOM 2613 O O . ARG A 1 336 ? 10.909 -7.142 18.296 1.00 91.31 336 ARG A O 1
ATOM 2620 N N . MET A 1 337 ? 8.769 -6.756 17.736 1.00 93.25 337 MET A N 1
ATOM 2621 C CA . MET A 1 337 ? 8.355 -8.155 17.805 1.00 93.25 337 MET A CA 1
ATOM 2622 C C . MET A 1 337 ? 7.737 -8.603 16.486 1.00 93.25 337 MET A C 1
ATOM 2624 O O . MET A 1 337 ? 6.928 -7.893 15.898 1.00 93.25 337 MET A O 1
ATOM 2628 N N . ALA A 1 338 ? 8.110 -9.806 16.047 1.00 94.25 338 ALA A N 1
ATOM 2629 C CA . ALA A 1 338 ? 7.438 -10.497 14.954 1.00 94.25 338 ALA A CA 1
ATOM 2630 C C . ALA A 1 338 ? 6.327 -11.358 15.566 1.00 94.25 338 ALA A C 1
ATOM 2632 O O . ALA A 1 338 ? 6.588 -12.457 16.071 1.00 94.25 338 ALA A O 1
ATOM 2633 N N . ALA A 1 339 ? 5.118 -10.803 15.619 1.00 95.88 339 ALA A N 1
ATOM 2634 C CA . ALA A 1 339 ? 3.974 -11.397 16.296 1.00 95.88 339 ALA A CA 1
ATOM 2635 C C . ALA A 1 339 ? 2.660 -10.985 15.619 1.00 95.88 339 ALA A C 1
ATOM 2637 O O . ALA A 1 339 ? 2.522 -9.848 15.172 1.00 95.88 339 ALA A O 1
ATOM 2638 N N . ASN A 1 340 ? 1.717 -11.925 15.524 1.00 96.38 340 ASN A N 1
ATOM 2639 C CA . ASN A 1 340 ? 0.491 -11.781 14.744 1.00 96.38 340 ASN A CA 1
ATOM 2640 C C . ASN A 1 340 ? -0.678 -12.546 15.377 1.00 96.38 340 ASN A C 1
ATOM 2642 O O . ASN A 1 340 ? -0.500 -13.519 16.112 1.00 96.38 340 ASN A O 1
ATOM 2646 N N . ARG A 1 341 ? -1.891 -12.126 15.026 1.00 95.81 341 ARG A N 1
ATOM 2647 C CA . ARG A 1 341 ? -3.084 -12.969 15.012 1.00 95.81 341 ARG A CA 1
ATOM 2648 C C . ARG A 1 341 ? -3.110 -13.708 13.680 1.00 95.81 341 ARG A C 1
ATOM 2650 O O . ARG A 1 341 ? -2.944 -13.072 12.637 1.00 95.81 341 ARG A O 1
ATOM 2657 N N . ASP A 1 342 ? -3.359 -15.008 13.724 1.00 94.19 342 ASP A N 1
ATOM 2658 C CA . ASP A 1 342 ? -3.474 -15.845 12.532 1.00 94.19 342 ASP A CA 1
ATOM 2659 C C . ASP A 1 342 ? -4.749 -16.698 12.545 1.00 94.19 342 ASP A C 1
ATOM 2661 O O . ASP A 1 342 ? -5.386 -16.907 13.586 1.00 94.19 342 ASP A O 1
ATOM 2665 N N . ASP A 1 343 ? -5.163 -17.134 11.358 1.00 95.06 343 ASP A N 1
ATOM 2666 C CA . ASP A 1 343 ? -6.358 -17.952 11.140 1.00 95.06 343 ASP A CA 1
ATOM 2667 C C . ASP A 1 343 ? -6.076 -19.460 11.136 1.00 95.06 343 ASP A C 1
ATOM 2669 O O . ASP A 1 343 ? -6.993 -20.231 10.862 1.00 95.06 343 ASP A O 1
ATOM 2673 N N . HIS A 1 344 ? -4.842 -19.891 11.433 1.00 93.25 344 HIS A N 1
ATOM 2674 C CA . HIS A 1 344 ? -4.407 -21.289 11.330 1.00 93.25 344 HIS A CA 1
ATOM 2675 C C . HIS A 1 344 ? -4.612 -21.887 9.918 1.00 93.25 344 HIS A C 1
ATOM 2677 O O . HIS A 1 344 ? -4.837 -23.092 9.742 1.00 93.25 344 HIS A O 1
ATOM 2683 N N . GLY A 1 345 ? -4.595 -21.031 8.888 1.00 92.69 345 GLY A N 1
ATOM 2684 C CA . GLY A 1 345 ? -4.901 -21.395 7.507 1.00 92.69 345 GLY A CA 1
ATOM 2685 C C . GLY A 1 345 ? -3.970 -22.449 6.906 1.00 92.69 345 GLY A C 1
ATOM 2686 O O . GLY A 1 345 ? -4.403 -23.186 6.022 1.00 92.69 345 GLY A O 1
ATOM 2687 N N . GLU A 1 346 ? -2.744 -22.604 7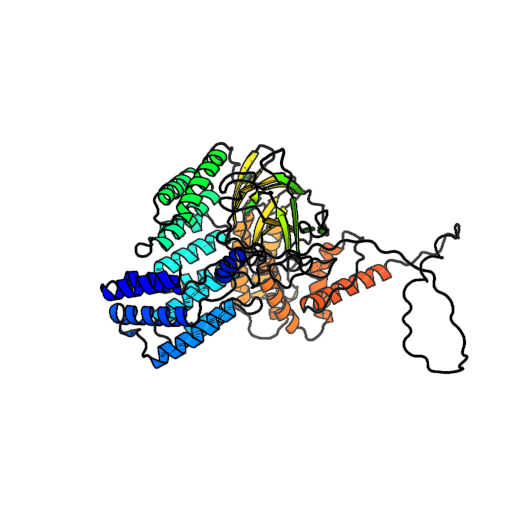.415 1.00 91.31 346 GLU A N 1
ATOM 2688 C CA . GLU A 1 346 ? -1.748 -23.548 6.899 1.00 91.31 346 GLU A CA 1
ATOM 2689 C C . GLU A 1 346 ? -2.165 -25.021 7.024 1.00 91.31 346 GLU A C 1
ATOM 2691 O O . GLU A 1 346 ? -1.627 -25.873 6.320 1.00 91.31 346 GLU A O 1
ATOM 2696 N N . GLN A 1 347 ? -3.147 -25.323 7.880 1.00 92.94 347 GLN A N 1
ATOM 2697 C CA . GLN A 1 347 ? -3.739 -26.660 8.004 1.00 92.94 347 GLN A CA 1
ATOM 2698 C C . GLN A 1 347 ? -4.785 -26.956 6.917 1.00 92.94 347 GLN A C 1
ATOM 2700 O O . GLN A 1 347 ? -5.339 -28.054 6.871 1.00 92.94 347 GLN A O 1
ATOM 2705 N N . ASN A 1 348 ? -5.091 -25.984 6.054 1.00 91.75 348 ASN A N 1
ATOM 2706 C CA . ASN A 1 348 ? -6.141 -26.067 5.047 1.00 91.75 348 ASN A CA 1
ATOM 2707 C C . ASN A 1 348 ? -5.552 -25.907 3.632 1.00 91.75 348 ASN A C 1
ATOM 2709 O O . ASN A 1 348 ? -4.654 -25.087 3.423 1.00 91.75 348 ASN A O 1
ATOM 2713 N N . PRO A 1 349 ? -6.073 -26.620 2.612 1.00 92.31 349 PRO A N 1
ATOM 2714 C CA . PRO A 1 349 ? -5.613 -26.461 1.231 1.00 92.31 349 PRO A CA 1
ATOM 2715 C C . PRO A 1 349 ? -5.697 -25.005 0.761 1.00 92.31 349 PRO A C 1
ATOM 2717 O O . PRO A 1 349 ? -6.651 -24.310 1.108 1.00 92.31 349 PRO A O 1
ATOM 2720 N N . LEU A 1 350 ? -4.750 -24.523 -0.047 1.00 91.94 350 LEU A N 1
ATOM 2721 C CA . LEU A 1 350 ? -4.791 -23.149 -0.573 1.00 91.94 350 LEU A CA 1
ATOM 2722 C C . LEU A 1 350 ? -6.122 -22.834 -1.274 1.00 91.94 350 LEU A C 1
ATOM 2724 O O . LEU A 1 350 ? -6.672 -23.673 -1.988 1.00 91.94 350 LEU A O 1
ATOM 2728 N N . GLY A 1 351 ? -6.628 -21.614 -1.082 1.00 88.56 351 GLY A N 1
ATOM 2729 C CA . GLY A 1 351 ? -7.900 -21.187 -1.669 1.00 88.56 351 GLY A CA 1
ATOM 2730 C C . GLY A 1 351 ? -9.145 -21.751 -0.973 1.00 88.56 351 GLY A C 1
ATOM 2731 O O . GLY A 1 351 ? -10.226 -21.784 -1.566 1.00 88.56 351 GLY A O 1
ATOM 2732 N N . THR A 1 352 ? -9.011 -22.203 0.273 1.00 87.06 352 THR A N 1
ATOM 2733 C CA . THR A 1 352 ? -10.134 -22.597 1.143 1.00 87.06 352 THR A CA 1
ATOM 2734 C C . THR A 1 352 ? -10.181 -21.701 2.388 1.00 87.06 352 THR A C 1
ATOM 2736 O O . THR A 1 352 ? -9.428 -20.739 2.473 1.00 87.06 352 THR A O 1
ATOM 2739 N N . GLY A 1 353 ? -11.079 -21.945 3.342 1.00 80.88 353 GLY A N 1
ATOM 2740 C CA . GLY A 1 353 ? -11.102 -21.200 4.608 1.00 80.88 353 GLY A CA 1
ATOM 2741 C C . GLY A 1 353 ? -9.877 -21.473 5.515 1.00 80.88 353 GLY A C 1
ATOM 2742 O O . GLY A 1 353 ? -8.889 -22.043 5.045 1.00 80.88 353 GLY A O 1
ATOM 2743 N N . PRO A 1 354 ? -9.929 -21.084 6.803 1.00 92.25 354 PRO A N 1
ATOM 2744 C CA . PRO A 1 354 ? -11.114 -20.568 7.477 1.00 92.25 354 PRO A CA 1
ATOM 2745 C C . PRO A 1 354 ? -11.261 -19.042 7.398 1.00 92.25 354 PRO A C 1
ATOM 2747 O O . PRO A 1 354 ? -12.354 -18.572 7.690 1.00 92.25 354 PRO A O 1
ATOM 2750 N N . ASP A 1 355 ? -10.243 -18.289 6.962 1.00 96.06 355 ASP A N 1
ATOM 2751 C CA . ASP A 1 355 ? -10.189 -16.818 7.021 1.00 96.06 355 ASP A CA 1
ATOM 2752 C C . ASP A 1 355 ? -10.186 -16.274 8.463 1.00 96.06 355 ASP A C 1
ATOM 2754 O O . ASP A 1 355 ? -10.655 -16.923 9.406 1.00 96.06 355 ASP A O 1
ATOM 2758 N N . LEU A 1 356 ? -9.709 -15.039 8.648 1.00 97.75 356 LEU A N 1
ATOM 2759 C CA . LEU A 1 356 ? -9.753 -14.362 9.948 1.00 97.75 356 LEU A CA 1
ATOM 2760 C C . LEU A 1 356 ? -10.964 -13.427 10.023 1.00 97.75 356 LEU A C 1
ATOM 2762 O O . LEU A 1 356 ? -11.162 -12.575 9.158 1.00 97.75 356 LEU A O 1
ATOM 2766 N N . LEU A 1 357 ? -11.752 -13.550 11.090 1.00 97.56 357 LEU A N 1
ATOM 2767 C CA . LEU A 1 357 ? -12.859 -12.649 11.402 1.00 97.56 357 LEU A CA 1
ATOM 2768 C C . LEU A 1 357 ? -12.489 -11.764 12.594 1.00 97.56 357 LEU A C 1
ATOM 2770 O O . LEU A 1 357 ? -12.124 -12.267 13.659 1.00 97.56 357 LEU A O 1
ATOM 2774 N N . LEU A 1 358 ? -12.645 -10.454 12.436 1.00 97.81 358 LEU A N 1
ATOM 2775 C CA . LEU A 1 358 ? -12.471 -9.451 13.481 1.00 97.81 358 LEU A CA 1
ATOM 2776 C C . LEU A 1 358 ? -13.779 -8.676 13.647 1.00 97.81 358 LEU A C 1
ATOM 2778 O O . LEU A 1 358 ? -14.257 -8.042 12.716 1.00 97.81 358 LEU A O 1
ATOM 2782 N N . THR A 1 359 ? -14.361 -8.696 14.840 1.00 97.62 359 THR A N 1
ATOM 2783 C CA . THR A 1 359 ? -15.466 -7.801 15.200 1.00 97.62 359 THR A CA 1
ATOM 2784 C C . THR A 1 359 ? -14.944 -6.656 16.055 1.00 97.62 359 THR A C 1
ATOM 2786 O O . THR A 1 359 ? -14.364 -6.906 17.114 1.00 97.62 359 THR A O 1
ATOM 2789 N N . CYS A 1 360 ? -15.199 -5.426 15.618 1.00 97.31 360 CYS A N 1
ATOM 2790 C CA . CYS A 1 360 ? -14.876 -4.190 16.323 1.00 97.31 360 CYS A CA 1
ATOM 2791 C C . CYS A 1 360 ? -16.166 -3.482 16.745 1.00 97.31 360 CYS A C 1
ATOM 2793 O O . CYS A 1 360 ? -17.046 -3.258 15.915 1.00 97.31 360 CYS A O 1
ATOM 2795 N N . ARG A 1 361 ? -16.275 -3.095 18.020 1.00 96.81 361 ARG A N 1
ATO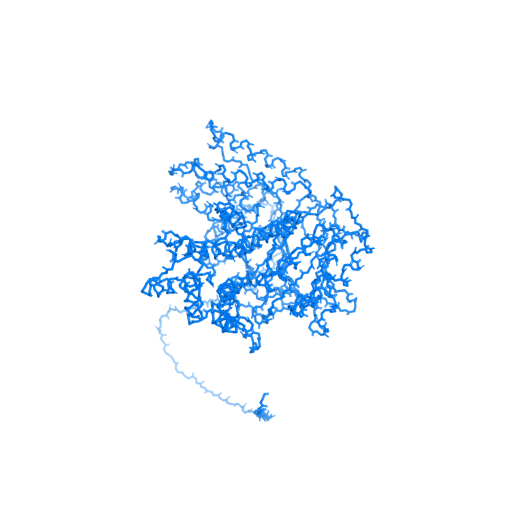M 2796 C CA . ARG A 1 361 ? -17.326 -2.171 18.481 1.00 96.81 361 ARG A CA 1
ATOM 2797 C C . ARG A 1 361 ? -16.768 -0.759 18.517 1.00 96.81 361 ARG A C 1
ATOM 2799 O O . ARG A 1 361 ? -16.051 -0.431 19.459 1.00 96.81 361 ARG A O 1
ATOM 2806 N N . ILE A 1 362 ? -17.063 0.017 17.483 1.00 96.38 362 ILE A N 1
ATOM 2807 C CA . ILE A 1 362 ? -16.616 1.400 17.341 1.00 96.38 362 ILE A CA 1
ATOM 2808 C C . ILE A 1 362 ? -17.343 2.250 18.393 1.00 96.38 362 ILE A C 1
ATOM 2810 O O . ILE A 1 362 ? -18.576 2.174 18.448 1.00 96.38 362 ILE A O 1
ATOM 2814 N N . PRO A 1 363 ? -16.616 3.000 19.242 1.00 94.88 363 PRO A N 1
ATOM 2815 C CA . PRO A 1 363 ? -17.226 3.906 20.211 1.00 94.88 363 PRO A CA 1
ATOM 2816 C C . PRO A 1 363 ? -17.944 5.063 19.506 1.00 94.88 363 PRO A C 1
ATOM 2818 O O . PRO A 1 363 ? -17.786 5.262 18.303 1.00 94.88 363 PRO A O 1
ATOM 2821 N N . GLU A 1 364 ? -18.753 5.812 20.252 1.00 93.75 364 GLU A N 1
ATOM 2822 C CA . GLU A 1 364 ? -19.458 6.980 19.721 1.00 93.75 364 GLU A CA 1
ATOM 2823 C C . GLU A 1 364 ? -18.493 7.993 19.080 1.00 93.75 364 GLU A C 1
ATOM 2825 O O . GLU A 1 364 ? -17.347 8.149 19.511 1.00 93.75 364 GLU A O 1
ATOM 2830 N N . GLY A 1 365 ? -18.951 8.653 18.016 1.00 92.94 365 GLY A N 1
ATOM 2831 C CA . GLY A 1 365 ? -18.177 9.649 17.282 1.00 92.94 365 GLY A CA 1
ATOM 2832 C C . GLY A 1 365 ? -17.424 9.080 16.082 1.00 92.94 365 GLY A C 1
ATOM 2833 O O . GLY A 1 365 ? -17.623 7.937 15.665 1.00 92.94 365 GLY A O 1
ATOM 2834 N N . VAL A 1 366 ? -16.576 9.921 15.495 1.00 95.19 366 VAL A N 1
ATOM 2835 C CA . VAL A 1 366 ? -15.860 9.646 14.244 1.00 95.19 366 VAL A CA 1
ATOM 2836 C C . VAL A 1 366 ? -14.395 9.385 14.556 1.00 95.19 366 VAL A C 1
ATOM 2838 O O . VAL A 1 366 ? -13.754 10.142 15.284 1.00 95.19 366 VAL A O 1
ATOM 2841 N N . HIS A 1 367 ? -13.862 8.303 13.999 1.00 95.56 367 HIS A N 1
ATOM 2842 C CA . HIS A 1 367 ? -12.535 7.785 14.307 1.00 95.56 367 HIS A CA 1
ATOM 2843 C C . HIS A 1 367 ? -11.787 7.389 13.034 1.00 95.56 367 HIS A C 1
ATOM 2845 O O . HIS A 1 367 ? -12.381 7.107 11.993 1.00 95.56 367 HIS A O 1
ATOM 2851 N N . LEU A 1 368 ? -10.466 7.311 13.144 1.00 96.06 368 LEU A N 1
ATOM 2852 C CA . LEU A 1 368 ? -9.589 6.671 12.175 1.00 96.06 368 LEU A CA 1
ATOM 2853 C C . LEU A 1 368 ? -9.235 5.282 12.702 1.00 96.06 368 LEU A C 1
ATOM 2855 O O . LEU A 1 368 ? -8.514 5.151 13.689 1.00 96.06 368 LEU A O 1
ATOM 2859 N N . LEU A 1 369 ? -9.754 4.241 12.057 1.00 98.00 369 LEU A N 1
ATOM 2860 C CA . LEU A 1 369 ? -9.424 2.850 12.352 1.00 98.00 369 LEU A CA 1
ATOM 2861 C C . LEU A 1 369 ? -8.340 2.376 11.384 1.00 98.00 369 LEU A C 1
ATOM 2863 O O . LEU A 1 369 ? -8.483 2.521 10.172 1.00 98.00 369 LEU A O 1
ATOM 2867 N N . SER A 1 370 ? -7.281 1.760 11.903 1.00 98.38 370 SER A N 1
ATOM 2868 C CA . SER A 1 370 ? -6.205 1.195 11.086 1.00 98.38 370 SER A CA 1
ATOM 2869 C C . SER A 1 370 ? -5.928 -0.261 11.451 1.00 98.38 370 SER A C 1
ATOM 2871 O O . SER A 1 370 ? -5.795 -0.605 12.626 1.00 98.38 370 SER A O 1
ATOM 2873 N N . LEU A 1 371 ? -5.817 -1.120 10.438 1.00 98.75 371 LEU A N 1
ATOM 2874 C CA . LEU A 1 371 ? -5.396 -2.516 10.569 1.00 98.75 371 LEU A CA 1
ATOM 2875 C C . LEU A 1 371 ? -3.977 -2.654 10.024 1.00 98.75 371 LEU A C 1
ATOM 2877 O O . LEU A 1 371 ? -3.727 -2.269 8.884 1.00 98.75 371 LEU A O 1
ATOM 2881 N N . TYR A 1 372 ? -3.056 -3.199 10.818 1.00 98.69 372 TYR A N 1
ATOM 2882 C CA . TYR A 1 372 ? -1.663 -3.347 10.405 1.00 98.69 372 TYR A CA 1
ATOM 2883 C C . TYR A 1 372 ? -1.338 -4.774 9.972 1.00 98.69 372 TYR A C 1
ATOM 2885 O O . TYR A 1 372 ? -1.539 -5.731 10.729 1.00 98.69 372 TYR A O 1
ATOM 2893 N N . PHE A 1 373 ? -0.795 -4.887 8.764 1.00 98.50 373 PHE A N 1
ATOM 2894 C CA . PHE A 1 373 ? -0.372 -6.130 8.136 1.00 98.50 373 PHE A CA 1
ATOM 2895 C C . PHE A 1 373 ? 1.133 -6.085 7.879 1.00 98.50 373 PHE A C 1
ATOM 2897 O O . PHE A 1 373 ? 1.631 -5.135 7.278 1.00 98.50 373 PHE A O 1
ATOM 2904 N N . VAL A 1 374 ? 1.853 -7.134 8.274 1.00 96.94 374 VAL A N 1
ATOM 2905 C CA . VAL A 1 374 ? 3.235 -7.373 7.843 1.00 96.94 374 VAL A CA 1
ATOM 2906 C C . VAL A 1 374 ? 3.406 -8.840 7.455 1.00 96.94 374 VAL A C 1
ATOM 2908 O O . VAL A 1 374 ? 2.931 -9.743 8.145 1.00 96.94 374 VAL A O 1
ATOM 2911 N N . ASN A 1 375 ? 4.051 -9.086 6.315 1.00 95.62 375 ASN A N 1
ATOM 2912 C CA . ASN A 1 375 ? 4.418 -10.437 5.898 1.00 95.62 375 ASN A CA 1
ATOM 2913 C C . ASN A 1 375 ? 5.658 -10.852 6.697 1.00 95.62 375 ASN A C 1
ATOM 2915 O O . ASN A 1 375 ? 6.742 -10.312 6.479 1.00 95.62 375 ASN A O 1
ATOM 2919 N N . ASP A 1 376 ? 5.487 -11.749 7.668 1.00 93.44 376 ASP A N 1
ATOM 2920 C CA . ASP A 1 376 ? 6.561 -12.132 8.584 1.00 93.44 376 ASP A CA 1
ATOM 2921 C C . ASP A 1 376 ? 7.751 -12.722 7.820 1.00 93.44 376 ASP A C 1
ATOM 2923 O O . ASP A 1 376 ? 7.671 -13.812 7.251 1.00 93.44 376 ASP A O 1
ATOM 2927 N N . TYR A 1 377 ? 8.882 -12.017 7.854 1.00 92.19 377 TYR A N 1
ATOM 2928 C CA . TYR A 1 377 ? 10.070 -12.376 7.091 1.00 92.19 377 TYR A CA 1
ATOM 2929 C C . TYR A 1 377 ? 10.648 -13.756 7.455 1.00 92.19 377 TYR A C 1
ATOM 2931 O O . TYR A 1 377 ? 11.332 -14.367 6.634 1.00 92.19 377 TYR A O 1
ATOM 2939 N N . HIS A 1 378 ? 10.375 -14.291 8.652 1.00 92.00 378 HIS A N 1
ATOM 2940 C CA . HIS A 1 378 ? 10.851 -15.629 9.023 1.00 92.00 378 HIS A CA 1
ATOM 2941 C C . HIS A 1 378 ? 10.163 -16.731 8.216 1.00 92.00 378 HIS A C 1
ATOM 2943 O O . HIS A 1 378 ? 10.792 -17.746 7.913 1.00 92.00 378 HIS A O 1
ATOM 2949 N N . TYR A 1 379 ? 8.891 -16.525 7.880 1.00 92.62 379 TYR A N 1
ATOM 2950 C CA . TYR A 1 379 ? 8.052 -17.450 7.122 1.00 92.62 379 TYR A CA 1
ATOM 2951 C C . TYR A 1 379 ? 7.510 -16.772 5.869 1.00 92.62 379 TYR A C 1
ATOM 2953 O O . TYR A 1 379 ? 6.369 -17.000 5.473 1.00 92.62 379 TYR A O 1
ATOM 2961 N N . TYR A 1 380 ? 8.345 -15.926 5.263 1.00 94.81 380 TYR A N 1
ATOM 2962 C CA . TYR A 1 380 ? 7.943 -15.095 4.144 1.00 94.81 380 TYR A CA 1
ATOM 2963 C C . TYR A 1 380 ? 7.332 -15.941 3.027 1.00 94.81 380 TYR A C 1
ATOM 2965 O O . TYR A 1 380 ? 7.927 -16.929 2.583 1.00 94.81 380 TYR A O 1
ATOM 2973 N N . GLU A 1 381 ? 6.154 -15.519 2.582 1.00 93.12 381 GLU A N 1
ATOM 2974 C CA . GLU A 1 381 ? 5.432 -16.099 1.457 1.00 93.12 381 GLU A CA 1
ATOM 2975 C C . GLU A 1 381 ? 5.316 -15.058 0.343 1.00 93.12 381 GLU A C 1
ATOM 2977 O O . GLU A 1 381 ? 4.750 -13.981 0.545 1.00 93.12 381 GLU A O 1
ATOM 2982 N N . GLN A 1 382 ? 5.828 -15.385 -0.840 1.00 90.81 382 GLN A N 1
ATOM 2983 C CA . GLN A 1 382 ? 5.669 -14.549 -2.027 1.00 90.81 382 GLN A CA 1
ATOM 2984 C C . GLN A 1 382 ? 4.195 -14.453 -2.447 1.00 90.81 382 GLN A C 1
ATOM 2986 O O . GLN A 1 382 ? 3.450 -15.424 -2.357 1.00 90.81 382 GLN A O 1
ATOM 2991 N N . ASN A 1 383 ? 3.791 -13.300 -2.986 1.00 89.62 383 ASN A N 1
ATOM 2992 C CA . ASN A 1 383 ? 2.426 -13.041 -3.471 1.00 89.62 383 ASN A CA 1
ATOM 2993 C C . ASN A 1 383 ? 1.324 -13.203 -2.414 1.00 89.62 383 ASN A C 1
ATOM 2995 O O . ASN A 1 383 ? 0.152 -13.345 -2.763 1.00 89.62 383 ASN A O 1
ATOM 2999 N N . ARG A 1 384 ? 1.680 -13.151 -1.127 1.00 95.25 384 ARG A N 1
ATOM 3000 C CA . ARG A 1 384 ? 0.699 -13.093 -0.052 1.00 95.25 384 ARG A CA 1
ATOM 3001 C C . ARG A 1 384 ? -0.205 -11.879 -0.260 1.00 95.25 384 ARG A C 1
ATOM 3003 O O . ARG A 1 384 ? 0.267 -10.748 -0.401 1.00 95.25 384 ARG A O 1
ATOM 3010 N N . ALA A 1 385 ? -1.504 -12.129 -0.294 1.00 96.56 385 ALA A N 1
ATOM 3011 C CA . ALA A 1 385 ? -2.511 -11.125 -0.590 1.00 96.56 385 ALA A CA 1
ATOM 3012 C C . ALA A 1 385 ? -3.802 -11.441 0.156 1.00 96.56 385 ALA A C 1
ATOM 3014 O O . ALA A 1 385 ? -4.212 -12.601 0.221 1.00 96.56 385 ALA A O 1
ATOM 3015 N N . TYR A 1 386 ? -4.469 -10.405 0.659 1.00 98.19 386 TYR A N 1
ATOM 3016 C CA . TYR A 1 386 ? -5.761 -10.538 1.326 1.00 98.19 386 TYR A CA 1
ATOM 3017 C C . TYR A 1 386 ? -6.803 -9.629 0.692 1.00 98.19 386 TYR A C 1
ATOM 3019 O O . TYR A 1 386 ? -6.490 -8.560 0.166 1.00 98.19 386 TYR A O 1
ATOM 3027 N N . THR A 1 387 ? -8.059 -10.040 0.803 1.00 98.44 387 THR A N 1
ATOM 3028 C CA . THR A 1 387 ? -9.207 -9.155 0.602 1.00 98.44 387 THR A CA 1
ATOM 3029 C C . THR A 1 387 ? -9.831 -8.913 1.968 1.00 98.44 387 THR A C 1
ATOM 3031 O O . THR A 1 387 ? -9.999 -9.845 2.746 1.00 98.44 387 THR A O 1
ATOM 3034 N N . VAL A 1 388 ? -10.157 -7.669 2.290 1.00 98.69 388 VAL A N 1
ATOM 3035 C CA . VAL A 1 388 ? -10.832 -7.291 3.532 1.00 98.69 388 VAL A CA 1
ATOM 3036 C C . VAL A 1 388 ? -12.227 -6.826 3.167 1.00 98.69 388 VAL A C 1
ATOM 3038 O O . VAL A 1 388 ? -12.386 -5.874 2.409 1.00 98.69 388 VAL A O 1
ATOM 3041 N N . THR A 1 389 ? -13.240 -7.495 3.700 1.00 98.50 389 THR A N 1
ATOM 3042 C CA . THR A 1 389 ? -14.642 -7.105 3.523 1.00 98.50 389 THR A CA 1
ATOM 3043 C C . THR A 1 389 ? -15.224 -6.728 4.869 1.00 98.50 389 THR A C 1
ATOM 3045 O O . THR A 1 389 ? -14.964 -7.421 5.855 1.00 98.50 389 THR A O 1
ATOM 3048 N N . VAL A 1 390 ? -16.023 -5.668 4.911 1.00 98.44 390 VAL A N 1
ATOM 3049 C CA . VAL A 1 390 ? -16.630 -5.178 6.150 1.00 98.44 390 VAL A CA 1
ATOM 3050 C C . VAL A 1 390 ? -18.140 -5.247 6.047 1.00 98.44 390 VAL A C 1
ATOM 3052 O O . VAL A 1 390 ? -18.712 -4.783 5.061 1.00 98.44 390 VAL A O 1
ATOM 3055 N N . ALA A 1 391 ? -18.770 -5.809 7.072 1.00 97.62 391 ALA A N 1
ATOM 3056 C CA . ALA A 1 391 ? -20.215 -5.863 7.219 1.00 97.62 391 ALA A CA 1
ATOM 3057 C C . ALA A 1 391 ? -20.668 -5.252 8.550 1.00 97.62 391 ALA A C 1
ATOM 3059 O O . ALA A 1 391 ? -19.895 -5.208 9.512 1.00 97.62 391 ALA A O 1
ATOM 3060 N N . ASP A 1 392 ? -21.913 -4.787 8.603 1.00 95.81 392 ASP A N 1
ATOM 3061 C CA . ASP A 1 392 ? -22.562 -4.368 9.849 1.00 95.81 392 ASP A CA 1
ATOM 3062 C C . ASP A 1 392 ? -23.142 -5.563 10.635 1.00 95.81 392 ASP A C 1
ATOM 3064 O O . ASP A 1 392 ? -22.903 -6.738 10.323 1.00 95.81 392 ASP A O 1
ATOM 3068 N N . ALA A 1 393 ? -23.878 -5.266 11.709 1.00 92.12 393 ALA A N 1
ATOM 3069 C CA . ALA A 1 393 ? -24.529 -6.276 12.536 1.00 92.12 393 ALA A CA 1
ATOM 3070 C C . ALA A 1 393 ? -25.600 -7.056 11.752 1.00 92.12 393 ALA A C 1
ATOM 3072 O O . ALA A 1 393 ? -25.752 -8.261 11.964 1.00 92.12 393 ALA A O 1
ATOM 3073 N N . GLU A 1 394 ? -26.263 -6.394 10.805 1.00 92.88 394 GLU A N 1
ATOM 3074 C CA . GLU A 1 394 ? -27.285 -6.929 9.904 1.00 92.88 394 GLU A CA 1
ATOM 3075 C C . GLU A 1 394 ? -26.693 -7.718 8.721 1.00 92.88 394 GLU A C 1
ATOM 3077 O O . GLU A 1 394 ? -27.436 -8.203 7.872 1.00 92.88 394 GLU A O 1
ATOM 3082 N N . GLN A 1 395 ? -25.366 -7.901 8.678 1.00 94.19 395 GLN A N 1
ATOM 3083 C CA . GLN A 1 395 ? -24.639 -8.596 7.607 1.00 94.19 395 GLN A CA 1
ATOM 3084 C C . GLN A 1 395 ? -24.727 -7.905 6.237 1.00 94.19 395 GLN A C 1
ATOM 3086 O O . GLN A 1 395 ? -24.460 -8.532 5.207 1.00 94.19 395 GLN A O 1
ATOM 3091 N N . ARG A 1 396 ? -25.034 -6.606 6.204 1.00 95.81 396 ARG A N 1
ATOM 3092 C CA . ARG A 1 396 ? -24.966 -5.810 4.978 1.00 95.81 396 ARG A CA 1
ATOM 3093 C C . ARG A 1 396 ? -23.515 -5.462 4.677 1.00 95.81 396 ARG A C 1
ATOM 3095 O O . ARG A 1 396 ? -22.765 -5.048 5.557 1.00 95.81 396 ARG A O 1
ATOM 3102 N N . LEU A 1 397 ? -23.109 -5.613 3.421 1.00 97.50 397 LEU A N 1
ATOM 3103 C CA . LEU A 1 397 ? -21.778 -5.272 2.936 1.00 97.50 397 LEU A CA 1
ATOM 3104 C C . LEU A 1 397 ? -21.604 -3.747 2.903 1.00 97.50 397 LEU A C 1
ATOM 3106 O O . LEU A 1 397 ? -22.347 -3.039 2.217 1.00 97.50 397 LEU A O 1
ATOM 3110 N N . LEU A 1 398 ? -20.595 -3.259 3.624 1.00 97.25 398 LEU A N 1
ATOM 3111 C CA . LEU A 1 398 ? -20.273 -1.838 3.757 1.00 97.25 398 LEU A CA 1
ATOM 3112 C C . LEU A 1 398 ? -19.124 -1.430 2.832 1.00 97.25 398 LEU A C 1
ATOM 3114 O O . LEU A 1 398 ? -19.231 -0.453 2.094 1.00 97.25 398 LEU A O 1
ATOM 3118 N N . CYS A 1 399 ? -18.018 -2.176 2.854 1.00 95.62 399 CYS A N 1
ATOM 3119 C CA . CYS A 1 399 ? -16.856 -1.886 2.019 1.00 95.62 399 CYS A CA 1
ATOM 3120 C C . CYS A 1 399 ? -16.022 -3.138 1.726 1.00 95.62 399 CYS A C 1
ATOM 3122 O O . CYS A 1 399 ? -16.089 -4.143 2.441 1.00 95.62 399 CYS A O 1
ATOM 3124 N N . VAL A 1 400 ? -15.230 -3.057 0.655 1.00 97.94 400 VAL A N 1
ATOM 3125 C CA . VAL A 1 400 ? -14.238 -4.062 0.267 1.00 97.94 400 VAL A CA 1
ATOM 3126 C C . VAL A 1 400 ? -12.924 -3.353 -0.027 1.00 97.94 400 VAL A C 1
ATOM 3128 O O . VAL A 1 400 ? -12.909 -2.268 -0.600 1.00 97.94 400 VAL A O 1
ATOM 3131 N N . THR A 1 401 ? -11.812 -3.949 0.383 1.00 97.88 401 THR A N 1
ATOM 3132 C CA . THR A 1 401 ? -10.480 -3.458 0.048 1.00 97.88 401 THR A CA 1
ATOM 3133 C C . THR A 1 401 ? -9.461 -4.594 -0.020 1.00 97.88 401 THR A C 1
ATOM 3135 O O . THR A 1 401 ? -9.761 -5.732 0.339 1.00 97.88 401 THR A O 1
ATOM 3138 N N . HIS A 1 402 ? -8.256 -4.300 -0.500 1.00 97.88 402 HIS A N 1
ATOM 3139 C CA . HIS A 1 402 ? -7.216 -5.287 -0.777 1.00 97.88 402 HIS A CA 1
ATOM 3140 C C . HIS A 1 402 ? -5.938 -4.959 -0.006 1.00 97.88 402 HIS A C 1
ATOM 3142 O O . HIS A 1 402 ? -5.632 -3.794 0.261 1.00 97.88 402 HIS A O 1
ATOM 3148 N N . VAL A 1 403 ? -5.205 -6.007 0.359 1.00 98.00 403 VAL A N 1
ATOM 3149 C CA . VAL A 1 403 ? -3.918 -5.951 1.057 1.00 98.00 403 VAL A CA 1
ATOM 3150 C C . VAL A 1 403 ? -2.907 -6.715 0.212 1.00 98.00 403 VAL A C 1
ATOM 3152 O O . VAL A 1 403 ? -3.016 -7.932 0.056 1.00 98.00 403 VAL A O 1
ATOM 3155 N N . ARG A 1 404 ? -1.931 -5.995 -0.346 1.00 95.81 404 ARG A N 1
ATOM 3156 C CA . ARG A 1 404 ? -0.841 -6.532 -1.173 1.00 95.81 404 ARG A CA 1
ATOM 3157 C C . ARG A 1 404 ? 0.470 -5.819 -0.857 1.00 95.81 404 ARG A C 1
ATOM 3159 O O . ARG A 1 404 ? 0.468 -4.681 -0.379 1.00 95.81 404 ARG A O 1
ATOM 3166 N N . ASN A 1 405 ? 1.580 -6.478 -1.187 1.00 94.75 405 ASN A N 1
ATOM 3167 C CA . ASN A 1 405 ? 2.924 -5.897 -1.134 1.00 94.75 405 ASN A CA 1
ATOM 3168 C C . ASN A 1 405 ? 3.276 -5.337 0.257 1.00 94.75 405 ASN A C 1
ATOM 3170 O O . ASN A 1 405 ? 3.678 -4.185 0.390 1.00 94.75 405 ASN A O 1
ATOM 3174 N N . PHE A 1 406 ? 3.014 -6.116 1.306 1.00 95.88 406 PHE A N 1
ATOM 3175 C CA . PHE A 1 406 ? 3.082 -5.664 2.699 1.00 95.88 406 PHE A CA 1
ATOM 3176 C C . PHE A 1 406 ? 4.235 -6.308 3.488 1.00 95.88 406 PHE A C 1
ATOM 3178 O O . PHE A 1 406 ? 4.204 -6.370 4.716 1.00 95.88 406 PHE A O 1
ATOM 3185 N N . GLY A 1 407 ? 5.291 -6.761 2.811 1.00 94.38 407 GLY A N 1
ATOM 3186 C CA . GLY A 1 407 ? 6.549 -7.172 3.438 1.00 94.38 407 GLY A CA 1
ATOM 3187 C C . GLY A 1 407 ? 7.222 -6.052 4.232 1.00 94.38 407 GLY A C 1
ATOM 3188 O O . GLY A 1 407 ? 7.903 -6.326 5.216 1.00 94.38 407 GLY A O 1
ATOM 3189 N N . GLY A 1 408 ? 6.980 -4.795 3.843 1.00 92.31 408 GLY A N 1
ATOM 3190 C CA . GLY A 1 408 ? 7.502 -3.603 4.512 1.00 92.31 408 GLY A CA 1
ATOM 3191 C C . GLY A 1 408 ? 6.571 -3.093 5.610 1.00 92.31 408 GLY A C 1
ATOM 3192 O O . GLY A 1 408 ? 6.902 -2.134 6.305 1.00 92.31 408 GLY A O 1
ATOM 3193 N N . GLY A 1 409 ? 5.421 -3.748 5.781 1.00 95.44 409 GLY A N 1
ATOM 3194 C CA . GLY A 1 409 ? 4.314 -3.263 6.583 1.00 95.44 409 GLY A CA 1
ATOM 3195 C C . GLY A 1 409 ? 3.309 -2.444 5.778 1.00 95.44 409 GLY A C 1
ATOM 3196 O O . GLY A 1 409 ? 3.667 -1.733 4.842 1.00 95.44 409 GLY A O 1
ATOM 3197 N N . LEU A 1 410 ? 2.044 -2.537 6.171 1.00 97.25 410 LEU A N 1
ATOM 3198 C CA . LEU A 1 410 ? 0.937 -1.785 5.592 1.00 97.25 410 LEU A CA 1
ATOM 3199 C C . LEU A 1 410 ? -0.094 -1.480 6.676 1.00 97.25 410 LEU A C 1
ATOM 3201 O O . LEU A 1 410 ? -0.641 -2.408 7.274 1.00 97.25 410 LEU A O 1
ATOM 3205 N N . TYR A 1 411 ? -0.410 -0.205 6.888 1.00 98.31 411 TYR A N 1
ATOM 3206 C CA . TYR A 1 411 ? -1.636 0.178 7.583 1.00 98.31 411 TYR A CA 1
ATOM 3207 C C . TYR A 1 411 ? -2.744 0.335 6.554 1.00 98.31 411 TYR A C 1
ATOM 3209 O O . TYR A 1 411 ? -2.707 1.243 5.725 1.00 98.31 411 TYR A O 1
ATOM 3217 N N . LYS A 1 412 ? -3.748 -0.534 6.647 1.00 98.31 412 LYS A N 1
ATOM 3218 C CA . LYS A 1 412 ? -5.020 -0.367 5.954 1.00 98.31 412 LYS A CA 1
ATOM 3219 C C . LYS A 1 412 ? -5.896 0.565 6.781 1.00 98.31 412 LYS A C 1
ATOM 3221 O O . LYS A 1 412 ? -6.222 0.222 7.920 1.00 98.31 412 LYS A O 1
ATOM 3226 N N . ARG A 1 413 ? -6.247 1.730 6.240 1.00 98.00 413 ARG A N 1
ATOM 3227 C CA . ARG A 1 413 ? -6.878 2.824 6.998 1.00 98.00 413 ARG A CA 1
ATOM 3228 C C . ARG A 1 413 ? -8.339 3.009 6.617 1.00 98.00 413 ARG A C 1
ATOM 3230 O O . ARG A 1 413 ? -8.724 2.816 5.466 1.00 98.00 413 ARG A O 1
ATOM 3237 N N . PHE A 1 414 ? -9.147 3.407 7.592 1.00 98.00 414 PHE A N 1
ATOM 3238 C CA . PHE A 1 414 ? -10.577 3.629 7.438 1.00 98.00 414 PHE A CA 1
ATOM 3239 C C . PHE A 1 414 ? -11.020 4.830 8.274 1.00 98.00 414 PHE A C 1
ATOM 3241 O O . PHE A 1 414 ? -10.645 4.937 9.441 1.00 98.00 414 PHE A O 1
ATOM 3248 N N . ALA A 1 415 ? -11.869 5.688 7.715 1.00 97.50 415 ALA A N 1
ATOM 3249 C CA . ALA A 1 415 ? -12.718 6.557 8.519 1.00 97.50 415 ALA A CA 1
ATOM 3250 C C . ALA A 1 415 ? -13.911 5.725 8.983 1.00 97.50 415 ALA A C 1
ATOM 3252 O O . ALA A 1 415 ? -14.519 5.035 8.164 1.00 97.50 415 ALA A O 1
ATOM 3253 N N . VAL A 1 416 ? -14.232 5.761 10.274 1.00 97.31 416 VAL A N 1
ATOM 3254 C CA . VAL A 1 416 ? -15.359 5.024 10.856 1.00 97.31 416 VAL A CA 1
ATOM 3255 C C . VAL A 1 416 ? -16.183 5.921 11.769 1.00 97.31 416 VAL A C 1
ATOM 3257 O O . VAL A 1 416 ? -15.632 6.794 12.430 1.00 97.31 416 VAL A O 1
ATOM 3260 N N . SER A 1 417 ? -17.489 5.689 11.850 1.00 96.12 417 SER A N 1
ATOM 3261 C CA . SER A 1 417 ? -18.373 6.360 12.808 1.00 96.12 417 SER A CA 1
ATOM 3262 C C . SER A 1 417 ? -19.092 5.342 13.680 1.00 96.12 417 SER A C 1
ATOM 3264 O O . SER A 1 417 ? -19.640 4.365 13.165 1.00 96.12 417 SER A O 1
ATOM 3266 N N . GLY A 1 418 ? -19.112 5.575 14.990 1.00 94.06 418 GLY A N 1
ATOM 3267 C CA . GLY A 1 418 ? -19.893 4.791 15.935 1.00 94.06 418 GLY A CA 1
ATOM 3268 C C . GLY A 1 418 ? -20.955 5.614 16.677 1.00 94.06 418 GLY A C 1
ATOM 3269 O O . GLY A 1 418 ? -21.024 6.832 16.510 1.00 94.06 418 GLY A O 1
ATOM 3270 N N . PRO A 1 419 ? -21.780 4.961 17.514 1.00 94.62 419 PRO A N 1
ATOM 3271 C CA . PRO A 1 419 ? -21.655 3.561 17.917 1.00 94.62 419 PRO A CA 1
ATOM 3272 C C . PRO A 1 419 ? -22.007 2.590 16.781 1.00 94.62 419 PRO A C 1
ATOM 3274 O O . PRO A 1 419 ? -23.095 2.642 16.218 1.00 94.62 419 PRO A O 1
ATOM 3277 N N . ALA A 1 420 ? -21.085 1.684 16.441 1.00 95.00 420 ALA A N 1
ATOM 3278 C CA . ALA A 1 420 ? -21.286 0.704 15.370 1.00 95.00 420 ALA A CA 1
ATOM 3279 C C . ALA A 1 420 ? -20.573 -0.617 15.676 1.00 95.00 420 ALA A C 1
ATOM 3281 O O . ALA A 1 420 ? -19.480 -0.638 16.242 1.00 95.00 420 ALA A O 1
ATOM 3282 N N . SER A 1 421 ? -21.174 -1.740 15.279 1.00 96.50 421 SER A N 1
ATOM 3283 C CA . SER A 1 421 ? -20.534 -3.056 15.341 1.00 96.50 421 SER A CA 1
ATOM 3284 C C . SER A 1 421 ? -20.125 -3.478 13.938 1.00 96.50 421 SER A C 1
ATOM 3286 O O . SER A 1 421 ? -20.971 -3.860 13.137 1.00 96.50 421 SER A O 1
ATOM 3288 N N . LEU A 1 422 ? -18.826 -3.428 13.658 1.00 98.12 422 LEU A N 1
ATOM 3289 C CA . LEU A 1 422 ? -18.266 -3.744 12.349 1.00 98.12 422 LEU A CA 1
ATOM 3290 C C . LEU A 1 422 ? -17.611 -5.122 12.377 1.00 98.12 422 LEU A C 1
ATOM 3292 O O . LEU A 1 422 ? -16.785 -5.410 13.248 1.00 98.12 422 LEU A O 1
ATOM 3296 N N . GLN A 1 423 ? -17.963 -5.974 11.420 1.00 98.12 423 GLN A N 1
ATOM 3297 C CA . GLN A 1 423 ? -17.329 -7.266 11.205 1.00 98.12 423 GLN A CA 1
ATOM 3298 C C . GLN A 1 423 ? -16.423 -7.203 9.976 1.00 98.12 423 GLN A C 1
ATOM 3300 O O . GLN A 1 423 ? -16.888 -7.106 8.847 1.00 98.12 423 GLN A O 1
ATOM 3305 N N . PHE A 1 424 ? -15.125 -7.321 10.209 1.00 98.56 424 PHE A N 1
ATOM 3306 C CA . PHE A 1 424 ? -14.104 -7.491 9.192 1.00 98.56 424 PHE A CA 1
ATOM 3307 C C . PHE A 1 424 ? -13.913 -8.984 8.936 1.00 98.56 424 PHE A C 1
ATOM 3309 O O . PHE A 1 424 ? -13.611 -9.741 9.861 1.00 98.56 424 PHE A O 1
ATOM 3316 N N . ARG A 1 425 ? -14.039 -9.405 7.680 1.00 98.12 425 ARG A N 1
ATOM 3317 C CA . ARG A 1 425 ? -13.541 -10.696 7.204 1.00 98.12 425 ARG A CA 1
ATOM 3318 C C . ARG A 1 425 ? -12.310 -10.450 6.354 1.00 98.12 425 ARG A C 1
ATOM 3320 O O . ARG A 1 425 ? -12.382 -9.770 5.332 1.00 98.12 425 ARG A O 1
ATOM 3327 N N . ILE A 1 426 ? -11.190 -11.001 6.795 1.00 98.50 426 ILE A N 1
ATOM 3328 C CA . ILE A 1 426 ? -9.921 -10.965 6.083 1.00 98.50 426 ILE A CA 1
ATOM 3329 C C . ILE A 1 426 ? -9.802 -12.300 5.361 1.00 98.50 426 ILE A C 1
ATOM 3331 O O . ILE A 1 426 ? -9.454 -13.318 5.957 1.00 98.50 426 ILE A O 1
ATOM 3335 N N . TRP A 1 427 ? -10.163 -12.286 4.085 1.00 97.75 427 TRP A N 1
ATOM 3336 C CA . TRP A 1 427 ? -10.074 -13.429 3.196 1.00 97.75 427 TRP A CA 1
ATOM 3337 C C . TRP A 1 427 ? -8.605 -13.706 2.916 1.00 97.75 427 TRP A C 1
ATOM 3339 O O . TRP A 1 427 ? -7.898 -12.830 2.406 1.00 97.75 427 TRP A O 1
ATOM 3349 N N . ARG A 1 428 ? -8.141 -14.921 3.214 1.00 94.62 428 ARG A N 1
ATOM 3350 C CA . ARG A 1 428 ? -6.729 -15.274 2.990 1.00 94.62 428 ARG A CA 1
ATOM 3351 C C . ARG A 1 428 ? -6.367 -15.401 1.511 1.00 94.62 428 ARG A C 1
ATOM 3353 O O . ARG A 1 428 ? -5.190 -15.480 1.166 1.00 94.62 428 ARG A O 1
ATOM 3360 N N . ASN A 1 429 ? -7.373 -15.425 0.637 1.00 94.94 429 ASN A N 1
ATOM 3361 C CA . ASN A 1 429 ? -7.224 -15.640 -0.795 1.00 94.94 429 ASN A CA 1
ATOM 3362 C C . ASN A 1 429 ? -6.460 -16.941 -1.083 1.00 94.94 429 ASN A C 1
ATOM 3364 O O . ASN A 1 429 ? -6.839 -18.006 -0.595 1.00 94.94 429 ASN A O 1
ATOM 3368 N N . MET A 1 430 ? -5.387 -16.860 -1.867 1.00 95.38 430 MET A N 1
ATOM 3369 C CA . MET A 1 430 ? -4.499 -17.988 -2.154 1.00 95.38 430 MET A CA 1
ATOM 3370 C C . MET A 1 430 ? -3.294 -18.061 -1.204 1.00 95.38 430 MET A C 1
ATOM 3372 O O . MET A 1 430 ? -2.397 -18.859 -1.457 1.00 95.38 430 MET A O 1
ATOM 3376 N N . SER A 1 431 ? -3.281 -17.268 -0.126 1.00 95.62 431 SER A N 1
ATOM 3377 C CA . SER A 1 431 ? -2.203 -17.257 0.870 1.00 95.62 431 SER A CA 1
ATOM 3378 C C . SER A 1 431 ? -2.309 -18.436 1.838 1.00 95.62 431 SER A C 1
ATOM 3380 O O . SER A 1 431 ? -3.413 -18.924 2.116 1.00 95.62 431 SER A O 1
ATOM 3382 N N . ILE A 1 432 ? -1.177 -18.862 2.402 1.00 94.44 432 ILE A N 1
ATOM 3383 C CA . ILE A 1 432 ? -1.109 -19.965 3.375 1.00 94.44 432 ILE A CA 1
ATOM 3384 C C . ILE A 1 432 ? -1.994 -19.689 4.600 1.00 94.44 432 ILE A C 1
ATOM 3386 O O . ILE A 1 432 ? -2.765 -20.553 5.000 1.00 94.44 432 ILE A O 1
ATOM 3390 N N . ASN A 1 433 ? -1.935 -18.483 5.158 1.00 95.25 433 ASN A N 1
ATOM 3391 C CA . ASN A 1 433 ? -2.710 -18.052 6.326 1.00 95.25 433 ASN A CA 1
ATOM 3392 C C . ASN A 1 433 ? -2.933 -16.529 6.299 1.00 95.25 433 ASN A C 1
ATOM 3394 O O . ASN A 1 433 ? -2.354 -15.829 5.469 1.00 95.25 433 ASN A O 1
ATOM 3398 N N . VAL A 1 434 ? -3.760 -15.997 7.196 1.00 96.94 434 VAL A N 1
ATOM 3399 C CA . VAL A 1 434 ? -3.866 -14.552 7.463 1.00 96.94 434 VAL A CA 1
ATOM 3400 C C . VAL A 1 434 ? -2.882 -14.158 8.557 1.00 96.94 434 VAL A C 1
ATOM 3402 O O . VAL A 1 434 ? -2.720 -14.884 9.528 1.00 96.94 434 VAL A O 1
ATOM 3405 N N . LEU A 1 435 ? -2.275 -12.976 8.435 1.00 97.12 435 LEU A N 1
ATOM 3406 C CA . LEU A 1 435 ? -1.446 -12.360 9.473 1.00 97.12 435 LEU A CA 1
ATOM 3407 C C . LEU A 1 435 ? -1.958 -10.946 9.743 1.00 97.12 435 LEU A C 1
ATOM 3409 O O . LEU A 1 435 ? -1.834 -10.082 8.878 1.00 97.12 435 LEU A O 1
ATOM 3413 N N . LEU A 1 436 ? -2.522 -10.713 10.928 1.00 98.38 436 LEU A N 1
ATOM 3414 C CA . LEU A 1 436 ? -2.902 -9.383 11.408 1.00 98.38 436 LEU A CA 1
ATOM 3415 C C . LEU A 1 436 ? -2.063 -9.034 12.637 1.00 98.38 436 LEU A C 1
ATOM 3417 O O . LEU A 1 436 ? -2.159 -9.694 13.670 1.00 98.38 436 LEU A O 1
ATOM 3421 N N . SER A 1 437 ? -1.256 -7.987 12.538 1.00 98.19 437 SER A N 1
ATOM 3422 C CA . SER A 1 437 ? -0.237 -7.671 13.543 1.00 98.19 437 SER A CA 1
ATOM 3423 C C . SER A 1 437 ? -0.698 -6.595 14.530 1.00 98.19 437 SER A C 1
ATOM 3425 O O . SER A 1 437 ? -0.236 -6.563 15.670 1.00 98.19 437 SER A O 1
ATOM 3427 N N . GLY A 1 438 ? -1.644 -5.736 14.141 1.00 98.19 438 GLY A N 1
ATOM 3428 C CA . GLY A 1 438 ? -2.204 -4.741 15.054 1.00 98.19 438 GLY A CA 1
ATOM 3429 C C . GLY A 1 438 ? -3.516 -4.108 14.602 1.00 98.19 438 GLY A C 1
ATOM 3430 O O . GLY A 1 438 ? -3.884 -4.172 13.429 1.00 98.19 438 GLY A O 1
ATOM 3431 N N . VAL A 1 439 ? -4.214 -3.499 15.561 1.00 98.50 439 VAL A N 1
ATOM 3432 C CA . VAL A 1 439 ? -5.445 -2.717 15.373 1.00 98.50 439 VAL A CA 1
ATOM 3433 C C . VAL A 1 439 ? -5.287 -1.399 16.122 1.00 98.50 439 VAL A C 1
ATOM 3435 O O . VAL A 1 439 ? -4.942 -1.405 17.302 1.00 98.50 439 VAL A O 1
ATOM 3438 N N . PHE A 1 440 ? -5.548 -0.281 15.456 1.00 97.75 440 PHE A N 1
ATOM 3439 C CA . PHE A 1 440 ? -5.335 1.062 15.992 1.00 97.75 440 PHE A CA 1
ATOM 3440 C C . PHE A 1 440 ? -6.574 1.924 15.776 1.00 97.75 440 PHE A C 1
ATOM 3442 O O . PHE A 1 440 ? -7.206 1.832 14.726 1.00 97.75 440 PHE A O 1
ATOM 3449 N N . LEU A 1 441 ? -6.913 2.747 16.762 1.00 95.56 441 LEU A N 1
ATOM 3450 C CA . LEU A 1 441 ? -7.978 3.737 16.703 1.00 95.56 441 LEU A CA 1
ATOM 3451 C C . LEU A 1 441 ? -7.407 5.096 17.107 1.00 95.56 441 LEU A C 1
ATOM 3453 O O . LEU A 1 441 ? -6.694 5.191 18.112 1.00 95.56 441 LEU A O 1
ATOM 3457 N N . ASP A 1 442 ? -7.774 6.128 16.356 1.00 92.12 442 ASP A N 1
ATOM 3458 C CA . ASP A 1 442 ? -7.365 7.514 16.568 1.00 92.12 442 ASP A CA 1
ATOM 3459 C C . ASP A 1 442 ? -8.512 8.486 16.270 1.00 92.12 442 ASP A C 1
ATOM 3461 O O . ASP A 1 442 ? -9.487 8.133 15.610 1.00 92.12 442 ASP A O 1
ATOM 3465 N N . THR A 1 443 ? -8.384 9.732 16.726 1.00 88.25 443 THR A N 1
ATOM 3466 C CA . THR A 1 443 ? -9.335 10.805 16.402 1.00 88.25 443 THR A CA 1
ATOM 3467 C C . THR A 1 443 ? -8.837 11.609 15.196 1.00 88.25 443 THR A C 1
ATOM 3469 O O . THR A 1 443 ? -7.690 12.071 15.217 1.00 88.25 443 THR A O 1
ATOM 3472 N N . PRO A 1 444 ? -9.681 11.844 14.175 1.00 88.75 444 PRO A N 1
ATOM 3473 C CA . PRO A 1 444 ? -9.370 12.720 13.053 1.00 88.75 444 PRO A CA 1
ATOM 3474 C C . PRO A 1 444 ? -9.509 14.184 13.486 1.00 88.75 444 PRO A C 1
ATOM 3476 O O . PRO A 1 444 ? -10.506 14.838 13.201 1.00 88.75 444 PRO A O 1
ATOM 3479 N N . SER A 1 445 ? -8.529 14.704 14.223 1.00 84.81 445 SER A N 1
ATOM 3480 C CA . SER A 1 445 ? -8.531 16.104 14.651 1.00 84.81 445 SER A CA 1
ATOM 3481 C C . SER A 1 445 ? -7.266 16.822 14.212 1.00 84.81 445 SER A C 1
ATOM 3483 O O . SER A 1 445 ? -6.169 16.264 14.266 1.00 84.81 445 SER A O 1
ATOM 3485 N N . LEU A 1 446 ? -7.430 18.090 13.849 1.00 85.62 446 LEU A N 1
ATOM 3486 C CA . LEU A 1 446 ? -6.333 19.029 13.661 1.00 85.62 446 LEU A CA 1
ATOM 3487 C C . LEU A 1 446 ? -6.286 19.989 14.863 1.00 85.62 446 LEU A C 1
ATOM 3489 O O . LEU A 1 446 ? -7.347 20.429 15.306 1.00 85.62 446 LEU A O 1
ATOM 3493 N N . PRO A 1 447 ? -5.101 20.302 15.409 1.00 80.75 447 PRO A N 1
ATOM 3494 C CA . PRO A 1 447 ? -4.932 21.371 16.401 1.00 80.75 447 PRO A CA 1
ATOM 3495 C C . PRO A 1 447 ? -5.182 22.757 15.785 1.00 80.75 447 PRO A C 1
ATOM 3497 O O . PRO A 1 447 ? -5.186 22.877 14.562 1.00 80.75 447 PRO A O 1
ATOM 3500 N N . ASP A 1 448 ? -5.374 23.798 16.601 1.00 75.88 448 ASP A N 1
ATOM 3501 C CA . ASP A 1 448 ? -5.543 25.179 16.121 1.00 75.88 448 ASP A CA 1
ATOM 3502 C C . ASP A 1 448 ? -4.290 25.722 15.408 1.00 75.88 448 ASP A C 1
ATOM 3504 O O . ASP A 1 448 ? -3.169 25.399 15.806 1.00 75.88 448 ASP A O 1
ATOM 3508 N N . PRO A 1 449 ? -4.441 26.549 14.354 1.00 73.00 449 PRO A N 1
ATOM 3509 C CA . PRO A 1 449 ? -3.292 27.129 13.668 1.00 73.00 449 PRO A CA 1
ATOM 3510 C C . PRO A 1 449 ? -2.506 28.072 14.603 1.00 73.00 449 PRO A C 1
ATOM 3512 O O . PRO A 1 449 ? -3.118 28.803 15.387 1.00 73.00 449 PRO A O 1
ATOM 3515 N N . PRO A 1 450 ? -1.163 28.128 14.508 1.00 71.81 450 PRO A N 1
ATOM 3516 C CA . PRO A 1 450 ? -0.362 29.037 15.322 1.00 71.81 450 PRO A CA 1
ATOM 3517 C C . PRO A 1 450 ? -0.734 30.502 15.064 1.00 71.81 450 PRO A C 1
ATOM 3519 O O . PRO A 1 450 ? -0.845 30.927 13.913 1.00 71.81 450 PRO A O 1
ATOM 3522 N N . ALA A 1 451 ? -0.856 31.297 16.132 1.00 71.00 451 ALA A N 1
ATOM 3523 C CA . ALA A 1 451 ? -1.324 32.686 16.059 1.00 71.00 451 ALA A CA 1
ATOM 3524 C C . ALA A 1 451 ? -0.484 33.590 15.133 1.00 71.00 451 ALA A C 1
ATOM 3526 O O . ALA A 1 451 ? -1.015 34.537 14.558 1.00 71.00 451 ALA A O 1
ATOM 3527 N N . CYS A 1 452 ? 0.808 33.288 14.947 1.00 66.88 452 CYS A N 1
ATOM 3528 C CA . CYS A 1 452 ? 1.692 34.042 14.052 1.00 66.88 452 CYS A CA 1
ATOM 3529 C C . CYS A 1 452 ? 1.295 33.959 12.567 1.00 66.88 452 CYS A C 1
ATOM 3531 O O . CYS A 1 452 ? 1.665 34.843 11.804 1.00 66.88 452 CYS A O 1
ATOM 3533 N N . LEU A 1 453 ? 0.523 32.949 12.147 1.00 65.12 453 LEU A N 1
ATOM 3534 C CA . LEU A 1 453 ? 0.001 32.859 10.776 1.00 65.12 453 LEU A CA 1
ATOM 3535 C C . LEU A 1 453 ? -1.321 33.607 10.580 1.00 65.12 453 LEU A C 1
ATOM 3537 O O . LEU A 1 453 ? -1.689 33.901 9.446 1.00 65.12 453 LEU A O 1
ATOM 3541 N N . SER A 1 454 ? -2.005 33.958 11.668 1.00 60.41 454 SER A N 1
ATOM 3542 C CA . SER A 1 454 ? -3.270 34.699 11.640 1.00 60.41 454 SER A CA 1
ATOM 3543 C C . SER A 1 454 ? -3.080 36.216 11.477 1.00 60.41 454 SER A C 1
ATOM 3545 O O . SER A 1 454 ? -4.059 36.954 11.439 1.00 60.41 454 SER A O 1
ATOM 3547 N N . ALA A 1 455 ? -1.835 36.699 11.384 1.00 53.56 455 ALA A N 1
ATOM 3548 C CA . ALA A 1 455 ? -1.491 38.117 11.295 1.00 53.56 455 ALA A CA 1
ATOM 3549 C C . ALA A 1 455 ? -1.123 38.533 9.849 1.00 53.56 455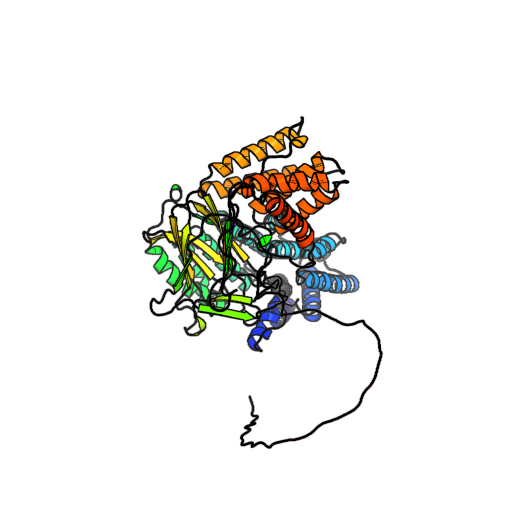 ALA A C 1
ATOM 3551 O O . ALA A 1 455 ? 0.048 38.611 9.497 1.00 53.56 455 ALA A O 1
ATOM 3552 N N . ALA A 1 456 ? -2.154 38.827 9.044 1.00 53.62 456 ALA A N 1
ATOM 3553 C CA . ALA A 1 456 ? -2.165 39.526 7.743 1.00 53.62 456 ALA A CA 1
ATOM 3554 C C . ALA A 1 456 ? -1.475 38.885 6.505 1.00 53.62 456 ALA A C 1
ATOM 3556 O O . ALA A 1 456 ? -0.322 38.456 6.517 1.00 53.62 456 ALA A O 1
ATOM 3557 N N . GLY A 1 457 ? -2.179 38.929 5.361 1.00 67.25 457 GLY A N 1
ATOM 3558 C CA . GLY A 1 457 ? -1.664 38.606 4.018 1.00 67.25 457 GLY A CA 1
ATOM 3559 C C . GLY A 1 457 ? -2.017 37.195 3.520 1.00 67.25 457 GLY A C 1
ATOM 3560 O O . GLY A 1 457 ? -3.026 36.619 3.911 1.00 67.25 457 GLY A O 1
ATOM 3561 N N . GLN A 1 458 ? -1.184 36.598 2.656 1.00 66.56 458 GLN A N 1
ATOM 3562 C CA . GLN A 1 458 ? -1.409 35.233 2.130 1.00 66.56 458 GLN A CA 1
ATOM 3563 C C . GLN A 1 458 ? -1.443 34.152 3.232 1.00 66.56 458 GLN A C 1
ATOM 3565 O O . GLN A 1 458 ? -2.084 33.116 3.064 1.00 66.56 458 GLN A O 1
ATOM 3570 N N . ASN A 1 459 ? -0.792 34.401 4.374 1.00 73.06 459 ASN A N 1
ATOM 3571 C CA . ASN A 1 459 ? -0.815 33.507 5.535 1.00 73.06 459 ASN A CA 1
ATOM 3572 C C . ASN A 1 459 ? -2.195 33.426 6.194 1.00 73.06 459 ASN A C 1
ATOM 3574 O O . ASN A 1 459 ? -2.584 32.348 6.638 1.00 73.06 459 ASN A O 1
ATOM 3578 N N . GLU A 1 460 ? -2.959 34.520 6.170 1.00 76.00 460 GLU A N 1
ATOM 3579 C CA . GLU A 1 460 ? -4.321 34.563 6.700 1.00 76.00 460 GLU A CA 1
ATOM 3580 C C . GLU A 1 460 ? -5.227 33.608 5.917 1.00 76.00 460 GLU A C 1
ATOM 3582 O O . GLU A 1 460 ? -5.913 32.782 6.506 1.00 76.00 460 GLU A O 1
ATOM 3587 N N . THR A 1 461 ? -5.136 33.610 4.581 1.00 85.25 461 THR A N 1
ATOM 3588 C CA . THR A 1 461 ? -5.901 32.682 3.731 1.00 85.25 461 THR A CA 1
ATOM 3589 C C . THR A 1 461 ? -5.564 31.215 4.024 1.00 85.25 461 THR A C 1
ATOM 3591 O O . THR A 1 461 ? -6.463 30.373 4.079 1.00 85.25 461 THR A O 1
ATOM 3594 N N . LEU A 1 462 ? -4.284 30.889 4.239 1.00 87.00 462 LEU A N 1
ATOM 3595 C CA . LEU A 1 462 ? -3.851 29.528 4.581 1.00 87.00 462 LEU A CA 1
ATOM 3596 C C . LEU A 1 462 ? -4.347 29.106 5.971 1.00 87.00 462 LEU A C 1
ATOM 3598 O O . LEU A 1 462 ? -4.842 27.989 6.128 1.00 87.00 462 LEU A O 1
ATOM 3602 N N . ALA A 1 463 ? -4.268 30.002 6.958 1.00 84.75 463 ALA A N 1
ATOM 3603 C CA . ALA A 1 463 ? -4.790 29.772 8.301 1.00 84.75 463 ALA A CA 1
ATOM 3604 C C . ALA A 1 463 ? -6.318 29.585 8.291 1.00 84.75 463 ALA A C 1
ATOM 3606 O O . ALA A 1 463 ? -6.821 28.657 8.923 1.00 84.75 463 ALA A O 1
ATOM 3607 N N . THR A 1 464 ? -7.059 30.388 7.517 1.00 90.00 464 THR A N 1
ATOM 3608 C CA . THR A 1 464 ? -8.515 30.251 7.348 1.00 90.00 464 THR A CA 1
ATOM 3609 C C . THR A 1 464 ? -8.893 28.926 6.695 1.00 90.00 464 THR A C 1
ATOM 3611 O O . THR A 1 464 ? -9.812 28.259 7.172 1.00 90.00 464 THR A O 1
ATOM 3614 N N . ARG A 1 465 ? -8.190 28.504 5.634 1.00 92.62 465 ARG A N 1
ATOM 3615 C CA . ARG A 1 465 ? -8.429 27.196 4.997 1.00 92.62 465 ARG A CA 1
ATOM 3616 C C . ARG A 1 465 ? -8.172 26.045 5.965 1.00 92.62 465 ARG A C 1
ATOM 3618 O O . ARG A 1 465 ? -9.003 25.151 6.080 1.00 92.62 465 ARG A O 1
ATOM 3625 N N . TYR A 1 466 ? -7.076 26.104 6.718 1.00 91.75 466 TYR A N 1
ATOM 3626 C CA . TYR A 1 466 ? -6.757 25.104 7.736 1.00 91.75 466 TYR A CA 1
ATOM 3627 C C . TYR A 1 466 ? -7.798 25.059 8.866 1.00 91.75 466 TYR A C 1
ATOM 3629 O O . TYR A 1 466 ? -8.254 23.981 9.241 1.00 91.75 466 TYR A O 1
ATOM 3637 N N . ALA A 1 467 ? -8.232 26.217 9.373 1.00 91.00 467 ALA A N 1
ATOM 3638 C CA . ALA A 1 467 ? -9.294 26.303 10.374 1.00 91.00 467 ALA A CA 1
ATOM 3639 C C . ALA A 1 467 ? -10.634 25.769 9.835 1.00 91.00 467 ALA A C 1
ATOM 3641 O O . ALA A 1 467 ? -11.348 25.063 10.544 1.00 91.00 467 ALA A O 1
ATOM 3642 N N . SER A 1 468 ? -10.948 26.042 8.565 1.00 93.75 468 SER A N 1
ATOM 3643 C CA . SER A 1 468 ? -12.146 25.515 7.898 1.00 93.75 468 SER A CA 1
ATOM 3644 C C . SER A 1 468 ? -12.092 23.992 7.779 1.00 93.75 468 SER A C 1
ATOM 3646 O O . SER A 1 468 ? -13.060 23.321 8.128 1.00 93.75 468 SER A O 1
ATOM 3648 N N . LEU A 1 469 ? -10.945 23.433 7.376 1.00 95.56 469 LEU A N 1
ATOM 3649 C CA . LEU A 1 469 ? -10.718 21.987 7.343 1.00 95.56 469 LEU A CA 1
ATOM 3650 C C . LEU A 1 469 ? -10.858 21.364 8.741 1.00 95.56 469 LEU A C 1
ATOM 3652 O O . LEU A 1 469 ? -11.505 20.329 8.890 1.00 95.56 469 LEU A O 1
ATOM 3656 N N . ARG A 1 470 ? -10.311 22.009 9.780 1.00 93.81 470 ARG A N 1
ATOM 3657 C CA . ARG A 1 470 ? -10.452 21.575 11.179 1.00 93.81 470 ARG A CA 1
ATOM 3658 C C . ARG A 1 470 ? -11.918 21.511 11.617 1.00 93.81 470 ARG A C 1
ATOM 3660 O O . ARG A 1 470 ? -12.327 20.519 12.216 1.00 93.81 470 ARG A O 1
ATOM 3667 N N . LEU A 1 471 ? -12.701 22.553 11.335 1.00 93.06 471 LEU A N 1
ATOM 3668 C CA . LEU A 1 471 ? -14.130 22.596 11.669 1.00 93.06 471 LEU A CA 1
ATOM 3669 C C . LEU A 1 471 ? -14.930 21.547 10.886 1.00 93.06 471 LEU A C 1
ATOM 3671 O O . LEU A 1 471 ? -15.808 20.895 11.452 1.00 93.06 471 LEU A O 1
ATOM 3675 N N . ALA A 1 472 ? -14.593 21.343 9.612 1.00 95.06 472 ALA A N 1
ATOM 3676 C CA . ALA A 1 472 ? -15.212 20.314 8.789 1.00 95.06 472 ALA A CA 1
ATOM 3677 C C . ALA A 1 472 ? -14.933 18.908 9.346 1.00 95.06 472 ALA A C 1
ATOM 3679 O O . ALA A 1 472 ? -15.866 18.129 9.505 1.00 95.06 472 ALA A O 1
ATOM 3680 N N . LEU A 1 473 ? -13.692 18.607 9.752 1.00 93.62 473 LEU A N 1
ATOM 3681 C CA . LEU A 1 473 ? -13.334 17.328 10.386 1.00 93.62 473 LEU A CA 1
ATOM 3682 C C . LEU A 1 473 ? -14.131 17.048 11.667 1.00 93.62 473 LEU A C 1
ATOM 3684 O O . LEU A 1 473 ? -14.518 15.908 11.905 1.00 93.62 473 LEU A O 1
ATOM 3688 N N . ALA A 1 474 ? -14.406 18.075 12.477 1.00 89.44 474 ALA A N 1
ATOM 3689 C CA . ALA A 1 474 ? -15.137 17.922 13.736 1.00 89.44 474 ALA A CA 1
ATOM 3690 C C . ALA A 1 474 ? -16.610 17.503 13.553 1.00 89.44 474 ALA A C 1
ATOM 3692 O O . ALA A 1 474 ? -17.211 16.969 14.482 1.00 89.44 474 ALA A O 1
ATOM 3693 N N . SER A 1 475 ? -17.186 17.746 12.374 1.00 90.31 475 SER A N 1
ATOM 3694 C CA . SER A 1 475 ? -18.576 17.405 12.030 1.00 90.31 475 SER A CA 1
ATOM 3695 C C . SER A 1 475 ? -18.684 16.381 10.894 1.00 90.31 475 SER A C 1
ATOM 3697 O O . SER A 1 475 ? -19.787 16.072 10.448 1.00 90.31 475 SER A O 1
ATOM 3699 N N . ALA A 1 476 ? -17.548 15.849 10.437 1.00 94.19 476 ALA A N 1
ATOM 3700 C CA . ALA A 1 476 ? -17.467 14.971 9.283 1.00 94.19 476 ALA A CA 1
ATOM 3701 C C . ALA A 1 476 ? -18.120 13.616 9.543 1.00 94.19 476 ALA A C 1
ATOM 3703 O O . ALA A 1 476 ? -17.943 13.003 10.591 1.00 94.19 476 ALA A O 1
ATOM 3704 N N . THR A 1 477 ? -18.786 13.085 8.532 1.00 94.50 477 THR A N 1
ATOM 3705 C CA . THR A 1 477 ? -19.145 11.671 8.439 1.00 94.50 477 THR A CA 1
ATOM 3706 C C . THR A 1 477 ? -18.055 10.904 7.681 1.00 94.50 477 THR A C 1
ATOM 3708 O O . THR A 1 477 ? -17.255 11.513 6.964 1.00 94.50 477 THR A O 1
ATOM 3711 N N . PRO A 1 478 ? -17.993 9.561 7.771 1.00 95.38 478 PRO A N 1
ATOM 3712 C CA . PRO A 1 478 ? -17.011 8.773 7.024 1.00 95.38 478 PRO A CA 1
ATOM 3713 C C . PRO A 1 478 ? -16.998 9.051 5.513 1.00 95.38 478 PRO A C 1
ATOM 3715 O O . PRO A 1 478 ? -15.936 9.010 4.894 1.00 95.38 478 PRO A O 1
ATOM 3718 N N . THR A 1 479 ? -18.148 9.372 4.915 1.00 93.25 479 THR A N 1
ATOM 3719 C CA . THR A 1 479 ? -18.267 9.686 3.483 1.00 93.25 479 THR A CA 1
ATOM 3720 C C . THR A 1 479 ? -17.659 11.024 3.077 1.00 93.25 479 THR A C 1
ATOM 3722 O O . THR A 1 479 ? -17.355 11.195 1.898 1.00 93.25 479 THR A O 1
ATOM 3725 N N . ASP A 1 480 ? -17.417 11.934 4.023 1.00 94.50 480 ASP A N 1
ATOM 3726 C CA . ASP A 1 480 ? -16.810 13.244 3.750 1.00 94.50 480 ASP A CA 1
ATOM 3727 C C . ASP A 1 480 ? -15.278 13.163 3.643 1.00 94.50 480 ASP A C 1
ATOM 3729 O O . ASP A 1 480 ? -14.644 14.001 2.998 1.00 94.50 480 ASP A O 1
ATOM 3733 N N . PHE A 1 481 ? -14.661 12.131 4.232 1.00 95.06 481 PHE A N 1
ATOM 3734 C CA . PHE A 1 481 ? -13.202 12.010 4.324 1.00 95.06 481 PHE A CA 1
ATOM 3735 C C . PHE A 1 481 ? -12.462 12.069 2.986 1.00 95.06 481 PHE A C 1
ATOM 3737 O O . PHE A 1 481 ? -11.450 12.763 2.940 1.00 95.06 481 PHE A O 1
ATOM 3744 N N . PRO A 1 482 ? -12.910 11.421 1.894 1.00 91.62 482 PRO A N 1
ATOM 3745 C CA . PRO A 1 482 ? -12.230 11.549 0.607 1.00 91.62 482 PRO A CA 1
ATOM 3746 C C . PRO A 1 482 ? -12.080 13.007 0.145 1.00 91.62 482 PRO A C 1
ATOM 3748 O O . PRO A 1 482 ? -11.015 13.396 -0.330 1.00 91.62 482 PRO A O 1
ATOM 3751 N N . ALA A 1 483 ? -13.112 13.837 0.336 1.00 93.38 483 ALA A N 1
ATOM 3752 C CA . ALA A 1 483 ? -13.057 15.256 -0.008 1.00 93.38 483 ALA A CA 1
ATOM 3753 C C . ALA A 1 483 ? -12.172 16.049 0.969 1.00 93.38 483 ALA A C 1
ATOM 3755 O O . ALA A 1 483 ? -11.396 16.903 0.545 1.00 93.38 483 ALA A O 1
ATOM 3756 N N . LEU A 1 484 ? -12.236 15.737 2.267 1.00 95.31 484 LEU A N 1
ATOM 3757 C CA . LEU A 1 484 ? -11.408 16.385 3.292 1.00 95.31 484 LEU A CA 1
ATOM 3758 C C . LEU A 1 484 ? -9.914 16.083 3.109 1.00 95.31 484 LEU A C 1
ATOM 3760 O O . LEU A 1 484 ? -9.083 16.975 3.274 1.00 95.31 484 LEU A O 1
ATOM 3764 N N . LEU A 1 485 ? -9.562 14.850 2.735 1.00 93.38 485 LEU A N 1
ATOM 3765 C CA . LEU A 1 485 ? -8.184 14.474 2.416 1.00 93.38 485 LEU A CA 1
ATOM 3766 C C . LEU A 1 485 ? -7.696 15.172 1.140 1.00 93.38 485 LEU A C 1
ATOM 3768 O O . LEU A 1 485 ? -6.571 15.662 1.122 1.00 93.38 485 LEU A O 1
ATOM 3772 N N . ALA A 1 486 ? -8.551 15.315 0.122 1.00 91.81 486 ALA A N 1
ATOM 3773 C CA . ALA A 1 486 ? -8.214 16.086 -1.074 1.00 91.81 486 ALA A CA 1
ATOM 3774 C C . ALA A 1 486 ? -7.967 17.579 -0.768 1.00 91.81 486 ALA A C 1
ATOM 3776 O O . ALA A 1 486 ? -7.020 18.162 -1.297 1.00 91.81 486 ALA A O 1
ATOM 3777 N N . GLU A 1 487 ? -8.760 18.198 0.117 1.00 94.94 487 GLU A N 1
ATOM 3778 C CA . GLU A 1 487 ? -8.510 19.577 0.572 1.00 94.94 487 GLU A CA 1
ATOM 3779 C C . GLU A 1 487 ? -7.227 19.678 1.410 1.00 94.94 487 GLU A C 1
ATOM 3781 O O . GLU A 1 487 ? -6.445 20.613 1.228 1.00 94.94 487 GLU A O 1
ATOM 3786 N N . SER A 1 488 ? -6.961 18.696 2.280 1.00 94.25 488 SER A N 1
ATOM 3787 C CA . SER A 1 488 ? -5.694 18.591 3.018 1.00 94.25 488 SER A CA 1
ATOM 3788 C C . SER A 1 488 ? -4.498 18.554 2.063 1.00 94.25 488 SER A C 1
ATOM 3790 O O . SER A 1 488 ? -3.520 19.279 2.257 1.00 94.25 488 SER A O 1
ATOM 3792 N N . ASP A 1 489 ? -4.588 17.769 0.990 1.00 91.25 489 ASP A N 1
ATOM 3793 C CA . ASP A 1 489 ? -3.561 17.695 -0.045 1.00 91.25 489 ASP A CA 1
ATOM 3794 C C . ASP A 1 489 ? -3.406 19.020 -0.806 1.00 91.25 489 ASP A C 1
ATOM 3796 O O . ASP A 1 489 ? -2.280 19.478 -1.027 1.00 91.25 489 ASP A O 1
ATOM 3800 N N . ALA A 1 490 ? -4.498 19.685 -1.185 1.00 92.12 490 ALA A N 1
ATOM 3801 C CA . ALA A 1 490 ? -4.436 20.994 -1.839 1.00 92.12 490 ALA A CA 1
ATOM 3802 C C . ALA A 1 490 ? -3.805 22.069 -0.932 1.00 92.12 490 ALA A C 1
ATOM 3804 O O . ALA A 1 490 ? -3.085 22.963 -1.395 1.00 92.12 490 ALA A O 1
ATOM 3805 N N . LEU A 1 491 ? -4.060 21.991 0.374 1.00 93.25 491 LEU A N 1
ATOM 3806 C CA . LEU A 1 491 ? -3.466 22.884 1.361 1.00 93.25 491 LEU A CA 1
ATOM 3807 C C . LEU A 1 491 ? -1.969 22.600 1.562 1.00 93.25 491 LEU A C 1
ATOM 3809 O O . LEU A 1 491 ? -1.188 23.549 1.645 1.00 93.25 491 LEU A O 1
ATOM 3813 N N . LEU A 1 492 ? -1.552 21.328 1.558 1.00 92.25 492 LEU A N 1
ATOM 3814 C CA . LEU A 1 492 ? -0.139 20.929 1.592 1.00 92.25 492 LEU A CA 1
ATOM 3815 C C . LEU A 1 492 ? 0.668 21.549 0.439 1.00 92.25 492 LEU A C 1
ATOM 3817 O O . LEU A 1 492 ? 1.749 22.089 0.686 1.00 92.25 492 LEU A O 1
ATOM 3821 N N . ASP A 1 493 ? 0.132 21.558 -0.787 1.00 89.88 493 ASP A N 1
ATOM 3822 C CA . ASP A 1 493 ? 0.794 22.196 -1.941 1.00 89.88 493 ASP A CA 1
ATOM 3823 C C . ASP A 1 493 ? 0.963 23.699 -1.726 1.00 89.88 493 ASP A C 1
ATOM 3825 O O . ASP A 1 493 ? 2.032 24.266 -1.960 1.00 89.88 493 ASP A O 1
ATOM 3829 N N . SER A 1 494 ? -0.096 24.341 -1.230 1.00 90.44 494 SER A N 1
ATOM 3830 C CA . SER A 1 494 ? -0.114 25.786 -0.993 1.00 90.44 494 SER A CA 1
ATOM 3831 C C . SER A 1 494 ? 0.912 26.192 0.077 1.00 90.44 494 SER A C 1
ATOM 3833 O O . SER A 1 494 ? 1.591 27.211 -0.062 1.00 90.44 494 SER A O 1
ATOM 3835 N N . LEU A 1 495 ? 1.059 25.377 1.129 1.00 87.69 495 LEU A N 1
ATOM 3836 C CA . LEU A 1 495 ? 2.032 25.588 2.206 1.00 87.69 495 LEU A CA 1
ATOM 3837 C C . LEU A 1 495 ? 3.477 25.360 1.744 1.00 87.69 495 LEU A C 1
ATOM 3839 O O . LEU A 1 495 ? 4.376 26.089 2.163 1.00 87.69 495 LEU A O 1
ATOM 3843 N N . SER A 1 496 ? 3.698 24.380 0.867 1.00 83.75 496 SER A N 1
ATOM 3844 C CA . SER A 1 496 ? 5.037 23.992 0.399 1.00 83.75 496 SER A CA 1
ATOM 3845 C C . SER A 1 496 ? 5.627 24.981 -0.613 1.00 83.75 496 SER A C 1
ATOM 3847 O O . SER A 1 496 ? 6.841 25.125 -0.705 1.00 83.75 496 SER A O 1
ATOM 3849 N N . ALA A 1 497 ? 4.785 25.714 -1.349 1.00 77.31 497 ALA A N 1
ATOM 3850 C CA . ALA A 1 497 ? 5.223 26.633 -2.401 1.00 77.31 497 ALA A CA 1
ATOM 3851 C C . ALA A 1 497 ? 5.910 27.927 -1.904 1.00 77.31 497 ALA A C 1
ATOM 3853 O O . ALA A 1 497 ? 6.447 28.679 -2.715 1.00 77.31 497 ALA A O 1
ATOM 3854 N N . THR A 1 498 ? 5.883 28.234 -0.600 1.00 62.38 498 THR A N 1
ATOM 3855 C CA . THR A 1 498 ? 6.211 29.579 -0.075 1.00 62.38 498 THR A CA 1
ATOM 3856 C C . THR A 1 498 ? 7.353 29.635 0.950 1.00 62.38 498 THR A C 1
ATOM 3858 O O . THR A 1 498 ? 7.534 30.661 1.611 1.00 62.38 498 THR A O 1
ATOM 3861 N N . THR A 1 499 ? 8.153 28.579 1.115 1.00 57.47 499 THR A N 1
ATOM 3862 C CA . THR A 1 499 ? 9.200 28.517 2.153 1.00 57.47 499 THR A CA 1
ATOM 3863 C C . THR A 1 499 ? 10.575 28.962 1.642 1.00 57.47 499 THR A C 1
ATOM 3865 O O . THR A 1 499 ? 11.352 28.148 1.147 1.00 57.47 499 THR A O 1
ATOM 3868 N N . ALA A 1 500 ? 10.914 30.242 1.813 1.00 54.34 500 ALA A N 1
ATOM 3869 C CA . ALA A 1 500 ? 12.298 30.714 1.749 1.00 54.34 500 ALA A CA 1
ATOM 3870 C C . ALA A 1 500 ? 12.654 31.451 3.051 1.00 54.34 500 ALA A C 1
ATOM 3872 O O . ALA A 1 500 ? 12.041 32.465 3.377 1.00 54.34 500 ALA A O 1
ATOM 3873 N N . GLY A 1 501 ? 13.644 30.935 3.788 1.00 64.75 501 GLY A N 1
ATOM 3874 C CA . GLY A 1 501 ? 14.172 31.541 5.017 1.00 64.75 501 GLY A CA 1
ATOM 3875 C C . GLY A 1 501 ? 13.618 30.972 6.333 1.00 64.75 501 GLY A C 1
ATOM 3876 O O . GLY A 1 501 ? 12.563 30.335 6.383 1.00 64.75 501 GLY A O 1
ATOM 3877 N N . VAL A 1 502 ? 14.374 31.204 7.411 1.00 67.94 502 VAL A N 1
ATOM 3878 C CA . VAL A 1 502 ? 13.998 30.872 8.793 1.00 67.94 502 VAL A CA 1
ATOM 3879 C C . VAL A 1 502 ? 13.184 32.038 9.358 1.00 67.94 502 VAL A C 1
ATOM 3881 O O . VAL A 1 502 ? 13.713 33.134 9.527 1.00 67.94 502 VAL A O 1
ATOM 3884 N N . SER A 1 503 ? 11.898 31.815 9.629 1.00 73.56 503 SER A N 1
ATOM 3885 C CA . SER A 1 503 ? 10.999 32.797 10.249 1.00 73.56 503 SER A CA 1
ATOM 3886 C C . SER A 1 503 ? 9.922 32.091 11.089 1.00 73.56 503 SER A C 1
ATOM 3888 O O . SER A 1 503 ? 9.650 30.910 10.845 1.00 73.56 503 SER A O 1
ATOM 3890 N N . PRO A 1 504 ? 9.276 32.775 12.055 1.00 71.19 504 PRO A N 1
ATOM 3891 C CA . PRO A 1 504 ? 8.153 32.213 12.810 1.00 71.19 504 PRO A CA 1
ATOM 3892 C C . PRO A 1 504 ? 7.021 31.676 11.919 1.00 71.19 504 PRO A C 1
ATOM 3894 O O . PRO A 1 504 ? 6.421 30.648 12.234 1.00 71.19 504 PRO A O 1
ATOM 3897 N N . GLU A 1 505 ? 6.753 32.325 10.785 1.00 75.56 505 GLU A N 1
ATOM 3898 C CA . GLU A 1 505 ? 5.760 31.886 9.800 1.00 75.56 505 GLU A CA 1
ATOM 3899 C C . GLU A 1 505 ? 6.207 30.602 9.092 1.00 75.56 505 GLU A C 1
ATOM 3901 O O . GLU A 1 505 ? 5.420 29.669 8.952 1.00 75.56 505 GLU A O 1
ATOM 3906 N N . SER A 1 506 ? 7.479 30.519 8.683 1.00 76.94 506 SER A N 1
ATOM 3907 C CA . SER A 1 506 ? 8.057 29.311 8.077 1.00 76.94 506 SER A CA 1
ATOM 3908 C C . SER A 1 506 ? 7.940 28.113 9.025 1.00 76.94 506 SER A C 1
ATOM 3910 O O . SER A 1 506 ? 7.503 27.033 8.627 1.00 76.94 506 SER A O 1
ATOM 3912 N N . THR A 1 507 ? 8.236 28.312 10.307 1.00 73.62 507 THR A N 1
ATOM 3913 C CA . THR A 1 507 ? 8.091 27.295 11.354 1.00 73.62 507 THR A CA 1
ATOM 3914 C C . THR A 1 507 ? 6.647 26.841 11.546 1.00 73.62 507 THR A C 1
ATOM 3916 O O . THR A 1 507 ? 6.367 25.640 11.561 1.00 73.62 507 THR A O 1
ATOM 3919 N N . ALA A 1 508 ? 5.712 27.786 11.638 1.00 78.06 508 ALA A N 1
ATOM 3920 C CA . ALA A 1 508 ? 4.295 27.478 11.778 1.00 78.06 508 ALA A CA 1
ATOM 3921 C C . ALA A 1 508 ? 3.744 26.713 10.562 1.00 78.06 508 ALA A C 1
ATOM 3923 O O . ALA A 1 508 ? 2.974 25.766 10.732 1.00 78.06 508 ALA A O 1
ATOM 3924 N N . ARG A 1 509 ? 4.193 27.042 9.342 1.00 83.25 509 ARG A N 1
ATOM 3925 C CA . ARG A 1 509 ? 3.838 26.287 8.129 1.00 83.25 509 ARG A CA 1
ATOM 3926 C C . ARG A 1 509 ? 4.356 24.852 8.174 1.00 83.25 509 ARG A C 1
ATOM 3928 O O . ARG A 1 509 ? 3.584 23.938 7.909 1.00 83.25 509 ARG A O 1
ATOM 3935 N N . HIS A 1 510 ? 5.617 24.629 8.549 1.00 82.06 510 HIS A N 1
ATOM 3936 C CA . HIS A 1 510 ? 6.173 23.276 8.695 1.00 82.06 510 HIS A CA 1
ATOM 3937 C C . HIS A 1 510 ? 5.417 22.449 9.746 1.00 82.06 510 HIS A C 1
ATOM 3939 O O . HIS A 1 510 ? 5.153 21.262 9.543 1.00 82.06 510 HIS A O 1
ATOM 3945 N N . TRP A 1 511 ? 4.989 23.083 10.840 1.00 82.88 511 TRP A N 1
ATOM 3946 C CA . TRP A 1 511 ? 4.123 22.437 11.820 1.00 82.88 511 TRP A CA 1
ATOM 3947 C C . TRP A 1 511 ? 2.747 22.075 11.232 1.00 82.88 511 TRP A C 1
ATOM 3949 O O . TRP A 1 511 ? 2.302 20.943 11.418 1.00 82.88 511 TRP A O 1
ATOM 3959 N N . MET A 1 512 ? 2.100 22.963 10.464 1.00 86.19 512 MET A N 1
ATOM 3960 C CA . MET A 1 512 ? 0.829 22.648 9.785 1.00 86.19 512 MET A CA 1
ATOM 3961 C C . MET A 1 512 ? 0.999 21.503 8.784 1.00 86.19 512 MET A C 1
ATOM 3963 O O . MET A 1 512 ? 0.190 20.577 8.773 1.00 86.19 512 MET A O 1
ATOM 3967 N N . ILE A 1 513 ? 2.079 21.525 7.993 1.00 90.38 513 ILE A N 1
ATOM 3968 C CA . ILE A 1 513 ? 2.453 20.439 7.077 1.00 90.38 513 ILE A CA 1
ATOM 3969 C C . ILE A 1 513 ? 2.561 19.120 7.852 1.00 90.38 513 ILE A C 1
ATOM 3971 O O . ILE A 1 513 ? 2.002 18.115 7.420 1.00 90.38 513 ILE A O 1
ATOM 3975 N N . SER A 1 514 ? 3.191 19.119 9.033 1.00 85.44 514 SER A N 1
ATOM 3976 C CA . SER A 1 514 ? 3.246 17.934 9.900 1.00 85.44 514 SER A CA 1
ATOM 3977 C C . SER A 1 514 ? 1.857 17.397 10.261 1.00 85.44 514 SER A C 1
ATOM 3979 O O . SER A 1 514 ? 1.639 16.186 10.189 1.00 85.44 514 SER A O 1
ATOM 3981 N N . GLN A 1 515 ? 0.917 18.266 10.649 1.00 87.50 515 GLN A N 1
ATOM 3982 C CA . GLN A 1 515 ? -0.434 17.838 11.036 1.00 87.50 515 GLN A CA 1
ATOM 3983 C C . GLN A 1 515 ? -1.222 17.277 9.847 1.00 87.50 515 GLN A C 1
ATOM 3985 O O . GLN A 1 515 ? -1.827 16.210 9.955 1.00 87.50 515 GLN A O 1
ATOM 3990 N N . LEU A 1 516 ? -1.156 17.949 8.695 1.00 92.69 516 LEU A N 1
ATOM 3991 C CA . LEU A 1 516 ? -1.825 17.515 7.468 1.00 92.69 516 LEU A CA 1
ATOM 3992 C C . LEU A 1 516 ? -1.259 16.181 6.957 1.00 92.69 516 LEU A C 1
ATOM 3994 O O . LEU A 1 516 ? -2.025 15.282 6.627 1.00 92.69 516 LEU A O 1
ATOM 3998 N N . LEU A 1 517 ? 0.066 15.996 6.982 1.00 90.56 517 LEU A N 1
ATOM 3999 C CA . LEU A 1 517 ? 0.700 14.729 6.594 1.00 90.56 517 LEU A CA 1
ATOM 4000 C C . LEU A 1 517 ? 0.303 13.568 7.515 1.00 90.56 517 LEU A C 1
ATOM 4002 O O . LEU A 1 517 ? 0.129 12.443 7.057 1.00 90.56 517 LEU A O 1
ATOM 4006 N N . ARG A 1 518 ? 0.124 13.803 8.820 1.00 87.56 518 ARG A N 1
ATOM 4007 C CA . ARG A 1 518 ? -0.385 12.764 9.737 1.00 87.56 518 ARG A CA 1
ATOM 4008 C C . ARG A 1 518 ? -1.829 12.392 9.404 1.00 87.56 518 ARG A C 1
ATOM 4010 O O . ARG A 1 518 ? -2.149 11.205 9.365 1.00 87.56 518 ARG A O 1
ATOM 4017 N N . LEU A 1 519 ? -2.674 13.382 9.113 1.00 89.81 519 LEU A N 1
ATOM 4018 C CA . LEU A 1 519 ? -4.065 13.167 8.707 1.00 89.81 519 LEU A CA 1
ATOM 4019 C C . LEU A 1 519 ? -4.159 12.340 7.413 1.00 89.81 519 LEU A C 1
ATOM 4021 O O . LEU A 1 519 ? -4.963 11.408 7.335 1.00 89.81 519 LEU A O 1
ATOM 4025 N N . THR A 1 520 ? -3.299 12.606 6.428 1.00 88.81 520 THR A N 1
ATOM 4026 C CA . THR A 1 520 ? -3.287 11.881 5.146 1.00 88.81 520 THR A CA 1
ATOM 4027 C C . THR A 1 520 ? -2.632 10.499 5.218 1.00 88.81 520 THR A C 1
ATOM 4029 O O . THR A 1 520 ? -2.766 9.725 4.276 1.00 88.81 520 THR A O 1
ATOM 4032 N N . GLY A 1 521 ? -2.044 10.102 6.355 1.00 87.69 521 GLY A N 1
ATOM 4033 C CA . GLY A 1 521 ? -1.420 8.779 6.531 1.00 87.69 521 GLY A CA 1
ATOM 4034 C C . GLY A 1 521 ? 0.063 8.734 6.195 1.00 87.69 521 GLY A C 1
ATOM 4035 O O . GLY A 1 521 ? 0.586 7.687 5.841 1.00 87.69 521 GLY A O 1
ATOM 4036 N N . MET A 1 522 ? 0.753 9.863 6.310 1.00 89.69 522 MET A N 1
ATOM 4037 C CA . MET A 1 522 ? 2.192 9.992 6.094 1.00 89.69 522 MET A CA 1
ATOM 4038 C C . MET A 1 522 ? 2.897 10.524 7.353 1.00 89.69 522 MET A C 1
ATOM 4040 O O . MET A 1 522 ? 3.646 11.504 7.278 1.00 89.69 522 MET A O 1
ATOM 4044 N N . PRO A 1 523 ? 2.704 9.930 8.547 1.00 85.44 523 PRO A N 1
ATOM 4045 C CA . PRO A 1 523 ? 3.214 10.514 9.783 1.00 85.44 523 PRO A CA 1
ATOM 4046 C C . PRO A 1 523 ? 4.749 10.534 9.841 1.00 85.44 523 PRO A C 1
ATOM 4048 O O . PRO A 1 523 ? 5.296 11.409 10.501 1.00 85.44 523 PRO A O 1
ATOM 4051 N N . VAL A 1 524 ? 5.463 9.661 9.116 1.00 84.06 524 VAL A N 1
ATOM 4052 C CA . VAL A 1 524 ? 6.934 9.750 8.977 1.00 84.06 524 VAL A CA 1
ATOM 4053 C C . VAL A 1 524 ? 7.354 11.042 8.280 1.00 84.06 524 VAL A C 1
ATOM 4055 O O . VAL A 1 524 ? 8.271 11.721 8.737 1.00 84.06 524 VAL A O 1
ATOM 4058 N N . HIS A 1 525 ? 6.669 11.417 7.200 1.00 84.88 525 HIS A N 1
ATOM 4059 C CA . HIS A 1 525 ? 6.910 12.696 6.531 1.00 84.88 525 HIS A CA 1
ATOM 4060 C C . HIS A 1 525 ? 6.469 13.859 7.425 1.00 84.88 525 HIS A C 1
ATOM 4062 O O . HIS A 1 525 ? 7.161 14.872 7.501 1.00 84.88 525 HIS A O 1
ATOM 4068 N N . GLY A 1 526 ? 5.382 13.679 8.180 1.00 83.19 526 GLY A N 1
ATOM 4069 C CA . GLY A 1 526 ? 4.950 14.651 9.177 1.00 83.19 526 GLY A CA 1
ATOM 4070 C C . GLY A 1 526 ? 5.996 14.894 10.269 1.00 83.19 526 GLY A C 1
ATOM 4071 O O . GLY A 1 526 ? 6.235 16.033 10.646 1.00 83.19 526 GLY A O 1
ATOM 4072 N N . VAL A 1 527 ? 6.689 13.854 10.740 1.00 76.69 527 VAL A N 1
ATOM 4073 C CA . VAL A 1 527 ? 7.811 13.996 11.684 1.00 76.69 527 VAL A CA 1
ATOM 4074 C C . VAL A 1 527 ? 8.952 14.801 11.075 1.00 76.69 527 VAL A C 1
ATOM 4076 O O . VAL A 1 527 ? 9.418 15.725 11.726 1.00 76.69 527 VAL A O 1
ATOM 4079 N N . LYS A 1 528 ? 9.350 14.527 9.828 1.00 80.62 528 LYS A N 1
ATOM 4080 C CA . LYS A 1 528 ? 10.402 15.307 9.151 1.00 80.62 528 LYS A CA 1
ATOM 4081 C C . LYS A 1 528 ? 10.026 16.783 9.013 1.00 80.62 528 LYS A C 1
ATOM 4083 O O . LYS A 1 528 ? 10.854 17.661 9.235 1.00 80.62 528 LYS A O 1
ATOM 4088 N N . ALA A 1 529 ? 8.764 17.067 8.686 1.00 81.62 529 ALA A N 1
ATOM 4089 C CA . ALA A 1 529 ? 8.255 18.435 8.647 1.00 81.62 529 ALA A CA 1
ATOM 4090 C C . ALA A 1 529 ? 8.279 19.085 10.040 1.00 81.62 529 ALA A C 1
ATOM 4092 O O . ALA A 1 529 ? 8.680 20.237 10.175 1.00 81.62 529 ALA A O 1
ATOM 4093 N N . LEU A 1 530 ? 7.921 18.341 11.091 1.00 76.31 530 LEU A N 1
ATOM 4094 C CA . LEU A 1 530 ? 8.031 18.824 12.464 1.00 76.31 530 LEU A CA 1
ATOM 4095 C C . LEU A 1 530 ? 9.491 19.098 12.844 1.00 76.31 530 LEU A C 1
ATOM 4097 O O . LEU A 1 530 ? 9.771 20.158 13.378 1.00 76.31 530 LEU A O 1
ATOM 4101 N N . GLU A 1 531 ? 10.428 18.204 12.541 1.00 71.06 531 GLU A N 1
ATOM 4102 C CA . GLU A 1 531 ? 11.862 18.406 12.788 1.00 71.06 531 GLU A CA 1
ATOM 4103 C C . GLU A 1 531 ? 12.389 19.663 12.088 1.00 71.06 531 GLU A C 1
ATOM 4105 O O . GLU A 1 531 ? 13.105 20.446 12.710 1.00 71.06 531 GLU A O 1
ATOM 4110 N N . ALA A 1 532 ? 11.966 19.920 10.847 1.00 73.38 532 ALA A N 1
ATOM 4111 C CA . ALA A 1 532 ? 12.271 21.167 10.146 1.00 73.38 532 ALA A CA 1
ATOM 4112 C C . ALA A 1 532 ? 11.678 22.398 10.857 1.00 73.38 532 ALA A C 1
ATOM 4114 O O . ALA A 1 532 ? 12.349 23.423 10.975 1.00 73.38 532 ALA A O 1
ATOM 4115 N N . ALA A 1 533 ? 10.457 22.297 11.398 1.00 68.69 533 ALA A N 1
ATOM 4116 C CA . ALA A 1 533 ? 9.878 23.345 12.240 1.00 68.69 533 ALA A CA 1
ATOM 4117 C C . ALA A 1 533 ? 10.717 23.575 13.512 1.00 68.69 533 ALA A C 1
ATOM 4119 O O . ALA A 1 533 ? 10.971 24.711 13.903 1.00 68.69 533 ALA A O 1
ATOM 4120 N N . LEU A 1 534 ? 11.177 22.497 14.150 1.00 64.81 534 LEU A N 1
ATOM 4121 C CA . LEU A 1 534 ? 11.949 22.544 15.391 1.00 64.81 534 LEU A CA 1
ATOM 4122 C C . LEU A 1 534 ? 13.360 23.101 15.197 1.00 64.81 534 LEU A C 1
ATOM 4124 O O . LEU A 1 534 ? 13.826 23.860 16.044 1.00 64.81 534 LEU A O 1
ATOM 4128 N N . ALA A 1 535 ? 14.019 22.772 14.085 1.00 66.88 535 ALA A N 1
ATOM 4129 C CA . ALA A 1 535 ? 15.347 23.280 13.742 1.00 66.88 535 ALA A CA 1
ATOM 4130 C C . ALA A 1 535 ? 15.382 24.813 13.601 1.00 66.88 535 ALA A C 1
ATOM 4132 O O . ALA A 1 535 ? 16.429 25.430 13.780 1.00 66.88 535 ALA A O 1
ATOM 4133 N N . ASN A 1 536 ? 14.230 25.428 13.323 1.00 63.84 536 ASN A N 1
ATOM 4134 C CA . ASN A 1 536 ? 14.085 26.873 13.186 1.00 63.84 536 ASN A CA 1
ATOM 4135 C C . ASN A 1 536 ? 13.909 27.610 14.528 1.00 63.84 536 ASN A C 1
ATOM 4137 O O . ASN A 1 536 ? 13.951 28.841 14.549 1.00 63.84 536 ASN A O 1
ATOM 4141 N N . TYR A 1 537 ? 13.711 26.902 15.646 1.00 56.50 537 TYR A N 1
ATOM 4142 C CA . TYR A 1 537 ? 13.649 27.522 16.971 1.00 56.50 537 TYR A CA 1
ATOM 4143 C C . TYR A 1 537 ? 15.042 27.614 17.599 1.00 56.50 537 TYR A C 1
ATOM 4145 O O . TYR A 1 537 ? 15.699 26.607 17.853 1.00 56.50 537 TYR A O 1
ATOM 4153 N N . ALA A 1 538 ? 15.464 28.835 17.936 1.00 44.66 538 ALA A N 1
ATOM 4154 C CA . ALA A 1 538 ? 16.701 29.070 18.682 1.00 44.66 538 ALA A CA 1
ATOM 4155 C C . ALA A 1 538 ? 16.601 28.639 20.163 1.00 44.66 538 ALA A C 1
ATOM 4157 O O . ALA A 1 538 ? 17.625 28.355 20.784 1.00 44.66 538 ALA A O 1
ATOM 4158 N N . ASN A 1 539 ? 15.385 28.583 20.732 1.00 48.44 539 ASN A N 1
ATOM 4159 C CA . ASN A 1 539 ? 15.145 28.269 22.142 1.00 48.44 539 ASN A CA 1
ATOM 4160 C C . ASN A 1 539 ? 14.218 27.039 22.318 1.00 48.44 539 ASN A C 1
ATOM 4162 O O . ASN A 1 539 ? 13.074 27.053 21.857 1.00 48.44 539 ASN A O 1
ATOM 4166 N N . PRO A 1 540 ? 14.664 25.980 23.023 1.00 43.94 540 PRO A N 1
ATOM 4167 C CA . PRO A 1 540 ? 13.861 24.793 23.333 1.00 43.94 540 PRO A CA 1
ATOM 4168 C C . PRO A 1 540 ? 12.534 25.023 24.085 1.00 43.94 540 PRO A C 1
ATOM 4170 O O . PRO A 1 540 ? 11.694 24.122 24.091 1.00 43.94 540 PRO A O 1
ATOM 4173 N N . GLU A 1 541 ? 12.326 26.170 24.740 1.00 43.16 541 GLU A N 1
ATOM 4174 C CA . GLU A 1 541 ? 11.070 26.476 25.453 1.00 43.16 541 GLU A CA 1
ATOM 4175 C C . GLU A 1 541 ? 9.904 26.846 24.520 1.00 43.16 541 GLU A C 1
ATOM 4177 O O . GLU A 1 541 ? 8.752 26.512 24.809 1.00 43.16 541 GLU A O 1
ATOM 4182 N N . ASP A 1 542 ? 10.182 27.463 23.371 1.00 45.62 542 ASP A N 1
ATOM 4183 C CA . ASP A 1 542 ? 9.151 27.818 22.384 1.00 45.62 542 ASP A CA 1
ATOM 4184 C C . ASP A 1 542 ? 8.628 26.567 21.660 1.00 45.62 542 ASP A C 1
ATOM 4186 O O . ASP A 1 542 ? 7.427 26.405 21.435 1.00 45.62 542 ASP A O 1
ATOM 4190 N N . VAL A 1 543 ? 9.536 25.619 21.409 1.00 44.56 543 VAL A N 1
ATOM 4191 C CA . VAL A 1 543 ? 9.239 24.248 20.970 1.00 44.56 543 VAL A CA 1
ATOM 4192 C C . VAL A 1 543 ? 8.320 23.534 21.961 1.00 44.56 543 VAL A C 1
ATOM 4194 O O . VAL A 1 543 ? 7.378 22.848 21.563 1.00 44.56 543 VAL A O 1
ATOM 4197 N N . TYR A 1 544 ? 8.590 23.689 23.259 1.00 42.25 544 TYR A N 1
ATOM 4198 C CA . TYR A 1 544 ? 7.821 23.047 24.318 1.00 42.25 544 TYR A CA 1
ATOM 4199 C C . TYR A 1 544 ? 6.371 23.542 24.358 1.00 42.25 544 TYR A C 1
ATOM 4201 O O . TYR A 1 544 ? 5.474 22.708 24.433 1.00 42.25 544 TYR A O 1
ATOM 4209 N N . ARG A 1 545 ? 6.116 24.853 24.237 1.00 47.38 545 ARG A N 1
ATOM 4210 C CA . ARG A 1 545 ? 4.736 25.377 24.173 1.00 47.38 545 ARG A CA 1
ATOM 4211 C C . ARG A 1 545 ? 3.985 24.870 22.946 1.00 47.38 545 ARG A C 1
ATOM 4213 O O . ARG A 1 545 ? 2.902 24.328 23.101 1.00 47.38 545 ARG A O 1
ATOM 4220 N N . LEU A 1 546 ? 4.590 24.926 21.757 1.00 47.28 546 LEU A N 1
ATOM 4221 C CA . LEU A 1 546 ? 3.942 24.481 20.516 1.00 47.28 546 LEU A CA 1
ATOM 4222 C C . LEU A 1 546 ? 3.555 22.988 20.551 1.00 47.28 546 LEU A C 1
ATOM 4224 O O . LEU A 1 546 ? 2.467 22.595 20.122 1.00 47.28 546 LEU A O 1
ATOM 4228 N N . VAL A 1 547 ? 4.451 22.142 21.072 1.00 45.84 547 VAL A N 1
ATOM 4229 C CA . VAL A 1 547 ? 4.204 20.702 21.224 1.00 45.84 547 VAL A CA 1
ATOM 4230 C C . VAL A 1 547 ? 3.168 20.453 22.319 1.00 45.84 547 VAL A C 1
ATOM 4232 O O . VAL A 1 547 ? 2.221 19.709 22.087 1.00 45.84 547 VAL A O 1
ATOM 4235 N N . MET A 1 548 ? 3.296 21.084 23.488 1.00 44.41 548 MET A N 1
ATOM 4236 C CA . MET A 1 548 ? 2.361 20.872 24.593 1.00 44.41 548 MET A CA 1
ATOM 4237 C C . MET A 1 548 ? 0.965 21.406 24.297 1.00 44.41 548 MET A C 1
ATOM 4239 O O . MET A 1 548 ? 0.022 20.704 24.625 1.00 44.41 548 MET A O 1
ATOM 4243 N N . ASP A 1 549 ? 0.801 22.541 23.620 1.00 43.19 549 ASP A N 1
ATOM 4244 C CA . ASP A 1 549 ? -0.515 23.055 23.212 1.00 43.19 549 ASP A CA 1
ATOM 4245 C C . ASP A 1 549 ? -1.206 22.094 22.228 1.00 43.19 549 ASP A C 1
ATOM 4247 O O . ASP A 1 549 ? -2.411 21.873 22.306 1.00 43.19 549 ASP A O 1
ATOM 4251 N N . SER A 1 550 ? -0.432 21.397 21.384 1.00 41.34 550 SER A N 1
ATOM 4252 C CA . SER A 1 550 ? -0.946 20.340 20.493 1.00 41.34 550 SER A CA 1
ATOM 4253 C C . SER A 1 550 ? -1.414 19.078 21.243 1.00 41.34 550 SER A C 1
ATOM 4255 O O . SER A 1 550 ? -2.188 18.286 20.701 1.00 41.34 550 SER A O 1
ATOM 4257 N N . PHE A 1 551 ? -0.934 18.857 22.473 1.00 39.69 551 PHE A N 1
ATOM 4258 C CA . PHE A 1 551 ? -1.260 17.693 23.309 1.00 39.69 551 PHE A CA 1
ATOM 4259 C C . PHE A 1 551 ? -2.139 18.032 24.532 1.00 39.69 551 PHE A C 1
ATOM 4261 O O . PHE A 1 551 ? -2.735 17.120 25.110 1.00 39.69 551 PHE A O 1
ATOM 4268 N N . ALA A 1 552 ? -2.246 19.303 24.930 1.00 36.09 552 ALA A N 1
ATOM 4269 C CA . ALA A 1 552 ? -2.910 19.765 26.150 1.00 36.09 552 ALA A CA 1
ATOM 4270 C C . ALA A 1 552 ? -4.425 19.533 26.106 1.00 36.09 552 ALA A C 1
ATOM 4272 O O . ALA A 1 552 ? -4.985 19.045 27.090 1.00 36.09 552 ALA A O 1
ATOM 4273 N N . ASP A 1 553 ? -5.053 19.734 24.944 1.00 39.97 553 ASP A N 1
ATOM 4274 C CA . ASP A 1 553 ? -6.474 19.423 24.732 1.00 39.97 553 ASP A CA 1
ATOM 4275 C C . ASP A 1 553 ? -6.789 17.928 24.912 1.00 39.97 553 ASP A C 1
ATOM 4277 O O . ASP A 1 553 ? -7.916 17.557 25.235 1.00 39.97 553 ASP A O 1
ATOM 4281 N N . ARG A 1 554 ? -5.789 17.046 24.757 1.00 39.03 554 ARG A N 1
ATOM 4282 C CA . ARG A 1 554 ? -5.950 15.587 24.891 1.00 39.03 554 ARG A CA 1
ATOM 4283 C C . ARG A 1 554 ? -5.547 15.046 26.266 1.00 39.03 554 ARG A C 1
ATOM 4285 O O . ARG A 1 554 ? -6.009 13.976 26.647 1.00 39.03 554 ARG A O 1
ATOM 4292 N N . ALA A 1 555 ? -4.706 15.760 27.015 1.00 34.81 555 ALA A N 1
ATOM 4293 C CA . ALA A 1 555 ? -4.231 15.341 28.339 1.00 34.81 555 ALA A CA 1
ATOM 4294 C C . ALA A 1 555 ? -5.142 15.800 29.495 1.00 34.81 555 ALA A C 1
ATOM 4296 O O . ALA A 1 555 ? -5.057 15.262 30.600 1.00 34.81 555 ALA A O 1
ATOM 4297 N N . ALA A 1 556 ? -6.027 16.775 29.261 1.00 34.47 556 ALA A N 1
ATOM 4298 C CA . ALA A 1 556 ? -6.889 17.342 30.297 1.00 34.47 556 ALA A CA 1
ATOM 4299 C C . ALA A 1 556 ? -7.973 16.379 30.833 1.00 34.47 556 ALA A C 1
ATOM 4301 O O . ALA A 1 556 ? -8.602 16.690 31.844 1.00 34.47 556 ALA A O 1
ATOM 4302 N N . SER A 1 557 ? -8.186 15.212 30.210 1.00 36.12 557 SER A N 1
ATOM 4303 C CA . SER A 1 557 ? -9.341 14.351 30.495 1.00 36.12 557 SER A CA 1
ATOM 4304 C C . SER A 1 557 ? -9.078 13.071 31.297 1.00 36.12 557 SER A C 1
ATOM 4306 O O . SER A 1 557 ? -10.065 12.480 31.728 1.00 36.12 557 SER A O 1
ATOM 4308 N N . GLN A 1 558 ? -7.840 12.629 31.583 1.00 36.41 558 GLN A N 1
ATOM 4309 C CA . GLN A 1 558 ? -7.629 11.413 32.403 1.00 36.41 558 GLN A CA 1
ATOM 4310 C C . GLN A 1 558 ? -6.341 11.418 33.263 1.00 36.41 558 GLN A C 1
ATOM 4312 O O . GLN A 1 558 ? -5.269 11.723 32.743 1.00 36.41 558 GLN A O 1
ATOM 4317 N N . PRO A 1 559 ? -6.380 11.033 34.565 1.00 29.03 559 PRO A N 1
ATOM 4318 C CA . PRO A 1 559 ? -5.241 11.170 35.483 1.00 29.03 559 PRO A CA 1
ATOM 4319 C C . PRO A 1 559 ? -4.350 9.920 35.654 1.00 29.03 559 PRO A C 1
ATOM 4321 O O . PRO A 1 559 ? -3.496 9.915 36.538 1.00 29.03 559 PRO A O 1
ATOM 4324 N N . SER A 1 560 ? -4.508 8.847 34.871 1.00 31.61 560 SER A N 1
ATOM 4325 C CA . SER A 1 560 ? -3.813 7.571 35.133 1.00 31.61 560 SER A CA 1
ATOM 4326 C C . SER A 1 560 ? -2.799 7.170 34.055 1.00 31.61 560 SER A C 1
ATOM 4328 O O . SER A 1 560 ? -2.964 6.147 33.394 1.00 31.61 560 SER A O 1
ATOM 4330 N N . LEU A 1 561 ? -1.719 7.935 33.890 1.00 32.69 561 LEU A N 1
ATOM 4331 C CA . LEU A 1 561 ? -0.555 7.523 33.091 1.00 32.69 561 LEU A CA 1
ATOM 4332 C C . LEU A 1 561 ? 0.716 7.691 33.912 1.00 32.69 561 LEU A C 1
ATOM 4334 O O . LEU A 1 561 ? 1.300 8.765 33.964 1.00 32.69 561 LEU A O 1
ATOM 4338 N N . ALA A 1 562 ? 1.147 6.611 34.551 1.00 27.42 562 ALA A N 1
ATOM 4339 C CA . ALA A 1 562 ? 2.407 6.564 35.275 1.00 27.42 562 ALA A CA 1
ATOM 4340 C C . ALA A 1 562 ? 3.240 5.385 34.767 1.00 27.42 562 ALA A C 1
ATOM 4342 O O . ALA A 1 562 ? 3.162 4.341 35.394 1.00 27.42 562 ALA A O 1
ATOM 4343 N N . TRP A 1 563 ? 4.009 5.504 33.665 1.00 34.47 563 TRP A N 1
ATOM 4344 C CA . TRP A 1 563 ? 5.008 4.471 33.304 1.00 34.47 563 TRP A CA 1
ATOM 4345 C C . TRP A 1 563 ? 6.275 4.961 32.549 1.00 34.47 563 TRP A C 1
ATOM 4347 O O . TRP A 1 563 ? 6.231 5.829 31.687 1.00 34.47 563 TRP A O 1
ATOM 4357 N N . HIS A 1 564 ? 7.386 4.303 32.931 1.00 28.17 564 HIS A N 1
ATOM 4358 C CA . HIS A 1 564 ? 8.852 4.437 32.747 1.00 28.17 564 HIS A CA 1
ATOM 4359 C C . HIS A 1 564 ? 9.554 4.477 31.347 1.00 28.17 564 HIS A C 1
ATOM 4361 O O . HIS A 1 564 ? 9.006 4.137 30.307 1.00 28.17 564 HIS A O 1
ATOM 4367 N N . GLN A 1 565 ? 10.875 4.768 31.408 1.00 32.97 565 GLN A N 1
ATOM 4368 C CA . GLN A 1 565 ? 11.841 5.346 30.429 1.00 32.97 565 GLN A CA 1
ATOM 4369 C C . GLN A 1 565 ? 12.378 4.560 29.192 1.00 32.97 565 GLN A C 1
ATOM 4371 O O . GLN A 1 565 ? 13.181 3.662 29.396 1.00 32.97 565 GLN A O 1
ATOM 4376 N N . PRO A 1 566 ? 12.168 4.955 27.921 1.00 33.38 566 PRO A N 1
ATOM 4377 C CA . PRO A 1 566 ? 12.738 4.268 26.735 1.00 33.38 566 PRO A CA 1
ATOM 4378 C C . PRO A 1 566 ? 14.004 4.907 26.085 1.00 33.38 566 PRO A C 1
ATOM 4380 O O . PRO A 1 566 ? 14.461 5.959 26.519 1.00 33.38 566 PRO A O 1
ATOM 4383 N N . GLY A 1 567 ? 14.583 4.201 25.090 1.00 34.75 567 GLY A N 1
ATOM 4384 C CA . GLY A 1 567 ? 15.964 4.242 24.540 1.00 34.75 567 GLY A CA 1
ATOM 4385 C C . GLY A 1 567 ? 16.423 5.451 23.689 1.00 34.75 567 GLY A C 1
ATOM 4386 O O . GLY A 1 567 ? 16.080 6.582 24.007 1.00 34.75 567 GLY A O 1
ATOM 4387 N N . ASN A 1 568 ? 17.328 5.233 22.709 1.00 31.77 568 ASN A N 1
ATOM 4388 C CA . ASN A 1 568 ? 18.201 6.242 22.047 1.00 31.77 568 ASN A CA 1
ATOM 4389 C C . ASN A 1 568 ? 17.740 6.763 20.657 1.00 31.77 568 ASN A C 1
ATOM 4391 O O . ASN A 1 568 ? 18.571 7.274 19.910 1.00 31.77 568 ASN A O 1
ATOM 4395 N N . HIS A 1 569 ? 16.469 6.638 20.271 1.00 40.75 569 HIS A N 1
ATOM 4396 C CA . HIS A 1 569 ? 15.978 7.142 18.975 1.00 40.75 569 HIS A CA 1
ATOM 4397 C C . HIS A 1 569 ? 15.755 8.678 18.989 1.00 40.75 569 HIS A C 1
ATOM 4399 O O . HIS A 1 569 ? 15.492 9.252 20.038 1.00 40.75 569 HIS A O 1
ATOM 4405 N N . GLU A 1 570 ? 15.792 9.388 17.857 1.00 37.44 570 GLU A N 1
ATOM 4406 C CA . GLU A 1 570 ? 15.565 10.857 17.827 1.00 37.44 570 GLU A CA 1
ATOM 4407 C C . GLU A 1 570 ? 14.143 11.248 18.276 1.00 37.44 570 GLU A C 1
ATOM 4409 O O . GLU A 1 570 ? 13.953 12.153 19.085 1.00 37.44 570 GLU A O 1
ATOM 4414 N N . LEU A 1 571 ? 13.140 10.456 17.893 1.00 40.84 571 LEU A N 1
ATOM 4415 C CA . LEU A 1 571 ? 11.800 10.483 18.497 1.00 40.84 571 LEU A CA 1
ATOM 4416 C C . LEU A 1 571 ? 11.794 10.172 20.000 1.00 40.84 571 LEU A C 1
ATOM 4418 O O . LEU A 1 571 ? 10.959 10.725 20.711 1.00 40.84 571 LEU A O 1
ATOM 4422 N N . ASP A 1 572 ? 12.724 9.353 20.510 1.00 41.22 572 ASP A N 1
ATOM 4423 C CA . ASP A 1 572 ? 12.874 9.182 21.958 1.00 41.22 572 ASP A CA 1
ATOM 4424 C C . ASP A 1 572 ? 13.322 10.491 22.615 1.00 41.22 572 ASP A C 1
ATOM 4426 O O . ASP A 1 572 ? 13.012 10.672 23.774 1.00 41.22 572 ASP A O 1
ATOM 4430 N N . ILE A 1 573 ? 13.985 11.445 21.951 1.00 41.94 573 ILE A N 1
ATOM 4431 C CA . ILE A 1 573 ? 14.353 12.740 22.567 1.00 41.94 573 ILE A CA 1
ATOM 4432 C C . ILE A 1 573 ? 13.117 13.624 22.786 1.00 41.94 573 ILE A C 1
ATOM 4434 O O . ILE A 1 573 ? 12.955 14.210 23.863 1.00 41.94 573 ILE A O 1
ATOM 4438 N N . LEU A 1 574 ? 12.213 13.670 21.804 1.00 42.84 574 LEU A N 1
ATOM 4439 C CA . LEU A 1 574 ? 10.934 14.379 21.910 1.00 42.84 574 LEU A CA 1
ATOM 4440 C C . LEU A 1 574 ? 9.989 13.686 22.903 1.00 42.84 574 LEU A C 1
ATOM 4442 O O . LEU A 1 574 ? 9.424 14.345 23.778 1.00 42.84 574 LEU A O 1
ATOM 4446 N N . TRP A 1 575 ? 9.904 12.354 22.857 1.00 47.16 575 TRP A N 1
ATOM 4447 C CA . TRP A 1 575 ? 9.139 11.565 23.824 1.00 47.16 575 TRP A CA 1
ATOM 4448 C C . TRP A 1 575 ? 9.763 11.579 25.235 1.00 47.16 575 TRP A C 1
ATOM 4450 O O . TRP A 1 575 ? 9.020 11.655 26.209 1.00 47.16 575 TRP A O 1
ATOM 4460 N N . ARG A 1 576 ? 11.099 11.601 25.390 1.00 42.38 576 ARG A N 1
ATOM 4461 C CA . ARG A 1 576 ? 11.824 11.763 26.676 1.00 42.38 576 ARG A CA 1
ATOM 4462 C C . ARG A 1 576 ? 11.413 13.058 27.357 1.00 42.38 576 ARG A C 1
ATOM 4464 O O . ARG A 1 576 ? 11.184 13.047 28.560 1.00 42.38 576 ARG A O 1
ATOM 4471 N N . ARG A 1 577 ? 11.316 14.163 26.611 1.00 41.12 577 ARG A N 1
ATOM 4472 C CA . ARG A 1 577 ? 10.882 15.455 27.162 1.00 41.12 577 ARG A CA 1
ATOM 4473 C C . ARG A 1 577 ? 9.391 15.461 27.495 1.00 41.12 577 ARG A C 1
ATOM 4475 O O . ARG A 1 577 ? 9.046 15.853 28.603 1.00 41.12 577 ARG A O 1
ATOM 4482 N N . TYR A 1 578 ? 8.537 14.950 26.607 1.00 41.59 578 TYR A N 1
ATOM 4483 C CA . TYR A 1 578 ? 7.095 14.830 26.854 1.00 41.59 578 TYR A CA 1
ATOM 4484 C C . TYR A 1 578 ? 6.775 13.972 28.097 1.00 41.59 578 TYR A C 1
ATOM 4486 O O . TYR A 1 578 ? 6.077 14.420 29.007 1.00 41.59 578 TYR A O 1
ATOM 4494 N N . PHE A 1 579 ? 7.354 12.769 28.205 1.00 42.28 579 PHE A N 1
ATOM 4495 C CA . PHE A 1 579 ? 7.123 11.871 29.342 1.00 42.28 579 PHE A CA 1
ATOM 4496 C C . PHE A 1 579 ? 7.822 12.324 30.637 1.00 42.28 579 PHE A C 1
ATOM 4498 O O . PHE A 1 579 ? 7.271 12.110 31.714 1.00 42.28 579 PHE A O 1
ATOM 4505 N N . ALA A 1 580 ? 8.983 12.993 30.578 1.00 40.00 580 ALA A N 1
ATOM 4506 C CA . ALA A 1 580 ? 9.628 13.557 31.774 1.00 40.00 580 ALA A CA 1
ATOM 4507 C C . ALA A 1 580 ? 8.814 14.696 32.419 1.00 40.00 580 ALA A C 1
ATOM 4509 O O . ALA A 1 580 ? 8.871 14.881 33.636 1.00 40.00 580 ALA A O 1
ATOM 4510 N N . LEU A 1 581 ? 8.042 15.440 31.623 1.00 38.31 581 LEU A N 1
ATOM 4511 C CA . LEU A 1 581 ? 7.225 16.567 32.086 1.00 38.31 581 LEU A CA 1
ATOM 4512 C C . LEU A 1 581 ? 5.862 16.121 32.633 1.00 38.31 581 LEU A C 1
ATOM 4514 O O . LEU A 1 581 ? 5.418 16.653 33.652 1.00 38.31 581 LEU A O 1
ATOM 4518 N N . LEU A 1 582 ? 5.260 15.070 32.064 1.00 39.28 582 LEU A N 1
ATOM 4519 C CA . LEU A 1 582 ? 4.116 14.378 32.680 1.00 39.28 582 LEU A CA 1
ATOM 4520 C C . LEU A 1 582 ? 4.463 13.837 34.080 1.00 39.28 582 LEU A C 1
ATOM 4522 O O . LEU A 1 582 ? 3.676 13.977 35.017 1.00 39.28 582 LEU A O 1
ATOM 4526 N N . ASP A 1 583 ? 5.676 13.305 34.256 1.00 35.94 583 ASP A N 1
ATOM 4527 C CA . ASP A 1 583 ? 6.169 12.789 35.540 1.00 35.94 583 ASP A CA 1
ATOM 4528 C C . ASP A 1 583 ? 6.450 13.913 36.570 1.00 35.94 583 ASP A C 1
ATOM 4530 O O . ASP A 1 583 ? 6.306 13.707 37.777 1.00 35.94 583 ASP A O 1
ATOM 4534 N N . GLN A 1 584 ? 6.800 15.130 36.125 1.00 39.12 584 GLN A N 1
ATOM 4535 C CA . GLN A 1 584 ? 6.898 16.323 36.987 1.00 39.12 584 GLN A CA 1
ATOM 4536 C C . GLN A 1 584 ? 5.520 16.874 37.391 1.00 39.12 584 GLN A C 1
ATOM 4538 O O . GLN A 1 584 ? 5.326 17.231 38.554 1.00 39.12 584 GLN A O 1
ATOM 4543 N N . GLN A 1 585 ? 4.542 16.895 36.482 1.00 36.94 585 GLN A N 1
ATOM 4544 C CA . GLN A 1 585 ? 3.168 17.314 36.790 1.00 36.94 585 GLN A CA 1
ATOM 4545 C C . GLN A 1 585 ? 2.447 16.341 37.736 1.00 36.94 585 GLN A C 1
ATOM 4547 O O . GLN A 1 585 ? 1.714 16.784 38.622 1.00 36.94 585 GLN A O 1
ATOM 4552 N N . ALA A 1 586 ? 2.688 15.032 37.609 1.00 36.75 586 ALA A N 1
ATOM 4553 C CA . ALA A 1 586 ? 2.177 14.028 38.546 1.00 36.75 586 ALA A CA 1
ATOM 4554 C C . ALA A 1 586 ? 2.751 14.210 39.966 1.00 36.75 586 ALA A C 1
ATOM 4556 O O . ALA A 1 586 ? 2.038 14.021 40.951 1.00 36.75 586 ALA A O 1
ATOM 4557 N N . LYS A 1 587 ? 4.011 14.654 40.084 1.00 37.66 587 LYS A N 1
ATOM 4558 C CA . LYS A 1 587 ? 4.658 14.977 41.371 1.00 37.66 587 LYS A CA 1
ATOM 4559 C C . LYS A 1 587 ? 4.186 16.308 41.965 1.00 37.66 587 LYS A C 1
ATOM 4561 O O . LYS A 1 587 ? 4.152 16.440 43.182 1.00 37.66 587 LYS A O 1
ATOM 4566 N N . LEU A 1 588 ? 3.770 17.264 41.134 1.00 37.62 588 LEU A N 1
ATOM 4567 C CA . LEU A 1 588 ? 3.217 18.555 41.572 1.00 37.62 588 LEU A CA 1
ATOM 4568 C C . LEU A 1 588 ? 1.743 18.480 42.016 1.00 37.62 588 LEU A C 1
ATOM 4570 O O . LEU A 1 588 ? 1.294 19.355 42.750 1.00 37.62 588 LEU A O 1
ATOM 4574 N N . LYS A 1 589 ? 0.994 17.438 41.620 1.00 35.97 589 LYS A N 1
ATOM 4575 C CA . LYS A 1 589 ? -0.405 17.215 42.044 1.00 35.97 589 LYS A CA 1
ATOM 4576 C C . LYS A 1 589 ? -0.561 16.387 43.328 1.00 35.97 589 LYS A C 1
ATOM 4578 O O . LYS A 1 589 ? -1.684 16.243 43.805 1.00 35.97 589 LYS A O 1
ATOM 4583 N N . TRP A 1 590 ? 0.525 15.875 43.913 1.00 28.25 590 TRP A N 1
ATOM 4584 C CA . TRP A 1 590 ? 0.485 15.199 45.214 1.00 28.25 590 TRP A CA 1
ATOM 4585 C C . TRP A 1 590 ? 1.109 16.064 46.311 1.00 28.25 590 TRP A C 1
ATOM 4587 O O . TRP A 1 590 ? 2.275 15.924 46.671 1.00 28.25 590 TRP A O 1
ATOM 4597 N N . THR A 1 591 ? 0.295 16.952 46.875 1.00 29.98 591 THR A N 1
ATOM 4598 C CA . THR A 1 591 ? 0.503 17.520 48.208 1.00 29.98 591 THR A CA 1
ATOM 4599 C C . THR A 1 591 ? -0.487 16.850 49.160 1.00 29.98 591 THR A C 1
ATOM 4601 O O . THR A 1 591 ? -1.697 17.005 48.991 1.00 29.98 591 THR A O 1
ATOM 4604 N N . PRO A 1 592 ? -0.036 16.091 50.174 1.00 31.08 592 PRO A N 1
ATOM 4605 C CA . PRO A 1 592 ? -0.930 15.649 51.230 1.00 31.08 592 PRO A CA 1
ATOM 4606 C C . PRO A 1 592 ? -1.408 16.891 51.987 1.00 31.08 592 PRO A C 1
ATOM 4608 O O . PRO A 1 592 ? -0.626 17.537 52.690 1.00 31.08 592 PRO A O 1
ATOM 4611 N N . SER A 1 593 ? -2.686 17.242 51.851 1.00 31.38 593 SER A N 1
ATOM 4612 C CA . SER A 1 593 ? -3.322 18.175 52.775 1.00 31.38 593 SER A CA 1
ATOM 4613 C C . SER A 1 593 ? -3.232 17.569 54.174 1.00 31.38 593 SER A C 1
ATOM 4615 O O . SER A 1 593 ? -3.768 16.489 54.438 1.00 31.38 593 SER A O 1
ATOM 4617 N N . GLN A 1 594 ? -2.496 18.244 55.053 1.00 32.84 594 GLN A N 1
ATOM 4618 C CA . GLN A 1 594 ? -2.383 17.890 56.459 1.00 32.84 594 GLN A CA 1
ATOM 4619 C C . GLN A 1 594 ? -3.777 17.775 57.076 1.00 32.84 594 GLN A C 1
ATOM 4621 O O . GLN A 1 594 ? -4.539 18.737 57.051 1.00 32.84 594 GLN A O 1
ATOM 4626 N N . GLY A 1 595 ? -4.087 16.626 57.678 1.00 33.38 595 GLY A N 1
ATOM 4627 C CA . GLY A 1 595 ? -5.237 16.556 58.573 1.00 33.38 595 GLY A CA 1
ATOM 4628 C C . GLY A 1 595 ? -5.993 15.242 58.659 1.00 33.38 595 GLY A C 1
ATOM 4629 O O . GLY A 1 595 ? -7.206 15.296 58.783 1.00 33.38 595 GLY A O 1
ATOM 4630 N N . GLN A 1 596 ? -5.342 14.075 58.688 1.00 27.50 596 GLN A N 1
ATOM 4631 C CA . GLN A 1 596 ? -5.921 12.952 59.433 1.00 27.50 596 GLN A CA 1
ATOM 4632 C C . GLN A 1 596 ? -4.844 11.990 59.934 1.00 27.50 596 GLN A C 1
ATOM 4634 O O . GLN A 1 596 ? -4.042 11.430 59.190 1.00 27.50 596 GLN A O 1
ATOM 4639 N N . LYS A 1 597 ? -4.791 11.887 61.262 1.00 29.39 597 LYS A N 1
ATOM 4640 C CA . LYS A 1 597 ? -3.845 11.089 62.031 1.00 29.39 597 LYS A CA 1
ATOM 4641 C C . LYS A 1 597 ? -4.051 9.598 61.756 1.00 29.39 597 LYS A C 1
ATOM 4643 O O . LYS A 1 597 ? -5.149 9.080 61.917 1.00 29.39 597 LYS A O 1
ATOM 4648 N N . ARG A 1 598 ? -2.932 8.946 61.430 1.00 27.75 598 ARG A N 1
ATOM 4649 C CA . ARG A 1 598 ? -2.506 7.594 61.828 1.00 27.75 598 ARG A CA 1
ATOM 4650 C C . ARG A 1 598 ? -3.602 6.692 62.407 1.00 27.75 598 ARG A C 1
ATOM 4652 O O . ARG A 1 598 ? -3.892 6.762 63.596 1.00 27.75 598 ARG A O 1
ATOM 4659 N N . THR A 1 599 ? -4.004 5.705 61.619 1.00 29.77 599 THR A N 1
ATOM 4660 C CA . THR A 1 599 ? -4.011 4.312 62.081 1.00 29.77 599 THR A CA 1
ATOM 4661 C C . THR A 1 599 ? -3.454 3.416 60.976 1.00 29.77 599 THR A C 1
ATOM 4663 O O . THR A 1 599 ? -3.647 3.677 59.794 1.00 29.77 599 THR A O 1
ATOM 4666 N N . ASN A 1 600 ? -2.744 2.380 61.419 1.00 25.80 600 ASN A N 1
ATOM 4667 C CA . ASN A 1 600 ? -2.237 1.222 60.677 1.00 25.80 600 ASN A CA 1
ATOM 4668 C C . ASN A 1 600 ? -0.863 1.364 60.000 1.00 25.80 600 ASN A C 1
ATOM 4670 O O . ASN A 1 600 ? -0.707 1.446 58.787 1.00 25.80 600 ASN A O 1
ATOM 4674 N N . TYR A 1 601 ? 0.156 1.278 60.864 1.00 26.36 601 TYR A N 1
ATOM 4675 C CA . TYR A 1 601 ? 1.427 0.618 60.572 1.00 26.36 601 TYR A CA 1
ATOM 4676 C C . TYR A 1 601 ? 1.175 -0.836 60.147 1.00 26.36 601 TYR A C 1
ATOM 4678 O O . TYR A 1 601 ? 0.797 -1.662 60.969 1.00 26.36 601 TYR A O 1
ATOM 4686 N N . GLN A 1 602 ? 1.414 -1.126 58.876 1.00 29.83 602 GLN A N 1
ATOM 4687 C CA . GLN A 1 602 ? 1.927 -2.371 58.296 1.00 29.83 602 GLN A CA 1
ATOM 4688 C C . GLN A 1 602 ? 2.101 -2.060 56.803 1.00 29.83 602 GLN A C 1
ATOM 4690 O O . GLN A 1 602 ? 1.348 -1.249 56.282 1.00 29.83 602 GLN A O 1
ATOM 4695 N N . TRP A 1 603 ? 3.077 -2.671 56.130 1.00 27.16 603 TRP A N 1
ATOM 4696 C CA . TRP A 1 603 ? 3.552 -2.354 54.763 1.00 27.16 603 TRP A CA 1
ATOM 4697 C C . TRP A 1 603 ? 4.696 -1.333 54.665 1.00 27.16 603 TRP A C 1
ATOM 4699 O O . TRP A 1 603 ? 4.683 -0.419 53.851 1.00 27.16 603 TRP A O 1
ATOM 4709 N N . ALA A 1 604 ? 5.751 -1.552 55.452 1.00 27.66 604 ALA A N 1
ATOM 4710 C CA . ALA A 1 604 ? 7.102 -1.101 55.109 1.00 27.66 604 ALA A CA 1
ATOM 4711 C C . ALA A 1 604 ? 8.152 -2.034 55.741 1.00 27.66 604 ALA A C 1
ATOM 4713 O O . ALA A 1 604 ? 8.904 -1.639 56.621 1.00 27.66 604 ALA A O 1
ATOM 4714 N N . HIS A 1 605 ? 8.158 -3.305 55.325 1.00 26.11 605 HIS A N 1
ATOM 4715 C CA . HIS A 1 605 ? 9.272 -4.238 55.556 1.00 26.11 605 HIS A CA 1
ATOM 4716 C C . HIS A 1 605 ? 9.287 -5.329 54.473 1.00 26.11 605 HIS A C 1
ATOM 4718 O O . HIS A 1 605 ? 9.067 -6.506 54.729 1.00 26.11 605 HIS A O 1
ATOM 4724 N N . GLY A 1 606 ? 9.510 -4.917 53.223 1.00 26.98 606 GLY A N 1
ATOM 4725 C CA . GLY A 1 606 ? 9.606 -5.854 52.099 1.00 26.98 606 GLY A CA 1
ATOM 4726 C C . GLY A 1 606 ? 10.260 -5.301 50.836 1.00 26.98 606 GLY A C 1
ATOM 4727 O O . GLY A 1 606 ? 10.056 -5.876 49.777 1.00 26.98 606 GLY A O 1
ATOM 4728 N N . PHE A 1 607 ? 11.002 -4.188 50.910 1.00 28.08 607 PHE A N 1
ATOM 4729 C CA . PHE A 1 607 ? 11.563 -3.546 49.708 1.00 28.08 607 PHE A CA 1
ATOM 4730 C C . PHE A 1 607 ? 12.996 -3.006 49.859 1.00 28.08 607 PHE A C 1
ATOM 4732 O O . PHE A 1 607 ? 13.430 -2.156 49.090 1.00 28.08 607 PHE A O 1
ATOM 4739 N N . THR A 1 608 ? 13.767 -3.556 50.802 1.00 27.45 608 THR A N 1
ATOM 4740 C CA . THR A 1 608 ? 15.214 -3.294 50.960 1.00 27.45 608 THR A CA 1
ATOM 4741 C C . THR A 1 608 ? 16.030 -4.586 51.103 1.00 27.45 608 THR A C 1
ATOM 4743 O O . THR A 1 608 ? 16.971 -4.667 51.883 1.00 27.45 608 THR A O 1
ATOM 4746 N N . GLN A 1 609 ? 15.687 -5.611 50.318 1.00 28.08 609 GLN A N 1
ATOM 4747 C CA . GLN A 1 609 ? 16.561 -6.760 50.038 1.00 28.08 609 GLN A CA 1
ATOM 4748 C C . GLN A 1 609 ? 16.349 -7.243 48.599 1.00 28.08 609 GLN A C 1
ATOM 4750 O O . GLN A 1 609 ? 15.755 -8.285 48.356 1.00 28.08 609 GLN A O 1
ATOM 4755 N N . ALA A 1 610 ? 16.811 -6.457 47.631 1.00 28.17 610 ALA A N 1
ATOM 4756 C CA . ALA A 1 610 ? 17.265 -6.953 46.335 1.00 28.17 610 ALA A CA 1
ATOM 4757 C C . ALA A 1 610 ? 17.940 -5.784 45.607 1.00 28.17 610 ALA A C 1
ATOM 4759 O O . ALA A 1 610 ? 17.278 -4.806 45.279 1.00 28.17 610 ALA A O 1
ATOM 4760 N N . PHE A 1 611 ? 19.240 -5.925 45.347 1.00 26.78 611 PHE A N 1
ATOM 4761 C CA . PHE A 1 611 ? 20.080 -5.050 44.515 1.00 26.78 611 PHE A CA 1
ATOM 4762 C C . PHE A 1 611 ? 20.632 -3.771 45.164 1.00 26.78 611 PHE A C 1
ATOM 4764 O O . PHE A 1 611 ? 20.243 -2.655 44.837 1.00 26.78 611 PHE A O 1
ATOM 4771 N N . GLY A 1 612 ? 21.648 -3.956 46.014 1.00 24.97 612 GLY A N 1
ATOM 4772 C CA . GLY A 1 612 ? 22.747 -2.999 46.161 1.00 24.97 612 GLY A CA 1
ATOM 4773 C C . GLY A 1 612 ? 23.970 -3.514 45.393 1.00 24.97 612 GLY A C 1
ATOM 4774 O O . GLY A 1 612 ? 24.410 -4.637 45.628 1.00 24.97 612 GLY A O 1
ATOM 4775 N N . CYS A 1 613 ? 24.479 -2.723 44.449 1.00 27.06 613 CYS A N 1
ATOM 4776 C CA . CYS A 1 613 ? 25.780 -2.935 43.816 1.00 27.06 613 CYS A CA 1
ATOM 4777 C C . CYS A 1 613 ? 26.890 -2.468 44.765 1.00 27.06 613 CYS A C 1
ATOM 4779 O O . CYS A 1 613 ? 26.840 -1.327 45.214 1.00 27.06 613 CYS A O 1
ATOM 4781 N N . GLU A 1 614 ? 27.930 -3.274 44.973 1.00 27.42 614 GLU A N 1
ATOM 4782 C CA . GLU A 1 614 ? 29.201 -2.797 45.528 1.00 27.42 614 GLU A CA 1
ATOM 4783 C C . GLU A 1 614 ? 30.379 -3.383 44.743 1.00 27.42 614 GLU A C 1
ATOM 4785 O O . GLU A 1 614 ? 30.761 -4.542 44.883 1.00 27.42 614 GLU A O 1
ATOM 4790 N N . ALA A 1 615 ? 30.966 -2.534 43.905 1.00 25.98 615 ALA A N 1
ATOM 4791 C CA . ALA A 1 615 ? 32.340 -2.646 43.452 1.00 25.98 615 ALA A CA 1
ATOM 4792 C C . ALA A 1 615 ? 32.989 -1.276 43.672 1.00 25.98 615 ALA A C 1
ATOM 4794 O O . ALA A 1 615 ? 32.838 -0.397 42.831 1.00 25.98 615 ALA A O 1
ATOM 4795 N N . ALA A 1 616 ? 33.631 -1.096 44.833 1.00 24.72 616 ALA A N 1
ATOM 4796 C CA . ALA A 1 616 ? 34.832 -0.277 45.070 1.00 24.72 616 ALA A CA 1
ATOM 4797 C C . ALA A 1 616 ? 34.949 0.098 46.562 1.00 24.72 616 ALA A C 1
ATOM 4799 O O . ALA A 1 616 ? 34.479 1.144 46.995 1.00 24.72 616 ALA A O 1
ATOM 4800 N N . GLY A 1 617 ? 35.646 -0.733 47.338 1.00 25.58 617 GLY A N 1
ATOM 4801 C CA . GLY A 1 617 ? 36.038 -0.437 48.718 1.00 25.58 617 GLY A CA 1
ATOM 4802 C C . GLY A 1 617 ? 37.158 -1.378 49.152 1.00 25.58 617 GLY A C 1
ATOM 4803 O O . GLY A 1 617 ? 36.934 -2.557 49.378 1.00 25.58 617 GLY A O 1
ATOM 4804 N N . ARG A 1 618 ? 38.391 -0.872 49.144 1.00 25.61 618 ARG A N 1
ATOM 4805 C CA . ARG A 1 618 ? 39.662 -1.606 49.256 1.00 25.61 618 ARG A CA 1
ATOM 4806 C C . ARG A 1 618 ? 39.858 -2.343 50.594 1.00 25.61 618 ARG A C 1
ATOM 4808 O O . ARG A 1 618 ? 39.626 -1.777 51.650 1.00 25.61 618 ARG A O 1
ATOM 4815 N N . ILE A 1 619 ? 40.431 -3.547 50.485 1.00 28.09 619 ILE A N 1
ATOM 4816 C CA . ILE A 1 619 ? 41.574 -4.092 51.248 1.00 28.09 619 ILE A CA 1
ATOM 4817 C C . ILE A 1 619 ? 41.700 -3.613 52.707 1.00 28.09 619 ILE A C 1
ATOM 4819 O O . ILE A 1 619 ? 42.249 -2.544 52.955 1.00 28.09 619 ILE A O 1
ATOM 4823 N N . SER A 1 620 ? 41.362 -4.477 53.669 1.00 25.38 620 SER A N 1
ATOM 4824 C CA . SER A 1 620 ? 42.160 -4.659 54.894 1.00 25.38 620 SER A CA 1
ATOM 4825 C C . SER A 1 620 ? 41.730 -5.914 55.667 1.00 25.38 620 SER A C 1
ATOM 4827 O O . SER A 1 620 ? 40.556 -6.261 55.685 1.00 25.38 620 SER A O 1
ATOM 4829 N N . ALA A 1 621 ? 42.719 -6.549 56.303 1.00 27.83 621 ALA A N 1
ATOM 4830 C CA . ALA A 1 621 ? 42.638 -7.653 57.265 1.00 27.83 621 ALA A CA 1
ATOM 4831 C C . ALA A 1 621 ? 42.266 -9.038 56.701 1.00 27.83 621 ALA A C 1
ATOM 4833 O O . ALA A 1 621 ? 41.112 -9.376 56.463 1.00 27.83 621 ALA A O 1
ATOM 4834 N N . GLY A 1 622 ? 43.303 -9.855 56.498 1.00 29.81 622 GLY A N 1
ATOM 4835 C CA . GLY A 1 622 ? 43.156 -11.266 56.179 1.00 29.81 622 GLY A CA 1
ATOM 4836 C C . GLY A 1 622 ? 42.800 -12.118 57.390 1.00 29.81 622 GLY A C 1
ATOM 4837 O O . GLY A 1 622 ? 43.171 -11.791 58.508 1.00 29.81 622 GLY A O 1
ATOM 4838 N N . GLU A 1 623 ? 42.175 -13.260 57.118 1.00 26.70 623 GLU A N 1
ATOM 4839 C CA . GLU A 1 623 ? 42.289 -14.476 57.920 1.00 26.70 623 GLU A CA 1
ATOM 4840 C C . GLU A 1 623 ? 41.887 -15.695 57.070 1.00 26.70 623 GLU A C 1
ATOM 4842 O O . GLU A 1 623 ? 41.023 -15.622 56.195 1.00 26.70 623 GLU A O 1
ATOM 4847 N N . ARG A 1 624 ? 42.617 -16.799 57.261 1.00 28.92 624 ARG A N 1
ATOM 4848 C CA . ARG A 1 624 ? 42.456 -18.098 56.583 1.00 28.92 624 ARG A CA 1
ATOM 4849 C C . ARG A 1 624 ? 41.415 -18.971 57.303 1.00 28.92 624 ARG A C 1
ATOM 4851 O O . ARG A 1 624 ? 41.175 -18.765 58.484 1.00 28.92 624 ARG A O 1
ATOM 4858 N N . LEU A 1 625 ? 41.052 -20.072 56.619 1.00 25.80 625 LEU A N 1
ATOM 4859 C CA . LEU A 1 625 ? 40.437 -21.338 57.091 1.00 25.80 625 LEU A CA 1
ATOM 4860 C C . LEU A 1 625 ? 38.907 -21.360 56.918 1.00 25.80 625 LEU A C 1
ATOM 4862 O O . LEU A 1 625 ? 38.235 -20.408 57.260 1.00 25.80 625 LEU A O 1
ATOM 4866 N N . SER A 1 626 ? 38.240 -22.402 56.418 1.00 26.77 626 SER A N 1
ATOM 4867 C CA . SER A 1 626 ? 38.610 -23.772 56.037 1.00 26.77 626 SER A CA 1
ATOM 4868 C C . SER A 1 626 ? 37.404 -24.414 55.322 1.00 26.77 626 SER A C 1
ATOM 4870 O O . SER A 1 626 ? 36.263 -24.158 55.696 1.00 26.77 626 SER A O 1
ATOM 4872 N N . SER A 1 627 ? 37.636 -25.269 54.323 1.00 28.80 627 SER A N 1
ATOM 4873 C CA . SER A 1 627 ? 36.657 -26.293 53.904 1.00 28.80 627 SER A CA 1
ATOM 4874 C C . SER A 1 627 ? 36.567 -27.360 55.010 1.00 28.80 627 SER A C 1
ATOM 4876 O O . SER A 1 627 ? 37.586 -27.569 55.680 1.00 28.80 627 SER A O 1
ATOM 4878 N N . PRO A 1 628 ? 35.453 -28.113 55.190 1.00 38.69 628 PRO A N 1
ATOM 4879 C CA . PRO A 1 628 ? 35.294 -29.311 54.349 1.00 38.69 628 PRO A CA 1
ATOM 4880 C C . PRO A 1 628 ? 33.869 -29.919 54.172 1.00 38.69 628 PRO A C 1
ATOM 4882 O O . PRO A 1 628 ? 32.958 -29.723 54.967 1.00 38.69 628 PRO A O 1
ATOM 4885 N N . LYS A 1 629 ? 33.817 -30.832 53.184 1.00 26.67 629 LYS A N 1
ATOM 4886 C CA . LYS A 1 629 ? 33.057 -32.105 53.067 1.00 26.67 629 LYS A CA 1
ATOM 4887 C C . LYS A 1 629 ? 31.895 -32.207 52.064 1.00 26.67 629 LYS A C 1
ATOM 4889 O O . LYS A 1 629 ? 30.785 -31.737 52.270 1.00 26.67 629 LYS A O 1
ATOM 4894 N N . LEU A 1 630 ? 32.216 -32.993 51.029 1.00 29.39 630 LEU A N 1
ATOM 4895 C CA . LEU A 1 630 ? 31.371 -33.776 50.126 1.00 29.39 630 LEU A CA 1
ATOM 4896 C C . LEU A 1 630 ? 30.249 -34.570 50.819 1.00 29.39 630 LEU A C 1
ATOM 4898 O O . LEU A 1 630 ? 30.480 -35.132 51.889 1.00 29.39 630 LEU A O 1
ATOM 4902 N N . LYS A 1 631 ? 29.164 -34.825 50.066 1.00 25.33 631 LYS A N 1
ATOM 4903 C CA . LYS A 1 631 ? 28.607 -36.180 49.850 1.00 25.33 631 LYS A CA 1
ATOM 4904 C C . LYS A 1 631 ? 27.869 -36.294 48.495 1.00 25.33 631 LYS A C 1
ATOM 4906 O O . LYS A 1 631 ? 26.816 -35.705 48.308 1.00 25.33 631 LYS A O 1
ATOM 4911 N N . SER A 1 632 ? 28.522 -37.014 47.575 1.00 27.98 632 SER A N 1
ATOM 4912 C CA . SER A 1 632 ? 28.047 -38.037 46.609 1.00 27.98 632 SER A CA 1
ATOM 4913 C C . SER A 1 632 ? 26.660 -37.981 45.928 1.00 27.98 632 SER A C 1
ATOM 4915 O O . SER A 1 632 ? 25.628 -37.917 46.586 1.00 27.98 632 SER A O 1
ATOM 4917 N N . ALA A 1 633 ? 26.715 -38.187 44.599 1.00 31.64 633 ALA A N 1
ATOM 4918 C CA . ALA A 1 633 ? 25.671 -38.462 43.590 1.00 31.64 633 ALA A CA 1
ATOM 4919 C C . ALA A 1 633 ? 24.953 -39.837 43.750 1.00 31.64 633 ALA A C 1
ATOM 4921 O O . ALA A 1 633 ? 25.261 -40.534 44.720 1.00 31.64 633 ALA A O 1
ATOM 4922 N N . PRO A 1 634 ? 23.998 -40.238 42.864 1.00 32.25 634 PRO A N 1
ATOM 4923 C CA . PRO A 1 634 ? 24.264 -40.692 41.465 1.00 32.25 634 PRO A CA 1
ATOM 4924 C C . PRO A 1 634 ? 23.215 -40.187 40.427 1.00 32.25 634 PRO A C 1
ATOM 4926 O O . PRO A 1 634 ? 22.058 -39.978 40.767 1.00 32.25 634 PRO A O 1
ATOM 4929 N N . GLN A 1 635 ? 23.552 -39.727 39.212 1.00 29.39 635 GLN A N 1
ATOM 4930 C CA . GLN A 1 635 ? 23.846 -40.422 37.932 1.00 29.39 635 GLN A CA 1
ATOM 4931 C C . GLN A 1 635 ? 22.977 -41.631 37.507 1.00 29.39 635 GLN A C 1
ATOM 4933 O O . GLN A 1 635 ? 22.950 -42.656 38.178 1.00 29.39 635 GLN A O 1
ATOM 4938 N N . GLY A 1 636 ? 22.404 -41.501 36.297 1.00 25.19 636 GLY A N 1
ATOM 4939 C CA . GLY A 1 636 ? 21.863 -42.535 35.393 1.00 25.19 636 GLY A CA 1
ATOM 4940 C C . GLY A 1 636 ? 21.026 -41.862 34.285 1.00 25.19 636 GLY A C 1
ATOM 4941 O O . GLY A 1 636 ? 19.945 -41.379 34.593 1.00 25.19 636 GLY A O 1
ATOM 4942 N N . ALA A 1 637 ? 21.631 -41.482 33.143 1.00 25.23 637 ALA A N 1
ATOM 4943 C CA . ALA A 1 637 ? 21.560 -42.145 31.815 1.00 25.23 637 ALA A CA 1
ATOM 4944 C C . ALA A 1 637 ? 20.187 -41.913 31.115 1.00 25.23 637 ALA A C 1
ATOM 4946 O O . ALA A 1 637 ? 19.158 -42.045 31.753 1.00 25.23 637 ALA A O 1
ATOM 4947 N N . GLU A 1 638 ? 20.044 -41.477 29.859 1.00 23.75 638 GLU A N 1
ATOM 4948 C CA . GLU A 1 638 ? 20.787 -41.789 28.635 1.00 23.75 638 GLU A CA 1
ATOM 4949 C C . GLU A 1 638 ? 20.738 -40.653 27.594 1.00 23.75 638 GLU A C 1
ATOM 4951 O O . GLU A 1 638 ? 19.815 -39.843 27.523 1.00 23.75 638 GLU A O 1
ATOM 4956 N N . VAL A 1 639 ? 21.776 -40.661 26.761 1.00 25.95 639 VAL A N 1
ATOM 4957 C CA . VAL A 1 639 ? 21.996 -39.875 25.548 1.00 25.95 639 VAL A CA 1
ATOM 4958 C C . VAL A 1 639 ? 21.422 -40.648 24.357 1.00 25.95 639 VAL A C 1
ATOM 4960 O O . VAL A 1 639 ? 21.650 -41.848 24.250 1.00 25.95 639 VAL A O 1
ATOM 4963 N N . CYS A 1 640 ? 20.778 -39.964 23.409 1.00 22.48 640 CYS A N 1
ATOM 4964 C CA . CYS A 1 640 ? 20.606 -40.467 22.044 1.00 22.48 640 CYS A CA 1
ATOM 4965 C C . CYS A 1 640 ? 20.945 -39.365 21.033 1.00 22.48 640 CYS A C 1
ATOM 4967 O O . CYS A 1 640 ? 20.239 -38.366 20.905 1.00 22.48 640 CYS A O 1
ATOM 4969 N N . HIS A 1 641 ? 22.053 -39.578 20.323 1.00 25.05 641 HIS A N 1
ATOM 4970 C CA . HIS A 1 641 ? 22.424 -38.921 19.075 1.00 25.05 641 HIS A CA 1
ATOM 4971 C C . HIS A 1 641 ? 22.069 -39.853 17.904 1.00 25.05 641 HIS A C 1
ATOM 4973 O O . HIS A 1 641 ? 22.465 -41.013 17.920 1.00 25.05 641 HIS A O 1
ATOM 4979 N N . SER A 1 642 ? 21.424 -39.316 16.866 1.00 24.08 642 SER A N 1
ATOM 4980 C CA . SER A 1 642 ? 21.509 -39.770 15.462 1.00 24.08 642 SER A CA 1
ATOM 4981 C C . SER A 1 642 ? 20.953 -38.630 14.587 1.00 24.08 642 SER A C 1
ATOM 4983 O O . SER A 1 642 ? 19.796 -38.262 14.750 1.00 24.08 642 SER A O 1
ATOM 4985 N N . SER A 1 643 ? 21.726 -37.819 13.856 1.00 25.14 643 SER A N 1
ATOM 4986 C CA . SER A 1 643 ? 22.351 -38.062 12.542 1.00 25.14 643 SER A CA 1
ATOM 4987 C C . SER A 1 643 ? 21.469 -38.815 11.535 1.00 25.14 643 SER A C 1
ATOM 4989 O O . SER A 1 643 ? 21.281 -40.018 11.693 1.00 25.14 643 SER A O 1
ATOM 4991 N N . GLY A 1 644 ? 21.047 -38.143 10.451 1.00 22.75 644 GLY A N 1
ATOM 4992 C CA . GLY A 1 644 ? 20.766 -38.830 9.186 1.00 22.75 644 GLY A CA 1
ATOM 4993 C C . GLY A 1 644 ? 19.786 -38.176 8.198 1.00 22.75 644 GLY A C 1
ATOM 4994 O O . GLY A 1 644 ? 18.601 -38.452 8.264 1.00 22.75 644 GLY A O 1
ATOM 4995 N N . VAL A 1 645 ? 20.354 -37.423 7.245 1.00 26.47 645 VAL A N 1
ATOM 4996 C CA . VAL A 1 645 ? 20.130 -37.459 5.775 1.00 26.47 645 VAL A CA 1
ATOM 4997 C C . VAL A 1 645 ? 18.753 -37.084 5.151 1.00 26.47 645 VAL A C 1
ATOM 4999 O O . VAL A 1 645 ? 17.770 -37.795 5.321 1.00 26.47 645 VAL A O 1
ATOM 5002 N N . TRP A 1 646 ? 18.838 -36.065 4.269 1.00 30.59 646 TRP A N 1
ATOM 5003 C CA . TRP A 1 646 ? 17.912 -35.476 3.267 1.00 30.59 646 TRP A CA 1
ATOM 5004 C C . TRP A 1 646 ? 16.864 -34.458 3.725 1.00 30.59 646 TRP A C 1
ATOM 5006 O O . TRP A 1 646 ? 15.885 -34.829 4.404 1.00 30.59 646 TRP A O 1
#

Sequence (646 aa):
MRETAVQTADLLLAEKQPREAFALFLRALDSGLDRCFSTTARLAENQRQLNLVARPPSPDITRRALAGVNQCLVSLVPADALPPEKLESLSAAWNQALAATYRPDIGTAAPFIALSESGLPASWRLLCHWQTASALLREGNFREAKGLIRALPPVNTIPLAEYFSYIDGLACMDEGNFREAASRLQNCHPSACPVLASTVLLALAESLEASLELIQAGEAFRKLTNTPVLWHRKEAEYALKRLAVLRNMERAPQEQRPIVPLHDDRSTRGNWPLGYGMIFHLLAAHNFRTDYSGGLGDKLTCRFRTGNPSEKGRLWVTSKSVNDAAALWNPQRRTRMAANRDDHGEQNPLGTGPDLLLTCRIPEGVHLLSLYFVNDYHYYEQNRAYTVTVADAEQRLLCVTHVRNFGGGLYKRFAVSGPASLQFRIWRNMSINVLLSGVFLDTPSLPDPPACLSAAGQNETLATRYASLRLALASATPTDFPALLAESDALLDSLSATTAGVSPESTARHWMISQLLRLTGMPVHGVKALEAALANYANPEDVYRLVMDSFADRAASQPSLAWHQPGNHELDILWRRYFALLDQQAKLKWTPSQGQKRTNYQWAHGFTQAFGCEAAGRISAGERLSSPKLKSAPQGAEVCHSSGVW

Organism: NCBI:txid760260